Protein AF-A0A4R2EMJ2-F1 (afdb_monomer)

Nearest PDB structures (foldseek):
  3or2-assembly1_B  TM=3.669E-01  e=3.739E+00  Megalodesulfovibrio gigas
  2xsj-assembly1_E  TM=2.897E-01  e=5.455E+00  Desulfomicrobium norvegicum

Solvent-accessible surface area (backbone atoms only — not comparable to full-atom values): 22387 Å² total; per-residue (Å²): 138,66,74,69,59,55,69,44,31,45,71,51,50,50,53,51,50,50,53,53,48,50,25,48,50,32,27,50,48,52,62,49,39,69,74,78,58,86,83,72,74,53,70,65,60,54,50,53,40,42,32,73,66,40,73,66,45,70,46,76,44,84,71,55,93,56,30,29,39,30,17,28,90,84,69,46,76,61,24,36,33,40,50,31,44,72,91,36,51,78,44,43,28,67,31,26,37,70,30,29,40,40,33,26,35,82,80,50,21,29,62,37,62,31,75,46,91,55,63,49,57,64,45,34,52,50,43,41,55,73,71,40,57,56,61,71,48,42,73,33,38,46,71,53,48,42,72,54,81,78,83,56,40,85,56,25,42,50,44,40,44,25,51,50,52,37,54,26,52,46,39,20,64,70,70,66,46,79,72,69,81,77,72,79,54,65,69,58,52,53,50,52,52,53,52,48,51,52,52,52,51,30,48,48,39,70,75,40,49,80,79,40,52,86,51,48,65,58,49,34,51,46,19,32,48,50,33,19,54,72,63,60,62,72,95,48,70,60,45,55,48,22,24,59,77,59,15,69,49,67,88,79,38,44,68,59,52,53,51,47,49,48,32,47,50,44,6,50,77,70,55,42,71,40,35,69,70,49,50,36,27,60,48,28,50,15,48,57,42,26,64,75,39,86,76,61,64,82,69,55,70,69,60,52,52,55,40,46,49,44,8,50,51,47,31,53,49,54,51,45,43,68,67,68,72,56,88,72,72,64,72,70,75,45,53,66,41,51,43,26,58,78,36,37,52,73,67,30,45,54,52,36,50,51,41,39,60,46,1,28,40,33,76,34,42,46,68,61,30,53,33,34,71,55,37,56,40,47,57,41,30,48,46,50,77,79,76,45,64,92,88,62,53,74,65,59,53,51,48,53,51,49,50,51,51,48,51,52,48,50,44,51,49,52,68,72,78,105

InterPro domains:
  IPR007329 FMN-binding [PF04205] (93-170)
  IPR007329 FMN-binding [SM00900] (93-174)
  IPR017896 4Fe-4S ferredoxin-type, iron-sulphur binding domain [PF12801] (256-299)
  IPR017896 4Fe-4S ferredoxin-type, iron-sulphur binding domain [PF12801] (348-391)
  IPR052378 Nitrous-oxide reductase regulator [PTHR30224] (198-379)

Organism: NCBI:txid979970

Structure (mmCIF, N/CA/C/O backbone):
data_AF-A0A4R2EMJ2-F1
#
_entry.id   AF-A0A4R2EMJ2-F1
#
loop_
_atom_site.group_PDB
_atom_site.id
_atom_site.type_symbol
_atom_site.label_atom_id
_atom_site.label_alt_id
_atom_site.label_comp_id
_atom_site.label_asym_id
_atom_site.label_entity_id
_atom_site.label_seq_id
_atom_site.pdbx_PDB_ins_code
_atom_site.Cartn_x
_atom_site.Cartn_y
_atom_site.Cartn_z
_atom_site.occupancy
_atom_site.B_iso_or_equiv
_atom_site.auth_seq_id
_atom_site.auth_comp_id
_atom_site.auth_asym_id
_atom_site.auth_atom_id
_atom_site.pdbx_PDB_model_num
ATOM 1 N N . MET A 1 1 ? 3.040 13.280 32.735 1.00 48.91 1 MET A N 1
ATOM 2 C CA . MET A 1 1 ? 3.665 11.974 32.417 1.00 48.91 1 MET A CA 1
ATOM 3 C C . MET A 1 1 ? 4.033 11.287 33.722 1.00 48.91 1 MET A C 1
ATOM 5 O O . MET A 1 1 ? 4.709 11.914 34.521 1.00 48.91 1 MET A O 1
ATOM 9 N N . ARG A 1 2 ? 3.606 10.045 33.975 1.00 44.34 2 ARG A N 1
ATOM 10 C CA . ARG A 1 2 ? 4.148 9.257 35.096 1.00 44.34 2 ARG A CA 1
ATOM 11 C C . ARG A 1 2 ? 5.200 8.300 34.537 1.00 44.34 2 ARG A C 1
ATOM 13 O O . ARG A 1 2 ? 4.853 7.380 33.801 1.00 44.34 2 ARG A O 1
ATOM 20 N N . PHE A 1 3 ? 6.466 8.503 34.904 1.00 48.12 3 PHE A N 1
ATOM 21 C CA . PHE A 1 3 ? 7.590 7.609 34.577 1.00 48.12 3 PHE A CA 1
ATOM 22 C C . PHE A 1 3 ? 7.330 6.133 34.954 1.00 48.12 3 PHE A C 1
ATOM 24 O O . PHE A 1 3 ? 7.935 5.233 34.376 1.00 48.12 3 PHE A O 1
ATOM 31 N N . SER A 1 4 ? 6.368 5.860 35.847 1.00 52.72 4 SER A N 1
ATOM 32 C CA . SER A 1 4 ? 5.924 4.504 36.196 1.00 52.72 4 SER A CA 1
ATOM 33 C C . SER A 1 4 ? 5.416 3.684 35.003 1.00 52.72 4 SER A C 1
ATOM 35 O O . SER A 1 4 ? 5.580 2.465 35.000 1.00 52.72 4 SER A O 1
ATOM 37 N N . ASN A 1 5 ? 4.836 4.322 33.980 1.00 58.97 5 ASN A N 1
ATOM 38 C CA . ASN A 1 5 ? 4.208 3.608 32.861 1.00 58.97 5 ASN A CA 1
ATOM 39 C C . ASN A 1 5 ? 5.226 3.051 31.856 1.00 58.97 5 ASN A C 1
ATOM 41 O O . ASN A 1 5 ? 4.964 2.028 31.230 1.00 58.97 5 ASN A O 1
ATOM 45 N N . ILE A 1 6 ? 6.404 3.674 31.726 1.00 63.38 6 ILE A N 1
ATOM 46 C CA . ILE A 1 6 ? 7.451 3.195 30.808 1.00 63.38 6 ILE A CA 1
ATOM 47 C C . ILE A 1 6 ? 8.066 1.898 31.345 1.00 63.38 6 ILE A C 1
ATOM 49 O O . ILE A 1 6 ? 8.250 0.945 30.591 1.00 63.38 6 ILE A O 1
ATOM 53 N N . ARG A 1 7 ? 8.293 1.804 32.665 1.00 65.44 7 ARG A N 1
ATOM 54 C CA . ARG A 1 7 ? 8.826 0.587 33.303 1.00 65.44 7 ARG A CA 1
ATOM 55 C C . ARG A 1 7 ? 7.879 -0.611 33.153 1.00 65.44 7 ARG A C 1
ATOM 57 O O . ARG A 1 7 ? 8.340 -1.730 32.961 1.00 65.44 7 ARG A O 1
ATOM 64 N N . ALA A 1 8 ? 6.565 -0.379 33.180 1.00 70.12 8 ALA A N 1
ATOM 65 C CA . ALA A 1 8 ? 5.552 -1.415 32.951 1.00 70.12 8 ALA A CA 1
ATOM 66 C C . ALA A 1 8 ? 5.476 -1.896 31.486 1.00 70.12 8 ALA A C 1
ATOM 68 O O . ALA A 1 8 ? 4.939 -2.975 31.221 1.00 70.12 8 ALA A O 1
ATOM 69 N N . LYS A 1 9 ? 6.027 -1.113 30.547 1.00 74.88 9 LYS A N 1
ATOM 70 C CA . LYS A 1 9 ? 6.090 -1.409 29.109 1.00 74.88 9 LYS A CA 1
ATOM 71 C C . LYS A 1 9 ? 7.504 -1.713 28.600 1.00 74.88 9 LYS A C 1
ATOM 73 O O . LYS A 1 9 ? 7.761 -1.669 27.399 1.00 74.88 9 LYS A O 1
ATOM 78 N N . PHE A 1 10 ? 8.430 -2.011 29.509 1.00 75.56 10 PHE A N 1
ATOM 79 C CA . PHE A 1 10 ? 9.831 -2.265 29.177 1.00 75.56 10 PHE A CA 1
ATOM 80 C C . PHE A 1 10 ? 10.034 -3.423 28.172 1.00 75.56 10 PHE A C 1
ATOM 82 O O . PHE A 1 10 ? 10.773 -3.228 27.207 1.00 75.56 10 PHE A O 1
ATOM 89 N N . PRO A 1 11 ? 9.339 -4.576 28.288 1.00 75.12 11 PRO A N 1
ATOM 90 C CA . PRO A 1 11 ? 9.413 -5.641 27.281 1.00 75.12 11 PRO A CA 1
ATOM 91 C C . PRO A 1 11 ? 8.989 -5.180 25.876 1.00 75.12 11 PRO A C 1
ATOM 93 O O . PRO A 1 11 ? 9.637 -5.498 24.883 1.00 75.12 11 PRO A O 1
ATOM 96 N N . GLN A 1 12 ? 7.920 -4.387 25.787 1.00 79.75 12 GLN A N 1
ATOM 97 C CA . GLN A 1 12 ? 7.399 -3.841 24.535 1.00 79.75 12 GLN A CA 1
ATOM 98 C C . GLN A 1 12 ? 8.360 -2.813 23.936 1.00 79.75 12 GLN A C 1
ATOM 100 O O . GLN A 1 12 ? 8.511 -2.763 22.720 1.00 79.75 12 GLN A O 1
ATOM 105 N N . LEU A 1 13 ? 9.020 -2.012 24.778 1.00 79.06 13 LEU A N 1
ATOM 106 C CA . LEU A 1 13 ? 10.044 -1.069 24.338 1.00 79.06 13 LEU A CA 1
ATOM 107 C C . LEU A 1 13 ? 11.232 -1.802 23.705 1.00 79.06 13 LEU A C 1
ATOM 109 O O . LEU A 1 13 ? 11.692 -1.380 22.651 1.00 79.06 13 LEU A O 1
ATOM 113 N N . ILE A 1 14 ? 11.678 -2.920 24.290 1.00 78.12 14 ILE A N 1
ATOM 114 C CA . ILE A 1 14 ? 12.733 -3.759 23.701 1.00 78.12 14 ILE A CA 1
ATOM 115 C C . ILE A 1 14 ? 12.299 -4.270 22.327 1.00 78.12 14 ILE A C 1
ATOM 117 O O . ILE A 1 14 ? 13.033 -4.091 21.361 1.00 78.12 14 ILE A O 1
ATOM 121 N N . VAL A 1 15 ? 11.096 -4.846 22.212 1.00 79.25 15 VAL A N 1
ATOM 122 C CA . VAL A 1 15 ? 10.577 -5.322 20.916 1.00 79.25 15 VAL A CA 1
ATOM 123 C C . VAL A 1 15 ? 10.527 -4.186 19.897 1.00 79.25 15 VAL A C 1
ATOM 125 O O . VAL A 1 15 ? 10.975 -4.361 18.769 1.00 79.25 15 VAL A O 1
ATOM 128 N N . LEU A 1 16 ? 10.027 -3.010 20.287 1.00 79.12 16 LEU A N 1
ATOM 129 C CA . LEU A 1 16 ? 9.948 -1.850 19.402 1.00 79.12 16 LEU A CA 1
ATOM 130 C C . LEU A 1 16 ? 11.337 -1.405 18.925 1.00 79.12 16 LEU A C 1
ATOM 132 O O . LEU A 1 16 ? 11.517 -1.153 17.738 1.00 79.12 16 LEU A O 1
ATOM 136 N N . LEU A 1 17 ? 12.316 -1.334 19.831 1.00 78.81 17 LEU A N 1
ATOM 137 C CA . LEU A 1 17 ? 13.692 -0.954 19.508 1.00 78.81 17 LEU A CA 1
ATOM 138 C C . LEU A 1 17 ? 14.376 -1.988 18.611 1.00 78.81 17 LEU A C 1
ATOM 140 O O . LEU A 1 17 ? 15.056 -1.596 17.669 1.00 78.81 17 LEU A O 1
ATOM 144 N N . VAL A 1 18 ? 14.156 -3.285 18.846 1.00 79.19 18 VAL A N 1
ATOM 145 C CA . VAL A 1 18 ? 14.655 -4.358 17.972 1.00 79.19 18 VAL A CA 1
ATOM 146 C C . VAL A 1 18 ? 14.058 -4.218 16.575 1.00 79.19 18 VAL A C 1
ATOM 148 O O . VAL A 1 18 ? 14.806 -4.202 15.606 1.00 79.19 18 VAL A O 1
ATOM 151 N N . ILE A 1 19 ? 12.740 -4.031 16.454 1.00 79.00 19 ILE A N 1
ATOM 152 C CA . ILE A 1 19 ? 12.074 -3.829 15.157 1.00 79.00 19 ILE A CA 1
ATOM 153 C C . ILE A 1 19 ? 12.657 -2.614 14.422 1.00 79.00 19 ILE A C 1
ATOM 155 O O . ILE A 1 19 ? 13.040 -2.728 13.259 1.00 79.00 19 ILE A O 1
ATOM 159 N N . ILE A 1 20 ? 12.769 -1.465 15.098 1.00 79.19 20 ILE A N 1
ATOM 160 C CA . ILE A 1 20 ? 13.322 -0.236 14.508 1.00 79.19 20 ILE A CA 1
ATOM 161 C C . ILE A 1 20 ? 14.788 -0.438 14.100 1.00 79.19 20 ILE A C 1
ATOM 163 O O . ILE A 1 20 ? 15.175 -0.020 13.012 1.00 79.19 20 ILE A O 1
ATOM 167 N N . SER A 1 21 ? 15.592 -1.097 14.937 1.00 74.56 21 SER A N 1
ATOM 168 C CA . SER A 1 21 ? 16.997 -1.383 14.649 1.00 74.56 21 SER A CA 1
ATOM 169 C C . SER A 1 21 ? 17.154 -2.327 13.460 1.00 74.56 21 SER A C 1
ATOM 171 O O . SER A 1 21 ? 18.002 -2.077 12.616 1.00 74.56 21 SER A O 1
ATOM 173 N N . LEU A 1 22 ? 16.344 -3.383 13.356 1.00 75.31 22 LEU A N 1
ATOM 174 C CA . LEU A 1 22 ? 16.390 -4.331 12.237 1.00 75.31 22 LEU A CA 1
ATOM 175 C C . LEU A 1 22 ? 16.035 -3.651 10.914 1.00 75.31 22 LEU A C 1
ATOM 177 O O . LEU A 1 22 ? 16.787 -3.754 9.947 1.00 75.31 22 LEU A O 1
ATOM 181 N N . ILE A 1 23 ? 14.935 -2.893 10.893 1.00 77.38 23 ILE A N 1
ATOM 182 C CA . ILE A 1 23 ? 14.520 -2.123 9.715 1.00 77.38 23 ILE A CA 1
ATOM 183 C C . ILE A 1 23 ? 15.583 -1.071 9.362 1.00 77.38 23 ILE A C 1
ATOM 185 O O . ILE A 1 23 ? 15.896 -0.874 8.188 1.00 77.38 23 ILE A O 1
ATOM 189 N N . GLY A 1 24 ? 16.165 -0.411 10.368 1.00 75.19 24 GLY A N 1
ATOM 190 C CA . GLY A 1 24 ? 17.228 0.578 10.197 1.00 75.19 24 GLY A CA 1
ATOM 191 C C . GLY A 1 24 ? 18.505 -0.022 9.611 1.00 75.19 24 GLY A C 1
ATOM 192 O O . GLY A 1 24 ? 19.014 0.492 8.618 1.00 75.19 24 GLY A O 1
ATOM 193 N N . ILE A 1 25 ? 18.985 -1.140 10.167 1.00 75.06 25 ILE A N 1
ATOM 194 C CA . ILE A 1 25 ? 20.145 -1.882 9.655 1.00 75.06 25 ILE A CA 1
ATOM 195 C C . ILE A 1 25 ? 19.881 -2.313 8.217 1.00 75.06 25 ILE A C 1
ATOM 197 O O . ILE A 1 25 ? 20.730 -2.071 7.366 1.00 75.06 25 ILE A O 1
ATOM 201 N N . ARG A 1 26 ? 18.699 -2.862 7.909 1.00 74.44 26 ARG A N 1
ATOM 202 C CA . ARG A 1 26 ? 18.378 -3.298 6.546 1.00 74.44 26 ARG A CA 1
ATOM 203 C C . ARG A 1 26 ? 18.270 -2.137 5.560 1.00 74.44 26 ARG A C 1
ATOM 205 O O . ARG A 1 26 ? 18.739 -2.248 4.433 1.00 74.44 26 ARG A O 1
ATOM 212 N N . SER A 1 27 ? 17.713 -1.004 5.988 1.00 71.69 27 SER A N 1
ATOM 213 C CA . SER A 1 27 ? 17.671 0.233 5.198 1.00 71.69 27 SER A CA 1
ATOM 214 C C . SER A 1 27 ? 19.084 0.758 4.898 1.00 71.69 27 SER A C 1
ATOM 216 O O . SER A 1 27 ? 19.366 1.147 3.764 1.00 71.69 27 SER A O 1
ATOM 218 N N . ILE A 1 28 ? 20.003 0.697 5.870 1.00 71.06 28 ILE A N 1
ATOM 219 C CA . ILE A 1 28 ? 21.417 1.064 5.685 1.00 71.06 28 ILE A CA 1
ATOM 220 C C . ILE A 1 28 ? 22.139 0.049 4.790 1.00 71.06 28 ILE A C 1
ATOM 222 O O . ILE A 1 28 ? 22.849 0.456 3.874 1.00 71.06 28 ILE A O 1
ATOM 226 N N . GLU A 1 29 ? 21.950 -1.251 5.018 1.00 67.69 29 GLU A N 1
ATOM 227 C CA . GLU A 1 29 ? 22.573 -2.332 4.247 1.00 67.69 29 GLU A CA 1
ATOM 228 C C . GLU A 1 29 ? 2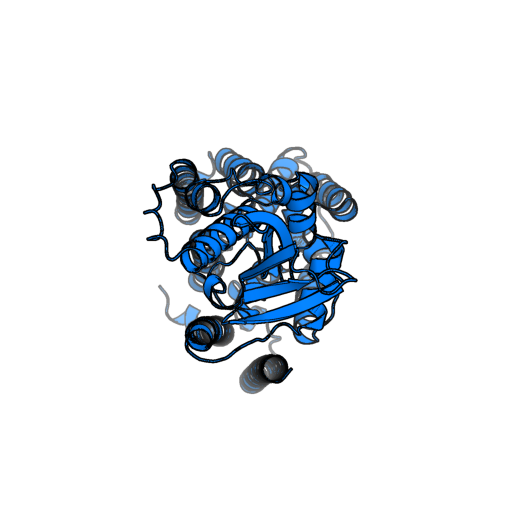2.147 -2.269 2.779 1.00 67.69 29 GLU A C 1
ATOM 230 O O . GLU A 1 29 ? 23.004 -2.298 1.905 1.00 67.69 29 GLU A O 1
ATOM 235 N N . ASN A 1 30 ? 20.858 -2.080 2.490 1.00 63.72 30 ASN A N 1
ATOM 236 C CA . ASN A 1 30 ? 20.383 -1.924 1.117 1.00 63.72 30 ASN A CA 1
ATOM 237 C C . ASN A 1 30 ? 20.845 -0.609 0.488 1.00 63.72 30 ASN A C 1
ATOM 239 O O . ASN A 1 30 ? 21.229 -0.598 -0.677 1.00 63.72 30 ASN A O 1
ATOM 243 N N . SER A 1 31 ? 20.921 0.482 1.258 1.00 56.78 31 SER A N 1
ATOM 244 C CA . SER A 1 31 ? 21.550 1.723 0.789 1.00 56.78 31 SER A CA 1
ATOM 245 C C . SER A 1 31 ? 23.044 1.525 0.464 1.00 56.78 31 SER A C 1
ATOM 247 O O . SER A 1 31 ? 23.542 2.092 -0.513 1.00 56.78 31 SER A O 1
ATOM 249 N N . SER A 1 32 ? 23.742 0.666 1.219 1.00 50.88 32 SER A N 1
ATOM 250 C CA . SER A 1 32 ? 25.167 0.333 1.071 1.00 50.88 32 SER A CA 1
ATOM 251 C C . SER A 1 32 ? 25.461 -0.686 -0.040 1.00 50.88 32 SER A C 1
ATOM 253 O O . SER A 1 32 ? 26.411 -0.489 -0.793 1.00 50.88 32 SER A O 1
ATOM 255 N N . LYS A 1 33 ? 24.631 -1.724 -0.232 1.00 50.00 33 LYS A N 1
ATOM 256 C CA . LYS A 1 33 ? 24.752 -2.695 -1.341 1.00 50.00 33 LYS A CA 1
ATOM 257 C C . LYS A 1 33 ? 24.696 -2.006 -2.706 1.00 50.00 33 LYS A C 1
ATOM 259 O O . LYS A 1 33 ? 25.438 -2.397 -3.603 1.00 50.00 33 LYS A O 1
ATOM 264 N N . THR A 1 34 ? 23.972 -0.885 -2.812 1.00 45.31 34 THR A N 1
ATOM 265 C CA . THR A 1 34 ? 24.009 0.016 -3.981 1.00 45.31 34 THR A CA 1
ATOM 266 C C . THR A 1 34 ? 25.394 0.584 -4.325 1.00 45.31 34 THR A C 1
ATOM 268 O O . THR A 1 34 ? 25.560 1.140 -5.405 1.00 45.31 34 THR A O 1
ATOM 271 N N . LYS A 1 35 ? 26.379 0.519 -3.419 1.00 37.16 35 LYS A N 1
ATOM 272 C CA . LYS A 1 35 ? 27.749 0.996 -3.654 1.00 37.16 35 LYS A CA 1
ATOM 273 C C . LYS A 1 35 ? 28.758 -0.117 -3.952 1.00 37.16 35 LYS A C 1
ATOM 275 O O . LYS A 1 35 ? 29.894 0.231 -4.257 1.00 37.16 35 LYS A O 1
ATOM 280 N N . GLY A 1 36 ? 28.408 -1.409 -3.891 1.00 35.06 36 GLY A N 1
ATOM 281 C CA . GLY A 1 36 ? 29.461 -2.422 -4.037 1.00 35.06 36 GLY A CA 1
ATOM 282 C C . GLY A 1 36 ? 29.126 -3.900 -4.226 1.00 35.06 36 GLY A C 1
ATOM 283 O O . GLY A 1 36 ? 30.086 -4.645 -4.388 1.00 35.06 36 GLY A O 1
ATOM 284 N N . GLN A 1 37 ? 27.872 -4.375 -4.236 1.00 35.38 37 GLN A N 1
ATOM 285 C CA . GLN A 1 37 ? 27.6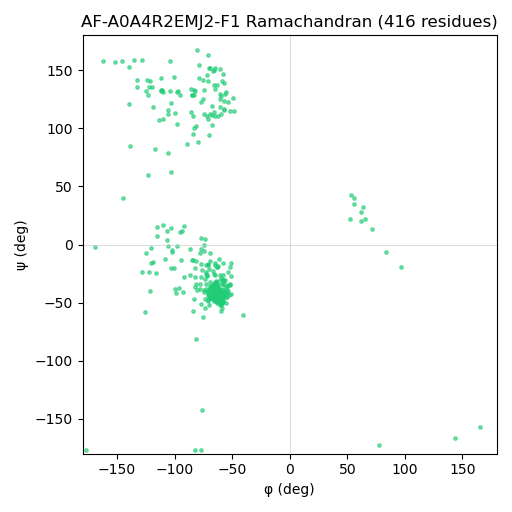30 -5.811 -4.474 1.00 35.38 37 GLN A CA 1
ATOM 286 C C . GLN A 1 37 ? 26.423 -6.115 -5.368 1.00 35.38 37 GLN A C 1
ATOM 288 O O . GLN A 1 37 ? 25.275 -5.783 -5.077 1.00 35.38 37 GLN A O 1
ATOM 293 N N . THR A 1 38 ? 26.759 -6.794 -6.461 1.00 42.25 38 THR A N 1
ATOM 294 C CA . THR A 1 38 ? 25.965 -7.296 -7.576 1.00 42.25 38 THR A CA 1
ATOM 295 C C . THR A 1 38 ? 25.018 -8.408 -7.116 1.00 42.25 38 THR A C 1
ATOM 297 O O . THR A 1 38 ? 25.433 -9.554 -6.964 1.00 42.25 38 THR A O 1
ATOM 300 N N . VAL A 1 39 ? 23.729 -8.115 -6.936 1.00 43.59 39 VAL A N 1
ATOM 301 C CA . VAL A 1 39 ? 22.709 -9.172 -7.044 1.00 43.59 39 VAL A CA 1
ATOM 302 C C . VAL A 1 39 ? 22.484 -9.374 -8.539 1.00 43.59 39 VAL A C 1
ATOM 304 O O . VAL A 1 39 ? 21.686 -8.676 -9.154 1.00 43.59 39 VAL A O 1
ATOM 307 N N . LEU A 1 40 ? 23.279 -10.250 -9.151 1.00 54.41 40 LEU A N 1
ATOM 308 C CA . LEU A 1 40 ? 23.099 -10.645 -10.545 1.00 54.41 40 LEU A CA 1
ATOM 309 C C . LEU A 1 40 ? 21.843 -11.514 -10.619 1.00 54.41 40 LEU A C 1
ATOM 311 O O . LEU A 1 40 ? 21.868 -12.657 -10.168 1.00 54.41 40 LEU A O 1
ATOM 315 N N . VAL A 1 41 ? 20.751 -10.997 -11.187 1.00 60.69 41 VAL A N 1
ATOM 316 C CA . VAL A 1 41 ? 19.707 -11.891 -11.709 1.00 60.69 41 VAL A CA 1
ATOM 317 C C . VAL A 1 41 ? 20.389 -12.827 -12.705 1.00 60.69 41 VAL A C 1
ATOM 319 O O . VAL A 1 41 ? 21.179 -12.378 -13.541 1.00 60.69 41 VAL A O 1
ATOM 322 N N . ALA A 1 42 ? 20.143 -14.131 -12.580 1.00 67.31 42 ALA A N 1
ATOM 323 C CA . ALA A 1 42 ? 20.778 -15.109 -13.445 1.00 67.31 42 ALA A CA 1
ATOM 324 C C . ALA A 1 42 ? 20.452 -14.779 -14.909 1.00 67.31 42 ALA A C 1
ATOM 326 O O . ALA A 1 42 ? 19.309 -14.468 -15.244 1.00 67.31 42 ALA A O 1
ATOM 327 N N . ASN A 1 43 ? 21.435 -14.906 -15.807 1.00 70.69 43 ASN A N 1
ATOM 328 C CA . ASN A 1 43 ? 21.220 -14.710 -17.249 1.00 70.69 43 ASN A CA 1
ATOM 329 C C . ASN A 1 43 ? 20.030 -15.537 -17.780 1.00 70.69 43 ASN A C 1
ATOM 331 O O . ASN A 1 43 ? 19.381 -15.137 -18.743 1.00 70.69 43 ASN A O 1
ATOM 335 N N . ASN A 1 44 ? 19.716 -16.658 -17.123 1.00 76.69 44 ASN A N 1
ATOM 336 C CA . ASN A 1 44 ? 18.565 -17.499 -17.431 1.00 76.69 44 ASN A CA 1
ATOM 337 C C . ASN A 1 44 ? 17.219 -16.802 -17.180 1.00 76.69 44 ASN A C 1
ATOM 339 O O . ASN A 1 44 ? 16.334 -16.923 -18.022 1.00 76.69 44 ASN A O 1
ATOM 343 N N . ASP A 1 45 ? 17.072 -16.056 -16.083 1.00 80.75 45 ASP A N 1
ATOM 344 C CA . ASP A 1 45 ? 15.834 -15.335 -15.746 1.00 80.75 45 ASP A CA 1
ATOM 345 C C . ASP A 1 45 ? 15.635 -14.113 -16.652 1.00 80.75 45 ASP A C 1
ATOM 347 O O . ASP A 1 45 ? 14.522 -13.769 -17.046 1.00 80.75 45 ASP A O 1
ATOM 351 N N . ILE A 1 46 ? 16.740 -13.474 -17.041 1.00 83.31 46 ILE A N 1
ATOM 352 C CA . ILE A 1 46 ? 16.738 -12.372 -18.007 1.00 83.31 46 ILE A CA 1
ATOM 353 C C . ILE A 1 46 ? 16.300 -12.892 -19.377 1.00 83.31 46 ILE A C 1
ATOM 355 O O . ILE A 1 46 ? 15.422 -12.315 -20.015 1.00 83.31 46 ILE A O 1
ATOM 359 N N . LEU A 1 47 ? 16.893 -14.002 -19.825 1.00 84.25 47 LEU A N 1
ATOM 360 C CA . LEU A 1 47 ? 16.579 -14.616 -21.111 1.00 84.25 47 LEU A CA 1
ATOM 361 C C . LEU A 1 47 ? 15.148 -15.169 -21.152 1.00 84.25 47 LEU A C 1
ATOM 363 O O . LEU A 1 47 ? 14.496 -15.058 -22.188 1.00 84.25 47 LEU A O 1
ATOM 367 N N . SER A 1 48 ? 14.656 -15.767 -20.064 1.00 85.88 48 SER A N 1
ATOM 368 C CA . SER A 1 48 ? 13.279 -16.268 -19.991 1.00 85.88 48 SER A CA 1
ATOM 369 C C . SER A 1 48 ? 12.272 -15.122 -20.063 1.00 85.88 48 SER A C 1
ATOM 371 O O . SER A 1 48 ? 11.363 -15.178 -20.891 1.00 85.88 48 SER A O 1
ATOM 373 N N . CYS A 1 49 ? 12.500 -14.045 -19.305 1.00 87.50 49 CYS A N 1
ATOM 374 C CA . CYS A 1 49 ? 11.695 -12.828 -19.370 1.00 87.50 49 CYS A CA 1
ATOM 375 C C . CYS A 1 49 ? 11.709 -12.234 -20.789 1.00 87.50 49 CYS A C 1
ATOM 377 O O . CYS A 1 49 ? 10.656 -11.980 -21.368 1.00 87.50 49 CYS A O 1
ATOM 379 N N . LEU A 1 50 ? 12.890 -12.095 -21.404 1.00 87.75 50 LEU A N 1
ATOM 380 C CA . LEU A 1 50 ? 13.039 -11.566 -22.765 1.00 87.75 50 LEU A CA 1
ATOM 381 C C . LEU A 1 50 ? 12.326 -12.407 -23.826 1.00 87.75 50 LEU A C 1
ATOM 383 O O . LEU A 1 50 ? 11.736 -11.833 -24.735 1.00 87.75 50 LEU A O 1
ATOM 387 N N . LYS A 1 51 ? 12.344 -13.738 -23.713 1.00 88.38 51 LYS A N 1
ATOM 388 C CA . LYS A 1 51 ? 11.614 -14.632 -24.628 1.00 88.38 51 LYS A CA 1
ATOM 389 C C . LYS A 1 51 ? 10.101 -14.452 -24.536 1.00 88.38 51 LYS A C 1
ATOM 391 O O . LYS A 1 51 ? 9.416 -14.601 -25.544 1.00 88.38 51 LYS A O 1
ATOM 396 N N . GLU A 1 52 ? 9.584 -14.132 -23.353 1.00 88.31 52 GLU A N 1
ATOM 397 C CA . GLU A 1 52 ? 8.160 -13.864 -23.151 1.00 88.31 52 GLU A CA 1
ATOM 398 C C . GLU A 1 52 ? 7.741 -12.535 -23.796 1.00 88.31 52 GLU A C 1
ATOM 400 O O . GLU A 1 52 ? 6.723 -12.471 -24.486 1.00 88.31 52 GLU A O 1
ATOM 405 N N . ILE A 1 53 ? 8.545 -11.480 -23.621 1.00 89.31 53 ILE A N 1
ATOM 406 C CA . ILE A 1 53 ? 8.205 -10.137 -24.117 1.00 89.31 53 ILE A CA 1
ATOM 407 C C . ILE A 1 53 ? 8.619 -9.881 -25.573 1.00 89.31 53 ILE A C 1
ATOM 409 O O . ILE A 1 53 ? 8.005 -9.055 -26.250 1.00 89.31 53 ILE A O 1
ATOM 413 N N . VAL A 1 54 ? 9.649 -10.572 -26.068 1.00 88.88 54 VAL A N 1
ATOM 414 C CA . VAL A 1 54 ? 10.193 -10.450 -27.427 1.00 88.88 54 VAL A CA 1
ATOM 415 C C . VAL A 1 54 ? 10.528 -11.858 -27.968 1.00 88.88 54 VAL A C 1
ATOM 417 O O . VAL A 1 54 ? 11.678 -12.295 -27.903 1.00 88.88 54 VAL A O 1
ATOM 420 N N . PRO A 1 55 ? 9.544 -12.581 -28.549 1.00 87.94 55 PRO A N 1
ATOM 421 C CA . PRO A 1 55 ? 9.678 -14.005 -28.908 1.00 87.94 55 PRO A CA 1
ATOM 422 C C . PRO A 1 55 ? 10.759 -14.351 -29.944 1.00 87.94 55 PRO A C 1
ATOM 424 O O . PRO A 1 55 ? 11.158 -15.506 -30.074 1.00 87.94 55 PRO A O 1
ATOM 427 N N . GLU A 1 56 ? 11.222 -13.365 -30.711 1.00 88.25 56 GLU A N 1
ATOM 428 C CA . GLU A 1 56 ? 12.312 -13.506 -31.687 1.00 88.25 56 GLU A CA 1
ATOM 429 C C . GLU A 1 56 ? 13.699 -13.657 -31.034 1.00 88.25 56 GLU A C 1
ATOM 431 O O . GLU A 1 56 ? 14.624 -14.126 -31.694 1.00 88.25 56 GLU A O 1
ATOM 436 N N . VAL A 1 57 ? 13.856 -13.300 -29.751 1.00 88.06 57 VAL A N 1
ATOM 437 C CA . VAL A 1 57 ? 15.134 -13.392 -29.031 1.00 88.06 57 VAL A CA 1
ATOM 438 C C . VAL A 1 57 ? 15.414 -14.836 -28.634 1.00 88.06 57 VAL A C 1
ATOM 440 O O . VAL A 1 57 ? 14.658 -15.457 -27.888 1.00 88.06 57 VAL A O 1
ATOM 443 N N . THR A 1 58 ? 16.555 -15.367 -29.067 1.00 86.06 58 THR A N 1
ATOM 444 C CA . THR A 1 58 ? 17.003 -16.712 -28.675 1.00 86.06 58 THR A CA 1
ATOM 445 C C . THR A 1 58 ? 18.286 -16.725 -27.868 1.00 86.06 58 THR A C 1
ATOM 447 O O . THR A 1 58 ? 18.478 -17.658 -27.087 1.00 86.06 58 THR A O 1
ATOM 450 N N . ALA A 1 59 ? 19.119 -15.693 -28.004 1.00 85.69 59 ALA A N 1
ATOM 451 C CA . ALA A 1 59 ? 20.359 -15.544 -27.256 1.00 85.69 59 ALA A CA 1
ATOM 452 C C . ALA A 1 59 ? 20.571 -14.091 -26.811 1.00 85.69 59 ALA A C 1
ATOM 454 O O . ALA A 1 59 ? 20.094 -13.152 -27.453 1.00 85.69 59 ALA A O 1
ATOM 455 N N . ILE A 1 60 ? 21.308 -13.929 -25.712 1.00 86.25 60 ILE A N 1
ATOM 456 C CA . ILE A 1 60 ? 21.757 -12.638 -25.190 1.00 86.25 60 ILE A CA 1
ATOM 457 C C . ILE A 1 60 ? 23.276 -12.637 -25.060 1.00 86.25 60 ILE A C 1
ATOM 459 O O . ILE A 1 60 ? 23.871 -13.640 -24.667 1.00 86.25 60 ILE A O 1
ATOM 463 N N . GLU A 1 61 ? 23.897 -11.509 -25.374 1.00 85.88 61 GLU A N 1
ATOM 464 C CA . GLU A 1 61 ? 25.331 -11.279 -25.205 1.00 85.88 61 GLU A CA 1
ATOM 465 C C . GLU A 1 61 ? 25.533 -10.063 -24.305 1.00 85.88 61 GLU A C 1
ATOM 467 O O . GLU A 1 61 ? 24.823 -9.075 -24.447 1.00 85.88 61 GLU A O 1
ATOM 472 N N . ASN A 1 62 ? 26.446 -10.141 -23.340 1.00 83.00 62 ASN A N 1
ATOM 473 C CA . ASN A 1 62 ? 26.681 -9.044 -22.404 1.00 83.00 62 ASN A CA 1
ATOM 474 C C . ASN A 1 62 ? 27.461 -7.913 -23.103 1.00 83.00 62 ASN A C 1
ATOM 476 O O . ASN A 1 62 ? 28.530 -8.164 -23.651 1.00 83.00 62 ASN A O 1
ATOM 480 N N . ASP A 1 63 ? 26.919 -6.693 -23.071 1.00 78.19 63 ASP A N 1
ATOM 481 C CA . ASP A 1 63 ? 27.457 -5.485 -23.729 1.00 78.19 63 ASP A CA 1
ATOM 482 C C . ASP A 1 63 ? 27.880 -4.410 -22.705 1.00 78.19 63 ASP A C 1
ATOM 484 O O . ASP A 1 63 ? 28.205 -3.278 -23.055 1.00 78.19 63 ASP A O 1
ATOM 488 N N . GLY A 1 64 ? 27.864 -4.734 -21.405 1.00 72.12 64 GLY A N 1
ATOM 489 C CA . GLY A 1 64 ? 28.294 -3.830 -20.341 1.00 72.12 64 GLY A CA 1
ATOM 490 C C . GLY A 1 64 ? 27.472 -3.928 -19.058 1.00 72.12 64 GLY A C 1
ATOM 491 O O . GLY A 1 64 ? 26.691 -4.853 -18.834 1.00 72.12 64 GLY A O 1
ATOM 492 N N . ALA A 1 65 ? 27.651 -2.938 -18.178 1.00 70.69 65 ALA A N 1
ATOM 493 C CA . ALA A 1 65 ? 26.938 -2.872 -16.906 1.00 70.69 65 ALA A CA 1
ATOM 494 C C . ALA A 1 65 ? 25.424 -2.742 -17.137 1.00 70.69 65 ALA A C 1
ATOM 496 O O . ALA A 1 65 ? 24.936 -1.710 -17.599 1.00 70.69 65 ALA A O 1
ATOM 497 N N . GLU A 1 66 ? 24.695 -3.808 -16.810 1.00 75.62 66 GLU A N 1
ATOM 498 C CA . GLU A 1 66 ? 23.252 -3.923 -17.013 1.00 75.62 66 GLU A CA 1
ATOM 499 C C . GLU A 1 66 ? 22.798 -3.699 -18.472 1.00 75.62 66 GLU A C 1
ATOM 501 O O . GLU A 1 66 ? 21.728 -3.120 -18.702 1.00 75.62 66 GLU A O 1
ATOM 506 N N . GLN A 1 67 ? 23.605 -4.130 -19.452 1.00 86.31 67 GLN A N 1
ATOM 507 C CA . GLN A 1 67 ? 23.294 -4.044 -20.884 1.00 86.31 67 GLN A CA 1
ATOM 508 C C . GLN A 1 67 ? 23.576 -5.366 -21.604 1.00 86.31 67 GLN A C 1
ATOM 510 O O . GLN A 1 67 ? 24.626 -5.980 -21.418 1.00 86.31 67 GLN A O 1
ATOM 515 N N . TRP A 1 68 ? 22.641 -5.784 -22.455 1.00 88.81 68 TRP A N 1
ATOM 516 C CA . TRP A 1 68 ? 22.763 -6.986 -23.275 1.00 88.81 68 TRP A CA 1
ATOM 517 C C . TRP A 1 68 ? 22.373 -6.705 -24.722 1.00 88.81 68 TRP A C 1
ATOM 519 O O . TRP A 1 68 ? 21.398 -6.007 -24.989 1.00 88.81 68 TRP A O 1
ATOM 529 N N . ILE A 1 69 ? 23.092 -7.304 -25.662 1.00 89.19 69 ILE A N 1
ATOM 530 C CA . ILE A 1 69 ? 22.709 -7.384 -27.069 1.00 89.19 69 ILE A CA 1
ATOM 531 C C . ILE A 1 69 ? 21.751 -8.560 -27.245 1.00 89.19 69 ILE A C 1
ATOM 533 O O . ILE A 1 69 ? 22.001 -9.668 -26.766 1.00 89.19 69 ILE A O 1
ATOM 537 N N . LEU A 1 70 ? 20.653 -8.316 -27.955 1.00 90.62 70 LEU A N 1
ATOM 538 C CA . LEU A 1 70 ? 19.633 -9.311 -28.258 1.00 90.62 70 LEU A CA 1
ATOM 539 C C . LEU A 1 70 ? 19.898 -9.921 -29.636 1.00 90.62 70 LEU A C 1
ATOM 541 O O . LEU A 1 70 ? 20.028 -9.181 -30.615 1.00 90.62 70 LEU A O 1
ATOM 545 N N . LYS A 1 71 ? 19.938 -11.256 -29.725 1.00 89.88 71 LYS A N 1
ATOM 546 C CA . LYS A 1 71 ? 20.175 -12.004 -30.970 1.00 89.88 71 LYS A CA 1
ATOM 547 C C . LYS A 1 71 ? 19.027 -12.959 -31.296 1.00 89.88 71 LYS A C 1
ATOM 549 O O . LYS A 1 71 ? 18.484 -13.617 -30.403 1.00 89.88 71 LYS A O 1
ATOM 554 N N . ASP A 1 72 ? 18.695 -13.049 -32.582 1.00 89.19 72 ASP A N 1
ATOM 555 C CA . ASP A 1 72 ? 17.735 -14.021 -33.110 1.00 89.19 72 ASP A CA 1
ATOM 556 C C . ASP A 1 72 ? 18.357 -15.411 -33.349 1.00 89.19 72 ASP A C 1
ATOM 558 O O . ASP A 1 72 ? 19.535 -15.657 -33.064 1.00 89.19 72 ASP A O 1
ATOM 562 N N . LYS A 1 73 ? 17.552 -16.332 -33.899 1.00 87.44 73 LYS A N 1
ATOM 563 C CA . LYS A 1 73 ? 17.961 -17.709 -34.238 1.00 87.44 73 LYS A CA 1
ATOM 564 C C . LYS A 1 73 ? 19.140 -17.772 -35.209 1.00 87.44 73 LYS A C 1
ATOM 566 O O . LYS A 1 73 ? 19.878 -18.752 -35.195 1.00 87.44 73 LYS A O 1
ATOM 571 N N . ASN A 1 74 ? 19.317 -16.740 -36.028 1.00 87.38 74 ASN A N 1
ATOM 572 C CA . ASN A 1 74 ? 20.370 -16.634 -37.030 1.00 87.38 74 ASN A CA 1
ATOM 573 C C . ASN A 1 74 ? 21.584 -15.850 -36.506 1.00 87.38 74 ASN A C 1
ATOM 575 O O . ASN A 1 74 ? 22.476 -15.513 -37.280 1.00 87.38 74 ASN A O 1
ATOM 579 N N . SER A 1 75 ? 21.636 -15.560 -35.199 1.00 84.25 75 SER A N 1
ATOM 580 C CA . SER A 1 75 ? 22.657 -14.717 -34.564 1.00 84.25 75 SER A CA 1
ATOM 581 C C . SER A 1 75 ? 22.686 -13.269 -35.072 1.00 84.25 75 SER A C 1
ATOM 583 O O . SER A 1 75 ? 23.680 -12.568 -34.874 1.00 84.25 75 SER A O 1
ATOM 585 N N . ILE A 1 76 ? 21.600 -12.794 -35.686 1.00 88.62 76 ILE A N 1
ATOM 586 C CA . ILE A 1 76 ? 21.452 -11.408 -36.122 1.00 88.62 76 ILE A CA 1
ATOM 587 C C . ILE A 1 76 ? 21.006 -10.576 -34.922 1.00 88.62 76 ILE A C 1
ATOM 589 O O . ILE A 1 76 ? 20.063 -10.928 -34.210 1.00 88.62 76 ILE A O 1
ATOM 593 N N . THR A 1 77 ? 21.673 -9.443 -34.704 1.00 89.50 77 THR A N 1
ATOM 594 C CA . THR A 1 77 ? 21.267 -8.478 -33.681 1.00 89.50 77 THR A CA 1
ATOM 595 C C . THR A 1 77 ? 19.859 -7.980 -33.983 1.00 89.50 77 THR A C 1
ATOM 597 O O . THR A 1 77 ? 19.619 -7.462 -35.074 1.00 89.50 77 THR A O 1
ATOM 600 N N . VAL A 1 78 ? 18.941 -8.103 -33.026 1.00 89.31 78 VAL A N 1
ATOM 601 C CA . VAL A 1 78 ? 17.562 -7.584 -33.114 1.00 89.31 78 VAL A CA 1
ATOM 602 C C . VAL A 1 78 ? 17.362 -6.303 -32.307 1.00 89.31 78 VAL A C 1
ATOM 604 O O . VAL A 1 78 ? 16.460 -5.525 -32.608 1.00 89.31 78 VAL A O 1
ATOM 607 N N . GLY A 1 79 ? 18.240 -6.041 -31.338 1.00 91.00 79 GLY A N 1
ATOM 608 C CA . GLY A 1 79 ? 18.177 -4.860 -30.488 1.00 91.00 79 GLY A CA 1
ATOM 609 C C . GLY A 1 79 ? 19.068 -4.990 -29.258 1.00 91.00 79 GLY A C 1
ATOM 610 O O . GLY A 1 79 ? 20.017 -5.781 -29.246 1.00 91.00 79 GLY A O 1
ATOM 611 N N . LYS A 1 80 ? 18.739 -4.229 -28.217 1.00 92.62 80 LYS A N 1
ATOM 612 C CA . LYS A 1 80 ? 19.436 -4.239 -26.926 1.00 92.62 80 LYS A CA 1
ATOM 613 C C . LYS A 1 80 ? 18.446 -4.420 -25.784 1.00 92.62 80 LYS A C 1
ATOM 615 O O . LYS A 1 80 ? 17.267 -4.132 -25.926 1.00 92.62 80 LYS A O 1
ATOM 620 N N . ALA A 1 81 ? 18.915 -4.878 -24.639 1.00 91.44 81 ALA A N 1
ATOM 621 C CA . ALA A 1 81 ? 18.160 -4.895 -23.401 1.00 91.44 81 ALA A CA 1
ATOM 622 C C . ALA A 1 81 ? 18.949 -4.174 -22.318 1.00 91.44 81 ALA A C 1
ATOM 624 O O . ALA A 1 81 ? 20.136 -4.438 -22.123 1.00 91.44 81 ALA A O 1
ATOM 625 N N . VAL A 1 82 ? 18.274 -3.283 -21.599 1.00 90.88 82 VAL A N 1
ATOM 626 C CA . VAL A 1 82 ? 18.823 -2.637 -20.410 1.00 90.88 82 VAL A CA 1
ATOM 627 C C . VAL A 1 82 ? 18.075 -3.123 -19.179 1.00 90.88 82 VAL A C 1
ATOM 629 O O . VAL A 1 82 ? 16.844 -3.171 -19.170 1.00 90.88 82 VAL A O 1
ATOM 632 N N . ILE A 1 83 ? 18.814 -3.512 -18.144 1.00 88.62 83 ILE A N 1
ATOM 633 C CA . ILE A 1 83 ? 18.223 -4.000 -16.893 1.00 88.62 83 ILE A CA 1
ATOM 634 C C . ILE A 1 83 ? 18.173 -2.873 -15.885 1.00 88.62 83 ILE A C 1
ATOM 636 O O . ILE A 1 83 ? 19.156 -2.171 -15.688 1.00 88.62 83 ILE A O 1
ATOM 640 N N . ALA A 1 84 ? 17.015 -2.704 -15.259 1.00 82.75 84 ALA A N 1
ATOM 641 C CA . ALA A 1 84 ? 16.786 -1.741 -14.201 1.00 82.75 84 ALA A CA 1
ATOM 642 C C . ALA A 1 84 ? 16.704 -2.485 -12.864 1.00 82.75 84 ALA A C 1
ATOM 644 O O . ALA A 1 84 ? 15.610 -2.762 -12.366 1.00 82.75 84 ALA A O 1
ATOM 645 N N . GLN A 1 85 ? 17.860 -2.861 -12.313 1.00 77.81 85 GLN A N 1
ATOM 646 C CA . GLN A 1 85 ? 17.933 -3.574 -11.040 1.00 77.81 85 GLN A CA 1
ATOM 647 C C . GLN A 1 85 ? 18.852 -2.859 -10.051 1.00 77.81 85 GLN A C 1
ATOM 649 O O . GLN A 1 85 ? 18.409 -2.482 -8.969 1.00 77.81 85 GLN A O 1
ATOM 654 N N . GLN A 1 86 ? 20.118 -2.648 -10.399 1.00 71.69 86 GLN A N 1
ATOM 655 C CA . GLN A 1 86 ? 21.116 -2.089 -9.489 1.00 71.69 86 GLN A CA 1
ATOM 656 C C . GLN A 1 86 ? 20.932 -0.586 -9.338 1.00 71.69 86 GLN A C 1
ATOM 658 O O . GLN A 1 86 ? 20.819 -0.081 -8.215 1.00 71.69 86 GLN A O 1
ATOM 663 N N . THR A 1 87 ? 20.848 0.126 -10.460 1.00 67.44 87 THR A N 1
ATOM 664 C CA . THR A 1 87 ? 20.793 1.591 -10.463 1.00 67.44 87 THR A CA 1
ATOM 665 C C . THR A 1 87 ? 19.460 2.140 -9.955 1.00 67.44 87 THR A C 1
ATOM 667 O O . THR A 1 87 ? 19.403 3.214 -9.348 1.00 67.44 87 THR A O 1
ATOM 670 N N . THR A 1 88 ? 18.392 1.355 -10.100 1.00 73.38 88 THR A N 1
ATOM 671 C CA . THR A 1 88 ? 17.019 1.710 -9.720 1.00 73.38 88 THR A CA 1
ATOM 672 C C . THR A 1 88 ? 16.512 0.989 -8.470 1.00 73.38 88 THR A C 1
ATOM 674 O O . THR A 1 88 ? 15.378 1.220 -8.063 1.00 73.38 88 THR A O 1
ATOM 677 N N . SER A 1 89 ? 17.346 0.193 -7.791 1.00 72.62 89 SER A N 1
ATOM 678 C CA . SER A 1 89 ? 16.999 -0.536 -6.551 1.00 72.62 89 SER A CA 1
ATOM 679 C C . SER A 1 89 ? 16.418 0.340 -5.428 1.00 72.62 89 SER A C 1
ATOM 681 O O . SER A 1 89 ? 15.695 -0.146 -4.561 1.00 72.62 89 SER A O 1
ATOM 683 N N . LYS A 1 90 ? 16.706 1.648 -5.436 1.00 73.88 90 LYS A N 1
ATOM 684 C CA . LYS A 1 90 ? 16.182 2.631 -4.467 1.00 73.88 90 LYS A CA 1
ATOM 685 C C . LYS A 1 90 ? 14.730 3.040 -4.726 1.00 73.88 90 LYS A C 1
ATOM 687 O O . LYS A 1 90 ? 14.096 3.641 -3.850 1.00 73.88 90 LYS A O 1
ATOM 692 N N . ILE A 1 91 ? 14.222 2.765 -5.922 1.00 78.75 91 ILE A N 1
ATOM 693 C CA . ILE A 1 91 ? 12.841 3.032 -6.303 1.00 78.75 91 ILE A CA 1
ATOM 694 C C . ILE A 1 91 ? 12.001 1.863 -5.795 1.00 78.75 91 ILE A C 1
ATOM 696 O O . ILE A 1 91 ? 11.965 0.783 -6.378 1.00 78.75 91 ILE A O 1
ATOM 700 N N . ILE A 1 92 ? 11.337 2.098 -4.667 1.00 78.62 92 ILE A N 1
ATOM 701 C CA . ILE A 1 92 ? 10.472 1.115 -4.016 1.00 78.62 92 ILE A CA 1
ATOM 702 C C . ILE A 1 92 ? 9.018 1.390 -4.411 1.00 78.62 92 ILE A C 1
ATOM 704 O O . ILE A 1 92 ? 8.565 2.540 -4.337 1.00 78.62 92 ILE A O 1
ATOM 708 N N . GLY A 1 93 ? 8.315 0.330 -4.821 1.00 82.19 93 GLY A N 1
ATOM 709 C CA . GLY A 1 93 ? 6.869 0.279 -5.028 1.00 82.19 93 GLY A CA 1
ATOM 710 C C . GLY A 1 93 ? 6.091 0.183 -3.714 1.00 82.19 93 GLY A C 1
ATOM 711 O O . GLY A 1 93 ? 6.442 0.811 -2.712 1.00 82.19 93 GLY A O 1
ATOM 712 N N . TYR A 1 94 ? 5.003 -0.589 -3.704 1.00 81.06 94 TYR A N 1
ATOM 713 C CA . TYR A 1 94 ? 4.187 -0.759 -2.502 1.00 81.06 94 TYR A CA 1
ATOM 714 C C . TYR A 1 94 ? 4.890 -1.646 -1.468 1.00 81.06 94 TYR A C 1
ATOM 716 O O . TYR A 1 94 ? 5.079 -1.205 -0.334 1.00 81.06 94 TYR A O 1
ATOM 724 N N . SER A 1 95 ? 5.309 -2.859 -1.847 1.00 73.25 95 SER A N 1
ATOM 725 C CA . SER A 1 95 ? 6.050 -3.766 -0.952 1.00 73.25 95 SER A CA 1
ATOM 726 C C . SER A 1 95 ? 7.525 -3.944 -1.292 1.00 73.25 95 SER A C 1
ATOM 728 O O . SER A 1 95 ? 8.246 -4.450 -0.435 1.00 73.25 95 SER A O 1
ATOM 730 N N . GLY A 1 96 ? 7.987 -3.510 -2.474 1.00 75.56 96 GLY A N 1
ATOM 731 C CA . GLY A 1 96 ? 9.408 -3.587 -2.795 1.00 75.56 96 GLY A CA 1
ATOM 732 C C . GLY A 1 96 ? 9.901 -3.012 -4.118 1.00 75.56 96 GLY A C 1
ATOM 733 O O . GLY A 1 96 ? 9.111 -2.390 -4.831 1.00 75.56 96 GLY A O 1
ATOM 734 N N . PRO A 1 97 ? 11.208 -3.148 -4.436 1.00 80.75 97 PRO A N 1
ATOM 735 C CA . PRO A 1 97 ? 11.741 -2.780 -5.736 1.00 80.75 97 PRO A CA 1
ATOM 736 C C . PRO A 1 97 ? 11.175 -3.713 -6.804 1.00 80.75 97 PRO A C 1
ATOM 738 O O . PRO A 1 97 ? 10.886 -4.884 -6.556 1.00 80.75 97 PRO A O 1
ATOM 741 N N . ILE A 1 98 ? 11.031 -3.173 -8.008 1.00 86.44 98 ILE A N 1
ATOM 742 C CA . ILE A 1 98 ? 10.454 -3.881 -9.149 1.00 86.44 98 ILE A CA 1
ATOM 743 C C . ILE A 1 98 ? 11.551 -3.983 -10.214 1.00 86.44 98 ILE A C 1
ATOM 745 O O . ILE A 1 98 ? 11.622 -3.112 -11.085 1.00 86.44 98 ILE A O 1
ATOM 749 N N . PRO A 1 99 ? 12.461 -4.972 -10.118 1.00 87.19 99 PRO A N 1
ATOM 750 C CA . PRO A 1 99 ? 13.452 -5.206 -11.156 1.00 87.19 99 PRO A CA 1
ATOM 751 C C . PRO A 1 99 ? 12.760 -5.499 -12.488 1.00 87.19 99 PRO A C 1
ATOM 753 O O . PRO A 1 99 ? 11.735 -6.181 -12.547 1.00 87.19 99 PRO A O 1
ATOM 756 N N . MET A 1 100 ? 13.312 -4.965 -13.572 1.00 90.62 100 MET A N 1
ATOM 757 C CA . MET A 1 100 ? 12.733 -5.131 -14.903 1.00 90.62 100 MET A CA 1
ATOM 758 C C . MET A 1 100 ? 13.780 -5.066 -16.006 1.00 90.62 100 MET A C 1
ATOM 760 O O . MET A 1 100 ? 14.844 -4.468 -15.847 1.00 90.62 100 MET A O 1
ATOM 764 N N . VAL A 1 101 ? 13.433 -5.659 -17.141 1.00 92.25 101 VAL A N 1
ATOM 765 C CA . VAL A 1 101 ? 14.162 -5.578 -18.401 1.00 92.25 101 VAL A CA 1
ATOM 766 C C . VAL A 1 101 ? 13.417 -4.638 -19.339 1.00 92.25 101 VAL A C 1
ATOM 768 O O . VAL A 1 101 ? 12.206 -4.754 -19.532 1.00 92.25 101 VAL A O 1
ATOM 771 N N . ILE A 1 102 ? 14.151 -3.715 -19.948 1.00 94.31 102 ILE A N 1
ATOM 772 C CA . ILE A 1 102 ? 13.649 -2.803 -20.972 1.00 94.31 102 ILE A CA 1
ATOM 773 C C . ILE A 1 102 ? 14.288 -3.232 -22.290 1.00 94.31 102 ILE A C 1
ATOM 775 O O . ILE A 1 102 ? 15.492 -3.059 -22.484 1.00 94.31 102 ILE A O 1
ATOM 779 N N . ALA A 1 103 ? 13.495 -3.824 -23.180 1.00 94.69 103 ALA A N 1
ATOM 780 C CA . ALA A 1 103 ? 13.944 -4.204 -24.511 1.00 94.69 103 ALA A CA 1
ATOM 781 C C . ALA A 1 103 ? 13.852 -2.995 -25.448 1.00 94.69 103 ALA A C 1
ATOM 783 O O . ALA A 1 103 ? 12.801 -2.361 -25.551 1.00 94.69 103 ALA A O 1
ATOM 784 N N . LEU A 1 104 ? 14.944 -2.704 -26.141 1.00 94.62 104 LEU A N 1
ATOM 785 C CA . LEU A 1 104 ? 15.095 -1.648 -27.131 1.00 94.62 104 LEU A CA 1
ATOM 786 C C . LEU A 1 104 ? 15.278 -2.266 -28.520 1.00 94.62 104 LEU A C 1
ATOM 788 O O . LEU A 1 104 ? 15.931 -3.302 -28.668 1.00 94.62 104 LEU A O 1
ATOM 792 N N . ASP A 1 105 ? 14.709 -1.632 -29.540 1.00 92.81 105 ASP A N 1
ATOM 793 C CA . ASP A 1 105 ? 14.978 -1.971 -30.936 1.00 92.81 105 ASP A CA 1
ATOM 794 C C . ASP A 1 105 ? 16.344 -1.419 -31.403 1.00 92.81 105 ASP A C 1
ATOM 796 O O . ASP A 1 105 ? 17.111 -0.835 -30.636 1.00 92.81 105 ASP A O 1
ATOM 800 N N . LYS A 1 106 ? 16.672 -1.615 -32.685 1.00 90.19 106 LYS A N 1
ATOM 801 C CA . LYS A 1 106 ? 17.925 -1.122 -33.293 1.00 90.19 106 LYS A CA 1
ATOM 802 C C . LYS A 1 106 ? 18.040 0.404 -33.348 1.00 90.19 106 LYS A C 1
ATOM 804 O O . LYS A 1 106 ? 19.136 0.907 -33.561 1.00 90.19 106 LYS A O 1
ATOM 809 N N . ASN A 1 107 ? 16.923 1.109 -33.208 1.00 90.81 107 ASN A N 1
ATOM 810 C CA . ASN A 1 107 ? 16.821 2.559 -33.306 1.00 90.81 107 ASN A CA 1
ATOM 811 C C . ASN A 1 107 ? 16.699 3.214 -31.920 1.00 90.81 107 ASN A C 1
ATOM 813 O O . ASN A 1 107 ? 16.312 4.377 -31.837 1.00 90.81 107 ASN A O 1
ATOM 817 N N . ASP A 1 108 ? 16.987 2.476 -30.840 1.00 90.62 108 ASP A N 1
ATOM 818 C CA . ASP A 1 108 ? 16.794 2.920 -29.458 1.00 90.62 108 ASP A CA 1
ATOM 819 C C . ASP A 1 108 ? 15.343 3.362 -29.159 1.00 90.62 108 ASP A C 1
ATOM 821 O O . ASP A 1 108 ? 15.094 4.326 -28.428 1.00 90.62 108 ASP A O 1
ATOM 825 N N . ASN A 1 109 ? 14.355 2.641 -29.697 1.00 94.25 109 ASN A N 1
ATOM 826 C CA . ASN A 1 109 ? 12.968 2.737 -29.245 1.00 94.25 109 ASN A CA 1
ATOM 827 C C . ASN A 1 109 ? 12.624 1.578 -28.318 1.00 94.25 109 ASN A C 1
ATOM 829 O O . ASN A 1 109 ? 13.041 0.440 -28.530 1.00 94.25 109 ASN A O 1
ATOM 833 N N . VAL A 1 110 ? 11.803 1.849 -27.309 1.00 95.12 110 VAL A N 1
ATOM 834 C CA . VAL A 1 110 ? 11.314 0.835 -26.378 1.00 95.12 110 VAL A CA 1
ATOM 835 C C . VAL A 1 110 ? 10.423 -0.149 -27.131 1.00 95.12 110 VAL A C 1
ATOM 837 O O . VAL A 1 110 ? 9.344 0.200 -27.596 1.00 95.12 110 VAL A O 1
ATOM 840 N N . LYS A 1 111 ? 10.858 -1.401 -27.248 1.00 94.31 111 LYS A N 1
ATOM 841 C CA . LYS A 1 111 ? 10.090 -2.483 -27.871 1.00 94.31 111 LYS A CA 1
ATOM 842 C C . LYS A 1 111 ? 9.102 -3.097 -26.884 1.00 94.31 111 LYS A C 1
ATOM 844 O O . LYS A 1 111 ? 7.938 -3.298 -27.229 1.00 94.31 111 LYS A O 1
ATOM 849 N N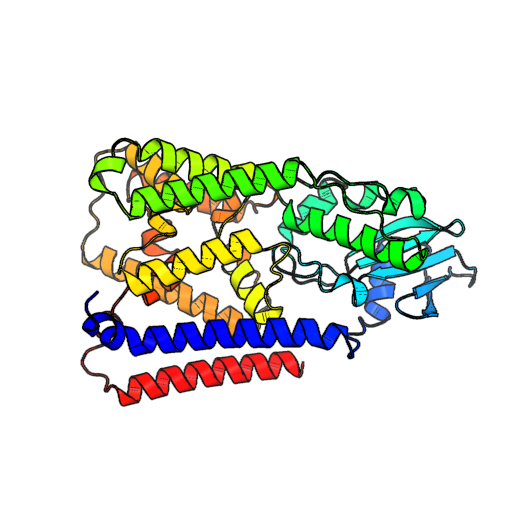 . ALA A 1 112 ? 9.568 -3.389 -25.670 1.00 94.44 112 ALA A N 1
ATOM 850 C CA . ALA A 1 112 ? 8.758 -3.966 -24.605 1.00 94.44 112 ALA A CA 1
ATOM 851 C C . ALA A 1 112 ? 9.411 -3.795 -23.227 1.00 94.44 112 ALA A C 1
ATOM 853 O O . ALA A 1 112 ? 10.629 -3.658 -23.108 1.00 94.44 112 ALA A O 1
ATOM 854 N N . LEU A 1 113 ? 8.584 -3.864 -22.185 1.00 94.38 113 LEU A N 1
ATOM 855 C CA . LEU A 1 113 ? 9.009 -3.945 -20.790 1.00 94.38 113 LEU A CA 1
ATOM 856 C C . LEU A 1 113 ? 8.662 -5.324 -20.228 1.00 94.38 113 LEU A C 1
ATOM 858 O O . LEU A 1 113 ? 7.529 -5.779 -20.390 1.00 94.38 113 LEU A O 1
ATOM 862 N N . GLY A 1 114 ? 9.611 -5.952 -19.542 1.00 91.75 114 GLY A N 1
ATOM 863 C CA . GLY A 1 114 ? 9.437 -7.234 -18.862 1.00 91.75 114 GLY A CA 1
ATOM 864 C C . GLY A 1 114 ? 9.769 -7.099 -17.386 1.00 91.75 114 GLY A C 1
ATOM 865 O O . GLY A 1 114 ? 10.815 -6.562 -17.036 1.00 91.75 114 GLY A O 1
ATOM 866 N N . LEU A 1 115 ? 8.878 -7.550 -16.507 1.00 90.75 115 LEU A N 1
ATOM 867 C CA . LEU A 1 115 ? 9.128 -7.533 -15.068 1.00 90.75 115 LEU A CA 1
ATOM 868 C C . LEU A 1 115 ? 9.919 -8.787 -14.686 1.00 90.75 115 LEU A C 1
ATOM 870 O O . LEU A 1 115 ? 9.526 -9.896 -15.037 1.00 90.75 115 LEU A O 1
ATOM 874 N N . LEU A 1 116 ? 11.026 -8.605 -13.972 1.00 88.00 116 LEU A N 1
ATOM 875 C CA . LEU A 1 116 ? 11.800 -9.705 -13.396 1.00 88.00 116 LEU A CA 1
ATOM 876 C C . LEU A 1 116 ? 11.140 -10.177 -12.089 1.00 88.00 116 LEU A C 1
ATOM 878 O O . LEU A 1 116 ? 10.265 -9.472 -11.566 1.00 88.00 116 LEU A O 1
ATOM 882 N N . PRO A 1 117 ? 11.539 -11.340 -11.536 1.00 81.25 117 PRO A N 1
ATOM 883 C CA . PRO A 1 117 ? 11.070 -11.784 -10.226 1.00 81.25 117 PRO A CA 1
ATOM 884 C C . PRO A 1 117 ? 11.205 -10.667 -9.186 1.00 81.25 117 PRO A C 1
ATOM 886 O O . PRO A 1 117 ? 12.267 -10.061 -9.042 1.00 81.25 117 PRO A O 1
ATOM 889 N N . ASN A 1 118 ? 10.103 -10.348 -8.510 1.00 80.56 118 ASN A N 1
ATOM 890 C CA . ASN A 1 118 ? 10.009 -9.194 -7.627 1.00 80.56 118 ASN A CA 1
ATOM 891 C C . ASN A 1 118 ? 9.100 -9.478 -6.429 1.00 80.56 118 ASN A C 1
ATOM 893 O O . ASN A 1 118 ? 8.226 -10.340 -6.484 1.00 80.56 118 ASN A O 1
ATOM 897 N N . ASP A 1 119 ? 9.298 -8.701 -5.368 1.00 71.94 119 ASP A N 1
ATOM 898 C CA . ASP A 1 119 ? 8.559 -8.812 -4.107 1.00 71.94 119 ASP A CA 1
ATOM 899 C C . ASP A 1 119 ? 7.316 -7.900 -4.063 1.00 71.94 119 ASP A C 1
ATOM 901 O O . ASP A 1 119 ? 6.786 -7.595 -2.985 1.00 71.94 119 ASP A O 1
ATOM 905 N N . GLU A 1 120 ? 6.856 -7.392 -5.212 1.00 81.12 120 GLU A N 1
ATOM 906 C CA . GLU A 1 120 ? 5.616 -6.622 -5.277 1.00 81.12 120 GLU A CA 1
ATOM 907 C C . GLU A 1 120 ? 4.401 -7.535 -5.058 1.00 81.12 120 GLU A C 1
ATOM 909 O O . GLU A 1 120 ? 4.447 -8.763 -5.124 1.00 81.12 120 GLU A O 1
ATOM 914 N N . THR A 1 121 ? 3.264 -6.930 -4.752 1.00 81.25 121 THR A N 1
ATOM 915 C CA . THR A 1 121 ? 1.994 -7.635 -4.674 1.00 81.25 121 THR A CA 1
ATOM 916 C C . THR A 1 121 ? 1.554 -8.131 -6.047 1.00 81.25 121 THR A C 1
ATOM 918 O O . THR A 1 121 ? 1.281 -7.286 -6.903 1.00 81.25 121 THR A O 1
ATOM 921 N N . PRO A 1 122 ? 1.385 -9.458 -6.249 1.00 83.50 122 PRO A N 1
ATOM 922 C CA . PRO A 1 122 ? 0.998 -10.006 -7.549 1.00 83.50 122 PRO A CA 1
ATOM 923 C C . PRO A 1 122 ? -0.260 -9.343 -8.109 1.00 83.50 122 PRO A C 1
ATOM 925 O O . PRO A 1 122 ? -0.265 -8.891 -9.246 1.00 83.50 122 PRO A O 1
ATOM 928 N N . SER A 1 123 ? -1.276 -9.125 -7.268 1.00 83.50 123 SER A N 1
ATOM 929 C CA . SER A 1 123 ? -2.515 -8.485 -7.712 1.00 83.50 123 SER A CA 1
ATOM 930 C C . SER A 1 123 ? -2.357 -7.019 -8.136 1.00 83.50 123 SER A C 1
ATOM 932 O O . SER A 1 123 ? -3.142 -6.537 -8.949 1.00 83.50 123 SER A O 1
ATOM 934 N N . PHE A 1 124 ? -1.350 -6.292 -7.636 1.00 86.75 124 PHE A N 1
ATOM 935 C CA . PHE A 1 124 ? -1.036 -4.951 -8.140 1.00 86.75 124 PHE A CA 1
ATOM 936 C C . PHE A 1 124 ? -0.359 -5.022 -9.505 1.00 86.75 124 PHE A C 1
ATOM 938 O O . PHE A 1 124 ? -0.717 -4.243 -10.389 1.00 86.75 124 PHE A O 1
ATOM 945 N N . ILE A 1 125 ? 0.557 -5.973 -9.705 1.00 89.94 125 ILE A N 1
ATOM 946 C CA . ILE A 1 125 ? 1.189 -6.212 -11.007 1.00 89.94 125 ILE A CA 1
ATOM 947 C C . ILE A 1 125 ? 0.148 -6.631 -12.048 1.00 89.94 125 ILE A C 1
ATOM 949 O O . ILE A 1 125 ? 0.108 -6.038 -13.126 1.00 89.94 125 ILE A O 1
ATOM 953 N N . ASP A 1 126 ? -0.756 -7.548 -11.706 1.00 89.56 126 ASP A N 1
ATOM 954 C CA . ASP A 1 126 ? -1.834 -7.998 -12.591 1.00 89.56 126 ASP A CA 1
ATOM 955 C C . ASP A 1 126 ? -2.687 -6.824 -13.078 1.00 89.56 126 ASP A C 1
ATOM 957 O O . ASP A 1 126 ? -2.996 -6.722 -14.262 1.00 89.56 126 ASP A O 1
ATOM 961 N N . VAL A 1 127 ? -3.020 -5.880 -12.191 1.00 89.00 127 VAL A N 1
ATOM 962 C CA . VAL A 1 127 ? -3.779 -4.674 -12.554 1.00 89.00 127 VAL A CA 1
ATOM 963 C C . VAL A 1 127 ? -2.980 -3.754 -13.474 1.00 89.00 127 VAL A C 1
ATOM 965 O O . VAL A 1 127 ? -3.536 -3.207 -14.431 1.00 89.00 127 VAL A O 1
ATOM 968 N N . VAL A 1 128 ? -1.684 -3.574 -13.215 1.00 92.56 128 VAL A N 1
ATOM 969 C CA . VAL A 1 128 ? -0.792 -2.775 -14.070 1.00 92.56 128 VAL A CA 1
ATOM 970 C C . VAL A 1 128 ? -0.705 -3.381 -15.475 1.00 92.56 128 VAL A C 1
ATOM 972 O O . VAL A 1 128 ? -0.855 -2.660 -16.468 1.00 92.56 128 VAL A O 1
ATOM 975 N N . VAL A 1 129 ? -0.528 -4.700 -15.568 1.00 92.06 129 VAL A N 1
ATOM 976 C CA . VAL A 1 129 ? -0.459 -5.444 -16.833 1.00 92.06 129 VAL A CA 1
ATOM 977 C C . VAL A 1 129 ? -1.809 -5.421 -17.557 1.00 92.06 129 VAL A C 1
ATOM 979 O O . VAL A 1 129 ? -1.859 -5.081 -18.740 1.00 92.06 129 VAL A O 1
ATOM 982 N N . ALA A 1 130 ? -2.912 -5.691 -16.854 1.00 91.81 130 ALA A N 1
ATOM 983 C CA . ALA A 1 130 ? -4.262 -5.731 -17.418 1.00 91.81 130 ALA A CA 1
ATOM 984 C C . ALA A 1 130 ? -4.713 -4.375 -17.978 1.00 91.81 130 ALA A C 1
ATOM 986 O O . ALA A 1 130 ? -5.360 -4.324 -19.022 1.00 91.81 130 ALA A O 1
ATOM 987 N N . LYS A 1 131 ? -4.327 -3.258 -17.342 1.00 92.69 131 LYS A N 1
ATOM 988 C CA . LYS A 1 131 ? -4.579 -1.908 -17.885 1.00 92.69 131 LYS A CA 1
ATOM 989 C C . LYS A 1 131 ? -3.624 -1.509 -19.015 1.00 92.69 131 LYS A C 1
ATOM 991 O O . LYS A 1 131 ? -3.652 -0.362 -19.462 1.00 92.69 131 LYS A O 1
ATOM 996 N N . GLY A 1 132 ? -2.761 -2.422 -19.460 1.00 92.19 132 GLY A N 1
ATOM 997 C CA . GLY A 1 132 ? -1.813 -2.194 -20.545 1.00 92.19 132 GLY A CA 1
ATOM 998 C C . GLY A 1 132 ? -0.753 -1.147 -20.216 1.00 92.19 132 GLY A C 1
ATOM 999 O O . GLY A 1 132 ? -0.186 -0.567 -21.136 1.00 92.19 132 GLY A O 1
ATOM 1000 N N . PHE A 1 133 ? -0.480 -0.880 -18.934 1.00 94.25 133 PHE A N 1
ATOM 1001 C CA . PHE A 1 133 ? 0.438 0.185 -18.526 1.00 94.25 133 PHE A CA 1
ATOM 1002 C C . PHE A 1 133 ? 1.848 -0.020 -19.087 1.00 94.25 133 PHE A C 1
ATOM 1004 O O . PHE A 1 133 ? 2.433 0.920 -19.610 1.00 94.25 133 PHE A O 1
ATOM 1011 N N . LEU A 1 134 ? 2.356 -1.258 -19.067 1.00 93.88 134 LEU A N 1
ATOM 1012 C CA . LEU A 1 134 ? 3.664 -1.593 -19.643 1.00 93.88 134 LEU A CA 1
ATOM 1013 C C . LEU A 1 134 ? 3.709 -1.346 -21.158 1.00 93.88 134 LEU A C 1
ATOM 1015 O O . LEU A 1 134 ? 4.697 -0.836 -21.672 1.00 93.88 134 LEU A O 1
ATOM 1019 N N . LYS A 1 135 ? 2.608 -1.629 -21.866 1.00 93.56 135 LYS A N 1
ATOM 1020 C CA . LYS A 1 135 ? 2.510 -1.467 -23.325 1.00 93.56 135 LYS A CA 1
ATOM 1021 C C . LYS A 1 135 ? 2.490 -0.005 -23.767 1.00 93.56 135 LYS A C 1
ATOM 1023 O O . LYS A 1 135 ? 2.823 0.269 -24.912 1.00 93.56 135 LYS A O 1
ATOM 1028 N N . LYS A 1 136 ? 2.127 0.934 -22.883 1.00 94.25 136 LYS A N 1
ATOM 1029 C CA . LYS A 1 136 ? 2.145 2.376 -23.188 1.00 94.25 136 LYS A CA 1
ATOM 1030 C C . LYS A 1 136 ? 3.550 2.900 -23.493 1.00 94.25 136 LYS A C 1
ATOM 1032 O O . LYS A 1 136 ? 3.671 3.968 -24.080 1.00 94.25 136 LYS A O 1
ATOM 1037 N N . TRP A 1 137 ? 4.587 2.176 -23.074 1.00 94.31 137 TRP A N 1
ATOM 1038 C CA . TRP A 1 137 ? 5.978 2.533 -23.336 1.00 94.31 137 TRP A CA 1
ATOM 1039 C C . TRP A 1 137 ? 6.447 2.103 -24.724 1.00 94.31 137 TRP A C 1
ATOM 1041 O O . TRP A 1 137 ? 7.421 2.654 -25.228 1.00 94.31 137 TRP A O 1
ATOM 1051 N N . ASN A 1 138 ? 5.762 1.143 -25.346 1.00 94.56 138 ASN A N 1
ATOM 1052 C CA . ASN A 1 138 ? 6.184 0.564 -26.612 1.00 94.56 138 ASN A CA 1
ATOM 1053 C C . ASN A 1 138 ? 6.154 1.615 -27.733 1.00 94.56 138 ASN A C 1
ATOM 1055 O O . ASN A 1 138 ? 5.179 2.348 -27.891 1.00 94.56 138 ASN A O 1
ATOM 1059 N N . GLY A 1 139 ? 7.216 1.657 -28.532 1.00 93.12 139 GLY A N 1
ATOM 1060 C CA . GLY A 1 139 ? 7.405 2.585 -29.644 1.00 93.12 139 GLY A CA 1
ATOM 1061 C C . GLY A 1 139 ? 7.955 3.958 -29.253 1.00 93.12 139 GLY A C 1
ATOM 1062 O O . GLY A 1 139 ? 8.265 4.742 -30.145 1.00 93.12 139 GLY A O 1
ATOM 1063 N N . LEU A 1 140 ? 8.106 4.270 -27.960 1.00 93.75 140 LEU A N 1
ATOM 1064 C CA . LEU A 1 140 ? 8.725 5.526 -27.534 1.00 93.75 140 LEU A CA 1
ATOM 1065 C C . LEU A 1 140 ? 10.239 5.466 -27.739 1.00 93.75 140 LEU A C 1
ATOM 1067 O O . LEU A 1 140 ? 10.888 4.517 -27.296 1.00 93.75 140 LEU A O 1
ATOM 1071 N N . SER A 1 141 ? 10.816 6.509 -28.332 1.00 93.06 141 SER A N 1
ATOM 1072 C CA . SER A 1 141 ? 12.275 6.680 -28.316 1.00 93.06 141 SER A CA 1
ATOM 1073 C C . SER A 1 141 ? 12.769 6.899 -26.885 1.00 93.06 141 SER A C 1
ATOM 1075 O O . SER A 1 141 ? 12.045 7.460 -26.055 1.00 93.06 141 SER A O 1
ATOM 1077 N N . VAL A 1 142 ? 14.015 6.520 -26.585 1.00 90.88 142 VAL A N 1
ATOM 1078 C CA . VAL A 1 142 ? 14.593 6.695 -25.238 1.00 90.88 142 VAL A CA 1
ATOM 1079 C C . VAL A 1 142 ? 14.433 8.131 -24.715 1.00 90.88 142 VAL A C 1
ATOM 1081 O O . VAL A 1 142 ? 14.024 8.333 -23.573 1.00 90.88 142 VAL A O 1
ATOM 1084 N N . ASN A 1 143 ? 14.668 9.143 -25.554 1.00 87.62 143 ASN A N 1
ATOM 1085 C CA . ASN A 1 143 ? 14.540 10.548 -25.151 1.00 87.62 143 ASN A CA 1
ATOM 1086 C C . ASN A 1 143 ? 13.091 10.943 -24.824 1.00 87.62 143 ASN A C 1
ATOM 1088 O O . ASN A 1 143 ? 12.848 11.663 -23.854 1.00 87.62 143 ASN A O 1
ATOM 1092 N N . GLN A 1 144 ? 12.119 10.450 -25.598 1.00 89.00 144 GLN A N 1
ATOM 1093 C CA . GLN A 1 144 ? 10.698 10.664 -25.310 1.00 89.00 144 GLN A CA 1
ATOM 1094 C C . GLN A 1 144 ? 10.285 9.956 -24.019 1.00 89.00 144 GLN A C 1
ATOM 1096 O O . GLN A 1 144 ? 9.608 10.557 -23.188 1.00 89.00 144 GLN A O 1
ATOM 1101 N N . ALA A 1 145 ? 10.730 8.714 -23.822 1.00 89.44 145 ALA A N 1
ATOM 1102 C CA . ALA A 1 145 ? 10.428 7.929 -22.632 1.00 89.44 145 ALA A CA 1
ATOM 1103 C C . ALA A 1 145 ? 10.968 8.590 -21.350 1.00 89.44 145 ALA A C 1
ATOM 1105 O O . ALA A 1 145 ? 10.270 8.632 -20.342 1.00 89.44 145 ALA A O 1
ATOM 1106 N N . VAL A 1 146 ? 12.170 9.176 -21.390 1.00 88.44 146 VAL A N 1
ATOM 1107 C CA . VAL A 1 146 ? 12.752 9.908 -20.248 1.00 88.44 146 VAL A CA 1
ATOM 1108 C C . VAL A 1 146 ? 11.960 11.181 -19.914 1.00 88.44 146 VAL A C 1
ATOM 1110 O O . VAL A 1 146 ? 11.802 11.520 -18.738 1.00 88.44 146 VAL A O 1
ATOM 1113 N N . ALA A 1 147 ? 11.453 11.889 -20.927 1.00 85.12 147 ALA A N 1
ATOM 1114 C CA . ALA A 1 147 ? 10.724 13.146 -20.750 1.00 85.12 147 ALA A CA 1
ATOM 1115 C C . ALA A 1 147 ? 9.239 12.956 -20.389 1.00 85.12 147 ALA A C 1
ATOM 1117 O O . ALA A 1 147 ? 8.647 13.821 -19.739 1.00 85.12 147 ALA A O 1
ATOM 1118 N N . MET A 1 148 ? 8.630 11.845 -20.804 1.00 82.75 148 MET A N 1
ATOM 1119 C CA . MET A 1 148 ? 7.218 11.558 -20.571 1.00 82.75 148 MET A CA 1
ATOM 1120 C C . MET A 1 148 ? 6.956 11.220 -19.100 1.00 82.75 148 MET A C 1
ATOM 1122 O O . MET A 1 148 ? 7.787 10.618 -18.422 1.00 82.75 148 MET A O 1
ATOM 1126 N N . ASP A 1 149 ? 5.792 11.607 -18.581 1.00 79.25 149 ASP A N 1
ATOM 1127 C CA . ASP A 1 149 ? 5.311 11.128 -17.287 1.00 79.25 149 ASP A CA 1
ATOM 1128 C C . ASP A 1 149 ? 3.999 10.381 -17.485 1.00 79.25 149 ASP A C 1
ATOM 1130 O O . ASP A 1 149 ? 3.029 10.936 -18.002 1.00 79.25 149 ASP A O 1
ATOM 1134 N N . MET A 1 150 ? 3.992 9.095 -17.139 1.00 84.75 150 MET A N 1
ATOM 1135 C CA . MET A 1 150 ? 2.806 8.268 -17.303 1.00 84.75 150 MET A CA 1
ATOM 1136 C C . MET A 1 150 ? 1.880 8.394 -16.102 1.00 84.75 150 MET A C 1
ATOM 1138 O O . MET A 1 150 ? 2.307 8.263 -14.954 1.00 84.75 150 MET A O 1
ATOM 1142 N N . ASP A 1 151 ? 0.588 8.573 -16.381 1.00 85.00 151 ASP A N 1
ATOM 1143 C CA . ASP A 1 151 ? -0.441 8.558 -15.347 1.00 85.00 151 ASP A CA 1
ATOM 1144 C C . ASP A 1 151 ? -0.448 7.215 -14.608 1.00 85.00 151 ASP A C 1
ATOM 1146 O O . ASP A 1 151 ? -0.556 6.143 -15.216 1.00 85.00 151 ASP A O 1
ATOM 1150 N N . ALA A 1 152 ? -0.378 7.294 -13.281 1.00 86.38 152 ALA A N 1
ATOM 1151 C CA . ALA A 1 152 ? -0.407 6.132 -12.410 1.00 86.38 152 ALA A CA 1
ATOM 1152 C C . ALA A 1 152 ? -1.713 5.332 -12.553 1.00 86.38 152 ALA A C 1
ATOM 1154 O O . ALA A 1 152 ? -2.793 5.855 -12.843 1.00 86.38 152 ALA A O 1
ATOM 1155 N N . VAL A 1 153 ? -1.621 4.031 -12.300 1.00 87.00 153 VAL A N 1
ATOM 1156 C CA . VAL A 1 153 ? -2.742 3.101 -12.408 1.00 87.00 153 VAL A CA 1
ATOM 1157 C C . VAL A 1 153 ? -3.545 3.092 -11.110 1.00 87.00 153 VAL A C 1
ATOM 1159 O O . VAL A 1 153 ? -3.076 2.597 -10.088 1.00 87.00 153 VAL A O 1
ATOM 1162 N N . SER A 1 154 ? -4.799 3.557 -11.147 1.00 84.12 154 SER A N 1
ATOM 1163 C CA . SER A 1 154 ? -5.705 3.455 -9.990 1.00 84.12 154 SER A CA 1
ATOM 1164 C C . SER A 1 154 ? -5.859 1.999 -9.537 1.00 84.12 154 SER A C 1
ATOM 1166 O O . SER A 1 154 ? -6.166 1.135 -10.365 1.00 84.12 154 SER A O 1
ATOM 1168 N N . GLY A 1 155 ? -5.674 1.745 -8.240 1.00 81.75 155 GLY A N 1
ATOM 1169 C CA . GLY A 1 155 ? -5.630 0.396 -7.656 1.00 81.75 155 GLY A CA 1
ATOM 1170 C C . GLY A 1 155 ? -4.211 -0.157 -7.462 1.00 81.75 155 GLY A C 1
ATOM 1171 O O . GLY A 1 155 ? -4.018 -1.051 -6.644 1.00 81.75 155 GLY A O 1
ATOM 1172 N N . ALA A 1 156 ? -3.224 0.404 -8.165 1.00 87.81 156 ALA A N 1
ATOM 1173 C CA . ALA A 1 156 ? -1.814 0.017 -8.122 1.00 87.81 156 ALA A CA 1
ATOM 1174 C C . ALA A 1 156 ? -0.903 1.255 -8.279 1.00 87.81 156 ALA A C 1
ATOM 1176 O O . ALA A 1 156 ? 0.100 1.233 -8.997 1.00 87.81 156 ALA A O 1
ATOM 1177 N N . THR A 1 157 ? -1.281 2.372 -7.645 1.00 85.94 157 THR A N 1
ATOM 1178 C CA . THR A 1 157 ? -0.642 3.684 -7.836 1.00 85.94 157 THR A CA 1
ATOM 1179 C C . THR A 1 157 ? 0.842 3.638 -7.475 1.00 85.94 157 THR A C 1
ATOM 1181 O O . THR A 1 157 ? 1.673 3.973 -8.305 1.00 85.94 157 THR A O 1
ATOM 1184 N N . TYR A 1 158 ? 1.193 3.145 -6.282 1.00 84.94 158 TYR A N 1
ATOM 1185 C CA . TYR A 1 158 ? 2.589 3.077 -5.832 1.00 84.94 158 TYR A CA 1
ATOM 1186 C C . TYR A 1 158 ? 3.457 2.187 -6.733 1.00 84.94 158 TYR A C 1
ATOM 1188 O O . TYR A 1 158 ? 4.548 2.595 -7.122 1.00 84.94 158 TYR A O 1
ATOM 1196 N N . SER A 1 159 ? 2.954 1.013 -7.125 1.00 89.19 159 SER A N 1
ATOM 1197 C CA . SER A 1 159 ? 3.669 0.081 -8.006 1.00 89.19 159 SER A CA 1
ATOM 1198 C C . SER A 1 159 ? 3.853 0.655 -9.415 1.00 89.19 159 SER A C 1
ATOM 1200 O O . SER A 1 159 ? 4.953 0.624 -9.956 1.00 89.19 159 SER A O 1
ATOM 1202 N N . SER A 1 160 ? 2.812 1.252 -10.005 1.00 91.06 160 SER A N 1
ATOM 1203 C CA . SER A 1 160 ? 2.905 1.874 -11.339 1.00 91.06 160 SER A CA 1
ATOM 1204 C C . SER A 1 160 ? 3.767 3.139 -11.359 1.00 91.06 160 SER A C 1
ATOM 1206 O O . SER A 1 160 ? 4.521 3.338 -12.310 1.00 91.06 160 SER A O 1
ATOM 1208 N N . THR A 1 161 ? 3.721 3.967 -10.310 1.00 88.06 161 THR A N 1
ATOM 1209 C CA . THR A 1 161 ? 4.632 5.111 -10.157 1.00 88.06 161 THR A CA 1
ATOM 1210 C C . THR A 1 161 ? 6.077 4.644 -10.019 1.00 88.06 161 THR A C 1
ATOM 1212 O O . THR A 1 161 ? 6.946 5.218 -10.667 1.00 88.06 161 THR A O 1
ATOM 1215 N N . ALA A 1 162 ? 6.342 3.584 -9.248 1.00 87.94 162 ALA A N 1
ATOM 1216 C CA . ALA A 1 162 ? 7.678 3.004 -9.155 1.00 87.94 162 ALA A CA 1
ATOM 1217 C C . ALA A 1 162 ? 8.161 2.466 -10.509 1.00 87.94 162 ALA A C 1
ATOM 1219 O O . ALA A 1 162 ? 9.283 2.757 -10.901 1.00 87.94 162 ALA A O 1
ATOM 1220 N N . ILE A 1 163 ? 7.308 1.776 -11.275 1.00 91.50 163 ILE A N 1
ATOM 1221 C CA . ILE A 1 163 ? 7.652 1.327 -12.635 1.00 91.50 163 ILE A CA 1
ATOM 1222 C C . ILE A 1 163 ? 7.996 2.521 -13.537 1.00 91.50 163 ILE A C 1
ATOM 1224 O O . ILE A 1 163 ? 9.018 2.494 -14.215 1.00 91.50 163 ILE A O 1
ATOM 1228 N N . ASN A 1 164 ? 7.184 3.582 -13.517 1.00 91.00 164 ASN A N 1
ATOM 1229 C CA . ASN A 1 164 ? 7.436 4.802 -14.290 1.00 91.00 164 ASN A CA 1
ATOM 1230 C C . ASN A 1 164 ? 8.785 5.447 -13.916 1.00 91.00 164 ASN A C 1
ATOM 1232 O O . ASN A 1 164 ? 9.601 5.741 -14.788 1.00 91.00 164 ASN A O 1
ATOM 1236 N N . GLU A 1 165 ? 9.057 5.612 -12.619 1.00 87.81 165 GLU A N 1
ATOM 1237 C CA . GLU A 1 165 ? 10.334 6.148 -12.137 1.00 87.81 165 GLU A CA 1
ATOM 1238 C C . GLU A 1 165 ? 11.521 5.262 -12.544 1.00 87.81 165 GLU A C 1
ATOM 1240 O O . GLU A 1 165 ? 12.544 5.786 -12.986 1.00 87.81 165 GLU A O 1
ATOM 1245 N N . THR A 1 166 ? 11.375 3.938 -12.448 1.00 89.56 166 THR A N 1
ATOM 1246 C CA . THR A 1 166 ? 12.414 2.961 -12.798 1.00 89.56 166 THR A CA 1
ATOM 1247 C C . THR A 1 166 ? 12.757 3.018 -14.280 1.00 89.56 166 THR A C 1
ATOM 1249 O O . THR A 1 166 ? 13.933 3.128 -14.628 1.00 89.56 166 THR A O 1
ATOM 1252 N N . VAL A 1 167 ? 11.749 3.011 -15.159 1.00 91.94 167 VAL A N 1
ATOM 1253 C CA . VAL A 1 167 ? 11.961 3.108 -16.610 1.00 91.94 167 VAL A CA 1
ATOM 1254 C C . VAL A 1 167 ? 12.670 4.415 -16.955 1.00 91.94 167 VAL A C 1
ATOM 1256 O O . VAL A 1 167 ? 13.693 4.398 -17.635 1.00 91.94 167 VAL A O 1
ATOM 1259 N N . LYS A 1 168 ? 12.189 5.546 -16.428 1.00 90.38 168 LYS A N 1
ATOM 1260 C CA . LYS A 1 168 ? 12.773 6.867 -16.701 1.00 90.38 168 LYS A CA 1
ATOM 1261 C C . LYS A 1 168 ? 14.210 6.977 -16.225 1.00 90.38 168 LYS A C 1
ATOM 1263 O O . LYS A 1 168 ? 15.059 7.448 -16.977 1.00 90.38 168 LYS A O 1
ATOM 1268 N N . GLN A 1 169 ? 14.489 6.550 -14.994 1.00 88.25 169 GLN A N 1
ATOM 1269 C CA . GLN A 1 169 ? 15.838 6.626 -14.448 1.00 88.25 169 GLN A CA 1
ATOM 1270 C C . GLN A 1 169 ? 16.791 5.725 -15.241 1.00 88.25 169 GLN A C 1
ATOM 1272 O O . GLN A 1 169 ? 17.849 6.192 -15.663 1.00 88.25 169 GLN A O 1
ATOM 1277 N N . ARG A 1 170 ? 16.403 4.474 -15.522 1.00 90.00 170 ARG A N 1
ATOM 1278 C CA . ARG A 1 170 ? 17.280 3.545 -16.241 1.00 90.00 170 ARG A CA 1
ATOM 1279 C C . ARG A 1 170 ? 17.552 3.989 -17.675 1.00 90.00 170 ARG A C 1
ATOM 1281 O O . ARG A 1 170 ? 18.682 3.858 -18.148 1.00 90.00 170 ARG A O 1
ATOM 1288 N N . LEU A 1 171 ? 16.538 4.515 -18.359 1.00 90.69 171 LEU A N 1
ATOM 1289 C CA . LEU A 1 171 ? 16.674 5.037 -19.716 1.00 90.69 171 LEU A CA 1
ATOM 1290 C C . LEU A 1 171 ? 17.499 6.328 -19.768 1.00 90.69 171 LEU A C 1
ATOM 1292 O O . LEU A 1 171 ? 18.284 6.489 -20.698 1.00 90.69 171 LEU A O 1
ATOM 1296 N N . ALA A 1 172 ? 17.391 7.203 -18.764 1.00 88.69 172 ALA A N 1
ATOM 1297 C CA . ALA A 1 172 ? 18.230 8.399 -18.663 1.00 88.69 172 ALA A CA 1
ATOM 1298 C C . ALA A 1 172 ? 19.710 8.038 -18.473 1.00 88.69 172 ALA A C 1
ATOM 1300 O O . ALA A 1 172 ? 20.586 8.626 -19.104 1.00 88.69 172 ALA A O 1
ATOM 1301 N N . GLU A 1 173 ? 19.990 7.027 -17.647 1.00 86.62 173 GLU A N 1
ATOM 1302 C CA . GLU A 1 173 ? 21.341 6.487 -17.473 1.00 86.62 173 GLU A CA 1
ATOM 1303 C C . GLU A 1 173 ? 21.865 5.834 -18.761 1.00 86.62 173 GLU A C 1
ATOM 1305 O O . GLU A 1 173 ? 23.035 6.007 -19.099 1.00 86.62 173 GLU A O 1
ATOM 1310 N N . TYR A 1 174 ? 21.007 5.124 -19.508 1.00 87.19 174 TYR A N 1
ATOM 1311 C CA . TYR A 1 174 ? 21.365 4.520 -20.797 1.00 87.19 174 TYR A CA 1
ATOM 1312 C C . TYR A 1 174 ? 21.744 5.570 -21.849 1.00 87.19 174 TYR A C 1
ATOM 1314 O O . TYR A 1 174 ? 22.817 5.474 -22.443 1.00 87.19 174 TYR A O 1
ATOM 1322 N N . SER A 1 175 ? 20.914 6.598 -22.053 1.00 86.44 175 SER A N 1
ATOM 1323 C CA . SER A 1 175 ? 21.191 7.650 -23.042 1.00 86.44 175 SER A CA 1
ATOM 1324 C C . SER A 1 175 ? 22.232 8.671 -22.588 1.00 86.44 175 SER A C 1
ATOM 1326 O O . SER A 1 175 ? 22.565 9.576 -23.355 1.00 86.44 175 SER A O 1
ATOM 1328 N N . LYS A 1 176 ? 22.732 8.567 -21.346 1.00 82.31 176 LYS A N 1
ATOM 1329 C CA . LYS A 1 176 ? 23.536 9.607 -20.679 1.00 82.31 176 LYS A CA 1
ATOM 1330 C C . LYS A 1 176 ? 22.849 10.980 -20.702 1.00 82.31 176 LYS A C 1
ATOM 1332 O O . LYS A 1 176 ? 23.516 12.009 -20.582 1.00 82.31 176 LYS A O 1
ATOM 1337 N N . ALA A 1 177 ? 21.528 11.011 -20.872 1.00 66.75 177 ALA A N 1
ATOM 1338 C CA . ALA A 1 177 ? 20.767 12.241 -20.817 1.00 66.75 177 ALA A CA 1
ATOM 1339 C C . ALA A 1 177 ? 20.836 12.789 -19.389 1.00 66.75 177 ALA A C 1
ATOM 1341 O O . ALA A 1 177 ? 20.702 12.047 -18.412 1.00 66.75 177 ALA A O 1
ATOM 1342 N N . THR A 1 178 ? 21.025 14.102 -19.249 1.00 55.66 178 THR A N 1
ATOM 1343 C CA . THR A 1 178 ? 20.827 14.763 -17.961 1.00 55.66 178 THR A CA 1
ATOM 1344 C C . THR A 1 178 ? 19.400 14.475 -17.514 1.00 55.66 178 THR A C 1
ATOM 1346 O O . THR A 1 178 ? 18.446 14.849 -18.196 1.00 55.66 178 THR A O 1
ATOM 1349 N N . ALA A 1 179 ? 19.260 13.753 -16.397 1.00 53.72 179 ALA A N 1
ATOM 1350 C CA . ALA A 1 179 ? 17.965 13.404 -15.833 1.00 53.72 179 ALA A CA 1
ATOM 1351 C C . ALA A 1 179 ? 17.100 14.669 -15.771 1.00 53.72 179 ALA A C 1
ATOM 1353 O O . ALA A 1 179 ? 17.450 15.637 -15.090 1.00 53.72 179 ALA A O 1
ATOM 1354 N N . VAL A 1 180 ? 16.010 14.684 -16.542 1.00 51.97 180 VAL A N 1
ATOM 1355 C CA . VAL A 1 180 ? 15.134 15.851 -16.653 1.00 51.97 180 VAL A CA 1
ATOM 1356 C C . VAL A 1 180 ? 14.646 16.193 -15.250 1.00 51.97 180 VAL A C 1
ATOM 1358 O O . VAL A 1 180 ? 14.078 15.344 -14.559 1.00 51.97 180 VAL A O 1
ATOM 1361 N N . ALA A 1 181 ? 14.901 17.431 -14.816 1.00 45.53 181 ALA A N 1
ATOM 1362 C CA . ALA A 1 181 ? 14.454 17.925 -13.524 1.00 45.53 181 ALA A CA 1
ATOM 1363 C C . ALA A 1 181 ? 12.947 17.668 -13.386 1.00 45.53 181 ALA A C 1
ATOM 1365 O O . ALA A 1 181 ? 12.132 18.191 -14.149 1.00 45.53 181 ALA A O 1
ATOM 1366 N N . ARG A 1 182 ? 12.586 16.813 -12.424 1.00 54.34 182 ARG A N 1
ATOM 1367 C CA . ARG A 1 182 ? 11.201 16.433 -12.151 1.00 54.34 182 ARG A CA 1
ATOM 1368 C C . ARG A 1 182 ? 10.416 17.696 -11.806 1.00 54.34 182 ARG A C 1
ATOM 1370 O O . ARG A 1 182 ? 10.637 18.282 -10.747 1.00 54.34 182 ARG A O 1
ATOM 1377 N N . LYS A 1 183 ? 9.473 18.105 -12.659 1.00 55.38 183 LYS A N 1
ATOM 1378 C CA . LYS A 1 183 ? 8.429 19.039 -12.223 1.00 55.38 183 LYS A CA 1
ATOM 1379 C C . LYS A 1 183 ? 7.661 18.356 -11.099 1.00 55.38 183 LYS A C 1
ATOM 1381 O O . LYS A 1 183 ? 7.279 17.196 -11.236 1.00 55.38 183 LYS A O 1
ATOM 1386 N N . ALA A 1 184 ? 7.497 19.050 -9.976 1.00 57.81 184 ALA A N 1
ATOM 1387 C CA . ALA A 1 184 ? 6.715 18.526 -8.872 1.00 57.81 184 ALA A CA 1
ATOM 1388 C C . ALA A 1 184 ? 5.305 18.216 -9.387 1.00 57.81 184 ALA A C 1
ATOM 1390 O O . ALA A 1 184 ? 4.605 19.110 -9.864 1.00 57.81 184 ALA A O 1
ATOM 1391 N N . ASP A 1 185 ? 4.930 16.939 -9.352 1.00 69.12 185 ASP A N 1
ATOM 1392 C CA . ASP A 1 185 ? 3.611 16.514 -9.790 1.00 6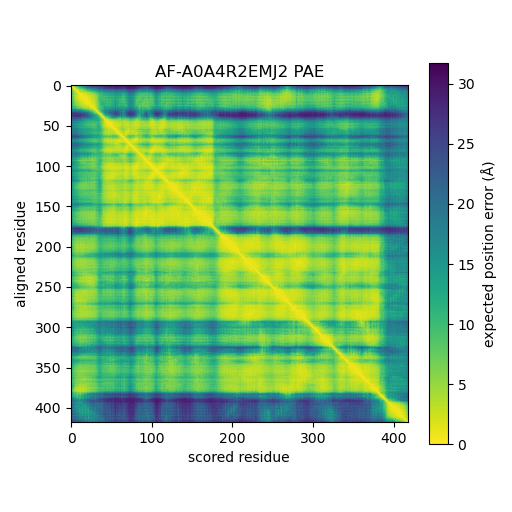9.12 185 ASP A CA 1
ATOM 1393 C C . ASP A 1 185 ? 2.582 17.078 -8.804 1.00 69.12 185 ASP A C 1
ATOM 1395 O O . ASP A 1 185 ? 2.530 16.692 -7.631 1.00 69.12 185 ASP A O 1
ATOM 1399 N N . ILE A 1 186 ? 1.777 18.029 -9.279 1.00 77.75 186 ILE A N 1
ATOM 1400 C CA . ILE A 1 186 ? 0.721 18.678 -8.498 1.00 77.75 186 ILE A CA 1
ATOM 1401 C C . ILE A 1 186 ? -0.215 17.614 -7.906 1.00 77.75 186 ILE A C 1
ATOM 1403 O O . ILE A 1 186 ? -0.641 17.753 -6.759 1.00 77.75 186 ILE A O 1
ATOM 1407 N N . LYS A 1 187 ? -0.476 16.511 -8.627 1.00 77.62 187 LYS A N 1
ATOM 1408 C CA . LYS A 1 187 ? -1.318 15.411 -8.132 1.00 77.62 187 LYS A CA 1
ATOM 1409 C C . LYS A 1 187 ? -0.697 14.735 -6.906 1.00 77.62 187 LYS A C 1
ATOM 1411 O O . LYS A 1 187 ? -1.409 14.439 -5.944 1.00 77.62 187 LYS A O 1
ATOM 1416 N N . MET A 1 188 ? 0.621 14.531 -6.899 1.00 75.56 188 MET A N 1
ATOM 1417 C CA . MET A 1 188 ? 1.338 13.944 -5.762 1.00 75.56 188 MET A CA 1
ATOM 1418 C C . MET A 1 188 ? 1.292 14.858 -4.533 1.00 75.56 188 MET A C 1
ATOM 1420 O O . MET A 1 188 ? 1.003 14.390 -3.432 1.00 75.56 188 MET A O 1
ATOM 1424 N N . ILE A 1 189 ? 1.500 16.166 -4.718 1.00 82.12 189 ILE A N 1
ATOM 1425 C CA . ILE A 1 189 ? 1.406 17.147 -3.625 1.00 82.12 189 ILE A CA 1
ATOM 1426 C C . ILE A 1 189 ? -0.004 17.144 -3.029 1.00 82.12 189 ILE A C 1
ATOM 1428 O O . ILE A 1 189 ? -0.160 17.014 -1.815 1.00 82.12 189 ILE A O 1
ATOM 1432 N N . VAL A 1 190 ? -1.036 17.225 -3.875 1.00 86.94 190 VAL A N 1
ATOM 1433 C CA . VAL A 1 190 ? -2.440 17.198 -3.437 1.00 86.94 190 VAL A CA 1
ATOM 1434 C C . VAL A 1 190 ? -2.750 15.913 -2.671 1.00 86.94 190 VAL A C 1
ATOM 1436 O O . VAL A 1 190 ? -3.395 15.965 -1.621 1.00 86.94 190 VAL A O 1
ATOM 1439 N N . THR A 1 191 ? -2.244 14.772 -3.143 1.00 83.31 191 THR A N 1
ATOM 1440 C CA . THR A 1 191 ? -2.392 13.477 -2.468 1.00 83.31 191 THR A CA 1
ATOM 1441 C C . THR A 1 191 ? -1.791 13.514 -1.063 1.00 83.31 191 THR A C 1
ATOM 1443 O O . THR A 1 191 ? -2.467 13.188 -0.083 1.00 83.31 191 THR A O 1
ATOM 1446 N N . TYR A 1 192 ? -0.546 13.978 -0.935 1.00 84.94 192 TYR A N 1
ATOM 1447 C CA . TYR A 1 192 ? 0.160 14.032 0.345 1.00 84.94 192 TYR A CA 1
ATOM 1448 C C . TYR A 1 192 ? -0.489 15.009 1.326 1.00 84.94 192 TYR A C 1
ATOM 1450 O O . TYR A 1 192 ? -0.703 14.657 2.488 1.00 84.94 192 TYR A O 1
ATOM 1458 N N . CYS A 1 193 ? -0.880 16.195 0.859 1.00 88.25 193 CYS A N 1
ATOM 1459 C CA . CYS A 1 193 ? -1.602 17.173 1.668 1.00 88.25 193 CYS A CA 1
ATOM 1460 C C . CYS A 1 193 ? -2.960 16.636 2.140 1.00 88.25 193 CYS A C 1
ATOM 1462 O O . CYS A 1 193 ? -3.310 16.808 3.307 1.00 88.25 193 CYS A O 1
ATOM 1464 N N . SER A 1 194 ? -3.700 15.938 1.272 1.00 90.75 194 SER A N 1
ATOM 1465 C CA . SER A 1 194 ? -4.999 15.343 1.615 1.00 90.75 194 SER A CA 1
ATOM 1466 C C . SER A 1 194 ? -4.866 14.290 2.716 1.00 90.75 194 SER A C 1
ATOM 1468 O O . SER A 1 194 ? -5.610 14.311 3.695 1.00 90.75 194 SER A O 1
ATOM 1470 N N . ILE A 1 195 ? -3.891 13.385 2.589 1.00 90.12 195 ILE A N 1
ATOM 1471 C CA . ILE A 1 195 ? -3.644 12.336 3.585 1.00 90.12 195 ILE A CA 1
ATOM 1472 C C . ILE A 1 195 ? -3.180 12.946 4.910 1.00 90.12 195 ILE A C 1
ATOM 1474 O O . ILE A 1 195 ? -3.693 12.579 5.969 1.00 90.12 195 ILE A O 1
ATOM 1478 N N . LEU A 1 196 ? -2.256 13.911 4.862 1.00 89.62 196 LEU A N 1
ATOM 1479 C CA . LEU A 1 196 ? -1.776 14.612 6.049 1.00 89.62 196 LEU A CA 1
ATOM 1480 C C . LEU A 1 196 ? -2.921 15.319 6.785 1.00 89.62 196 LEU A C 1
ATOM 1482 O O . LEU A 1 196 ? -3.012 15.210 8.005 1.00 89.62 196 LEU A O 1
ATOM 1486 N N . LEU A 1 197 ? -3.826 15.983 6.062 1.00 92.62 197 LEU A N 1
ATOM 1487 C CA . LEU A 1 197 ? -4.989 16.647 6.649 1.00 92.62 197 LEU A CA 1
ATOM 1488 C C . LEU A 1 197 ? -5.887 15.649 7.391 1.00 92.62 197 LEU A C 1
ATOM 1490 O O . LEU A 1 197 ? -6.283 15.912 8.527 1.00 92.62 197 LEU A O 1
ATOM 1494 N N . VAL A 1 198 ? -6.155 14.477 6.805 1.00 94.69 198 VAL A N 1
ATOM 1495 C CA . VAL A 1 198 ? -6.933 13.419 7.473 1.00 94.69 198 VAL A CA 1
ATOM 1496 C C . VAL A 1 198 ? -6.206 12.882 8.710 1.00 94.69 198 VAL A C 1
ATOM 1498 O O . VAL A 1 198 ? -6.845 12.662 9.739 1.00 94.69 198 VAL A O 1
ATOM 1501 N N . LEU A 1 199 ? -4.879 12.715 8.663 1.00 92.19 199 LEU A N 1
ATOM 1502 C CA . LEU A 1 199 ? -4.085 12.281 9.820 1.00 92.19 199 LEU A CA 1
ATOM 1503 C C . LEU A 1 199 ? -4.075 13.319 10.950 1.00 92.19 199 LEU A C 1
ATOM 1505 O O . LEU A 1 199 ? -4.227 12.950 12.115 1.00 92.19 199 LEU A O 1
ATOM 1509 N N . LEU A 1 200 ? -3.944 14.607 10.628 1.00 90.44 200 LEU A N 1
ATOM 1510 C CA . LEU A 1 200 ? -4.037 15.695 11.605 1.00 90.44 200 LEU A CA 1
ATOM 1511 C C . LEU A 1 200 ? -5.440 15.773 12.209 1.00 90.44 200 LEU A C 1
ATOM 1513 O O . LEU A 1 200 ? -5.584 15.937 13.421 1.00 90.44 200 LEU A O 1
ATOM 1517 N N . TYR A 1 201 ? -6.476 15.572 11.394 1.00 93.50 201 TYR A N 1
ATOM 1518 C CA . TYR A 1 201 ? -7.850 15.506 11.874 1.00 93.50 201 TYR A CA 1
ATOM 1519 C C . TYR A 1 201 ? -8.056 14.320 12.826 1.00 93.50 201 TYR A C 1
ATOM 1521 O O . TYR A 1 201 ? -8.582 14.488 13.927 1.00 93.50 201 TYR A O 1
ATOM 1529 N N . ALA A 1 202 ? -7.548 13.137 12.471 1.00 92.88 202 ALA A N 1
ATOM 1530 C CA . ALA A 1 202 ? -7.532 11.967 13.345 1.00 92.88 202 ALA A CA 1
ATOM 1531 C C . ALA A 1 202 ? -6.778 12.233 14.663 1.00 92.88 202 ALA A C 1
ATOM 1533 O O . ALA A 1 202 ? -7.218 11.794 15.730 1.00 92.88 202 ALA A O 1
ATOM 1534 N N . LEU A 1 203 ? -5.667 12.974 14.617 1.00 89.81 203 LEU A N 1
ATOM 1535 C CA . LEU A 1 203 ? -4.894 13.355 15.801 1.00 89.81 203 LEU A CA 1
ATOM 1536 C C . LEU A 1 203 ? -5.654 14.349 16.692 1.00 89.81 203 LEU A C 1
ATOM 1538 O O . LEU A 1 203 ? -5.650 14.202 17.913 1.00 89.81 203 LEU A O 1
ATOM 1542 N N . ALA A 1 204 ? -6.387 15.299 16.109 1.00 89.75 204 ALA A N 1
ATOM 1543 C CA . ALA A 1 204 ? -7.262 16.194 16.863 1.00 89.75 204 ALA A CA 1
ATOM 1544 C C . ALA A 1 204 ? -8.357 15.413 17.613 1.00 89.75 204 ALA A C 1
ATOM 1546 O O . ALA A 1 204 ? -8.597 15.665 18.794 1.00 89.75 204 ALA A O 1
ATOM 1547 N N . PHE A 1 205 ? -8.960 14.402 16.976 1.00 90.81 205 PHE A N 1
ATOM 1548 C CA . PHE A 1 205 ? -9.892 13.477 17.637 1.00 90.81 205 PHE A CA 1
ATOM 1549 C C . PHE A 1 205 ? -9.254 12.702 18.788 1.00 90.81 205 PHE A C 1
ATOM 1551 O O . PHE A 1 205 ? -9.893 12.465 19.814 1.00 90.81 205 PHE A O 1
ATOM 1558 N N . TYR A 1 206 ? -8.002 12.293 18.609 1.00 88.00 206 TYR A N 1
ATOM 1559 C CA . TYR A 1 206 ? -7.251 11.571 19.621 1.00 88.00 206 TYR A CA 1
ATOM 1560 C C . TYR A 1 206 ? -6.997 12.429 20.873 1.00 88.00 206 TYR A C 1
ATOM 1562 O O . TYR A 1 206 ? -7.158 11.940 21.996 1.00 88.00 206 TYR A O 1
ATOM 1570 N N . CYS A 1 207 ? -6.645 13.704 20.683 1.00 85.88 207 CYS A N 1
ATOM 1571 C CA . CYS A 1 207 ? -6.365 14.652 21.763 1.00 85.88 207 CYS A CA 1
ATOM 1572 C C . CYS A 1 207 ? -7.637 15.196 22.435 1.00 85.88 207 CYS A C 1
ATOM 1574 O O . CYS A 1 207 ? -7.671 15.323 23.660 1.00 85.88 207 CYS A O 1
ATOM 1576 N N . PHE A 1 208 ? -8.695 15.467 21.664 1.00 88.62 208 PHE A N 1
ATOM 1577 C CA . PHE A 1 208 ? -9.922 16.129 22.131 1.00 88.62 208 PHE A CA 1
ATOM 1578 C C . PHE A 1 208 ? -11.186 15.283 21.880 1.00 88.62 208 PHE A C 1
ATOM 1580 O O . PHE A 1 208 ? -12.111 15.714 21.185 1.00 88.62 208 PHE A O 1
ATOM 1587 N N . PRO A 1 209 ? -11.281 14.062 22.443 1.00 85.31 209 PRO A N 1
ATOM 1588 C CA . PRO A 1 209 ? -12.338 13.120 22.080 1.00 85.31 209 PRO A CA 1
ATOM 1589 C C . PRO A 1 209 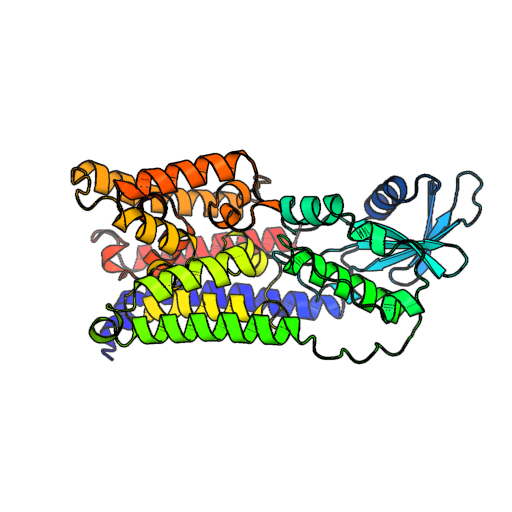? -13.745 13.607 22.446 1.00 85.31 209 PRO A C 1
ATOM 1591 O O . PRO A 1 209 ? -14.688 13.320 21.715 1.00 85.31 209 PRO A O 1
ATOM 1594 N N . LYS A 1 210 ? -13.914 14.350 23.551 1.00 87.12 210 LYS A N 1
ATOM 1595 C CA . LYS A 1 210 ? -15.236 14.826 23.997 1.00 87.12 210 LYS A CA 1
ATOM 1596 C C . LYS A 1 210 ? -15.803 15.889 23.055 1.00 87.12 210 LYS A C 1
ATOM 1598 O O . LYS A 1 210 ? -16.964 15.804 22.675 1.00 87.12 210 LYS A O 1
ATOM 1603 N N . GLN A 1 211 ? -14.974 16.855 22.663 1.00 89.50 211 GLN A N 1
ATOM 1604 C CA . GLN A 1 211 ? -15.361 17.957 21.783 1.00 89.50 211 GLN A CA 1
ATOM 1605 C C . GLN A 1 211 ? -15.596 17.468 20.350 1.00 89.50 211 GLN A C 1
ATOM 1607 O O . GLN A 1 211 ? -16.564 17.858 19.701 1.00 89.50 211 GLN A O 1
ATOM 1612 N N . MET A 1 212 ? -14.734 16.570 19.867 1.00 89.25 212 MET A N 1
ATOM 1613 C CA . MET A 1 212 ? -14.747 16.137 18.470 1.00 89.25 212 MET A CA 1
ATOM 1614 C C . MET A 1 212 ? -15.791 15.056 18.169 1.00 89.25 212 MET A C 1
ATOM 1616 O O . MET A 1 212 ? -16.110 14.837 17.003 1.00 89.25 212 MET A O 1
ATOM 1620 N N . ASN A 1 213 ? -16.380 14.402 19.181 1.00 87.88 213 ASN A N 1
ATOM 1621 C CA . ASN A 1 213 ? -17.298 13.272 18.979 1.00 87.88 213 ASN A CA 1
ATOM 1622 C C . ASN A 1 213 ? -18.500 13.599 18.067 1.00 87.88 213 ASN A C 1
ATOM 1624 O O . ASN A 1 213 ? -18.958 12.732 17.324 1.00 87.88 213 ASN A O 1
ATOM 1628 N N . LYS A 1 214 ? -18.970 14.857 18.055 1.00 90.19 214 LYS A N 1
ATOM 1629 C CA . LYS A 1 214 ? -20.036 15.325 17.145 1.00 90.19 214 LYS A CA 1
ATOM 1630 C C . LYS A 1 214 ? -19.673 15.130 15.668 1.00 90.19 214 LYS A C 1
ATOM 1632 O O . LYS A 1 214 ? -20.533 14.808 14.857 1.00 90.19 214 LYS A O 1
ATOM 1637 N N . TYR A 1 215 ? -18.397 15.272 15.328 1.00 93.56 215 TYR A N 1
ATOM 1638 C CA . TYR A 1 215 ? -17.895 15.150 13.963 1.00 93.56 215 TYR A CA 1
ATOM 1639 C C . TYR A 1 215 ? -17.407 13.733 13.641 1.00 93.56 215 TYR A C 1
ATOM 1641 O O . TYR A 1 215 ? -16.746 13.508 12.636 1.00 93.56 215 TYR A O 1
ATOM 1649 N N . ARG A 1 216 ? -17.686 12.733 14.487 1.00 94.31 216 ARG A N 1
ATOM 1650 C CA . ARG A 1 216 ? -17.138 11.381 14.304 1.00 94.31 216 ARG A CA 1
ATOM 1651 C C . ARG A 1 216 ? -17.440 10.803 12.919 1.00 94.31 216 ARG A C 1
ATOM 1653 O O . ARG A 1 216 ? -16.579 10.154 12.339 1.00 94.31 216 ARG A O 1
ATOM 1660 N N . ILE A 1 217 ? -18.634 11.059 12.385 1.00 94.94 217 ILE A N 1
ATOM 1661 C CA . ILE A 1 217 ? -19.048 10.562 11.066 1.00 94.94 217 ILE A CA 1
ATOM 1662 C C . ILE A 1 217 ? -18.183 11.152 9.944 1.00 94.94 217 ILE A C 1
ATOM 1664 O O . ILE A 1 217 ? -17.807 10.412 9.039 1.00 94.94 217 ILE A O 1
ATOM 1668 N N . THR A 1 218 ? -17.805 12.433 10.015 1.00 96.31 218 THR A N 1
ATOM 1669 C CA . THR A 1 218 ? -16.972 13.054 8.972 1.00 96.31 218 THR A CA 1
ATOM 1670 C C . THR A 1 218 ? -15.586 12.421 8.936 1.00 96.31 218 THR A C 1
ATOM 1672 O O . THR A 1 218 ? -15.097 12.105 7.857 1.00 96.31 218 THR A O 1
ATOM 1675 N N . LEU A 1 219 ? -14.989 12.131 10.100 1.00 95.69 219 LEU A N 1
ATOM 1676 C CA . LEU A 1 219 ? -13.721 11.403 10.165 1.00 95.69 219 LEU A CA 1
ATOM 1677 C C . LEU A 1 219 ? -13.843 10.009 9.536 1.00 95.69 219 LEU A C 1
ATOM 1679 O O . LEU A 1 219 ? -12.981 9.634 8.752 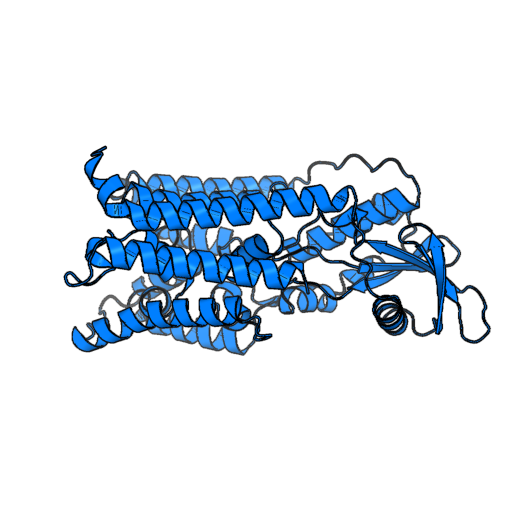1.00 95.69 219 LEU A O 1
ATOM 1683 N N . LEU A 1 220 ? -14.913 9.260 9.837 1.00 95.88 220 LEU A N 1
ATOM 1684 C CA . LEU A 1 220 ? -15.125 7.926 9.260 1.00 95.88 220 LEU A CA 1
ATOM 1685 C C . LEU A 1 220 ? -15.218 7.986 7.730 1.00 95.88 220 LEU A C 1
ATOM 1687 O O . LEU A 1 220 ? -14.558 7.203 7.051 1.00 95.88 220 LEU A O 1
ATOM 1691 N N . ILE A 1 221 ? -15.994 8.931 7.194 1.00 96.38 221 ILE A N 1
ATOM 1692 C CA . ILE A 1 221 ? -16.147 9.123 5.746 1.00 96.38 221 ILE A CA 1
ATOM 1693 C C . ILE A 1 221 ? -14.809 9.510 5.109 1.00 96.38 221 ILE A C 1
ATOM 1695 O O . ILE A 1 221 ? -14.445 8.940 4.086 1.00 96.38 221 ILE A O 1
ATOM 1699 N N . LEU A 1 222 ? -14.044 10.416 5.726 1.00 95.75 222 LEU A N 1
ATOM 1700 C CA . LEU A 1 222 ? -12.727 10.818 5.226 1.00 95.75 222 LEU A CA 1
ATOM 1701 C C . LEU A 1 222 ? -11.717 9.667 5.261 1.00 95.75 222 LEU A C 1
ATOM 1703 O O . LEU A 1 222 ? -10.989 9.474 4.291 1.00 95.75 222 LEU A O 1
ATOM 1707 N N . SER A 1 223 ? -11.692 8.859 6.325 1.00 95.00 223 SER A N 1
ATOM 1708 C CA . SER A 1 223 ? -10.840 7.667 6.379 1.00 95.00 223 SER A CA 1
ATOM 1709 C C . SER A 1 223 ? -11.180 6.690 5.252 1.00 95.00 223 SER A C 1
ATOM 1711 O O . SER A 1 223 ? -10.277 6.174 4.605 1.00 95.00 223 SER A O 1
ATOM 1713 N N . ILE A 1 224 ? -12.466 6.458 4.975 1.00 94.88 224 ILE A N 1
ATOM 1714 C CA . ILE A 1 224 ? -12.904 5.547 3.908 1.00 94.88 224 ILE A CA 1
ATOM 1715 C C . ILE A 1 224 ? -12.595 6.125 2.523 1.00 94.88 224 ILE A C 1
ATOM 1717 O O . ILE A 1 224 ? -11.982 5.452 1.700 1.00 94.88 224 ILE A O 1
ATOM 1721 N N . GLY A 1 225 ? -13.012 7.364 2.267 1.00 93.69 225 GLY A N 1
ATOM 1722 C CA . GLY A 1 225 ? -12.919 7.995 0.955 1.00 93.69 225 GLY A CA 1
ATOM 1723 C C . GLY A 1 225 ? -11.487 8.347 0.567 1.00 93.69 225 GLY A C 1
ATOM 1724 O O . GLY A 1 225 ? -11.059 8.009 -0.529 1.00 93.69 225 GLY A O 1
ATOM 1725 N N . VAL A 1 226 ? -10.733 8.981 1.469 1.00 92.81 226 VAL A N 1
ATOM 1726 C CA . VAL A 1 226 ? -9.378 9.475 1.184 1.00 92.81 226 VAL A CA 1
ATOM 1727 C C . VAL A 1 226 ? -8.344 8.363 1.358 1.00 92.81 226 VAL A C 1
ATOM 1729 O O . VAL A 1 226 ? -7.619 8.041 0.421 1.00 92.81 226 VAL A O 1
ATOM 1732 N N . LEU A 1 227 ? -8.274 7.748 2.544 1.00 91.88 227 LEU A N 1
ATOM 1733 C CA . LEU A 1 227 ? -7.233 6.751 2.834 1.00 91.88 227 LEU A CA 1
ATOM 1734 C C . LEU A 1 227 ? -7.539 5.390 2.200 1.00 91.88 227 LEU A C 1
ATOM 1736 O O . LEU A 1 227 ? -6.618 4.686 1.802 1.00 91.88 227 LEU A O 1
ATOM 1740 N N . GLY A 1 228 ? -8.815 5.013 2.108 1.00 91.31 228 GLY A N 1
ATOM 1741 C CA . GLY A 1 228 ? -9.247 3.780 1.452 1.00 91.31 228 GLY A CA 1
ATOM 1742 C C . GLY A 1 228 ? -9.333 3.931 -0.065 1.00 91.31 228 GLY A C 1
ATOM 1743 O O . GLY A 1 228 ? -8.430 3.512 -0.781 1.00 91.31 228 GLY A O 1
ATOM 1744 N N . ILE A 1 229 ? -10.441 4.498 -0.543 1.00 89.56 229 ILE A N 1
ATOM 1745 C CA . ILE A 1 229 ? -10.860 4.446 -1.953 1.00 89.56 229 ILE A CA 1
ATOM 1746 C C . ILE A 1 229 ? -9.949 5.274 -2.869 1.00 89.56 229 ILE A C 1
ATOM 1748 O O . ILE A 1 229 ? -9.574 4.801 -3.938 1.00 89.56 229 ILE A O 1
ATOM 1752 N N . ALA A 1 230 ? -9.598 6.503 -2.480 1.00 87.19 230 ALA A N 1
ATOM 1753 C CA . ALA A 1 230 ? -8.841 7.403 -3.350 1.00 87.19 230 ALA A CA 1
ATOM 1754 C C . ALA A 1 230 ? -7.367 6.995 -3.481 1.00 87.19 230 ALA A C 1
ATOM 1756 O O . ALA A 1 230 ? -6.838 6.965 -4.592 1.00 87.19 230 ALA A O 1
ATOM 1757 N N . TYR A 1 231 ? -6.706 6.689 -2.358 1.00 85.69 231 TYR A N 1
ATOM 1758 C CA . TYR A 1 231 ? -5.247 6.524 -2.337 1.00 85.69 231 TYR A CA 1
ATOM 1759 C C . TYR A 1 231 ? -4.748 5.147 -1.886 1.00 85.69 231 TYR A C 1
ATOM 1761 O O . TYR A 1 231 ? -3.585 4.830 -2.127 1.00 85.69 231 TYR A O 1
ATOM 1769 N N . GLY A 1 232 ? -5.576 4.311 -1.248 1.00 86.19 232 GLY A N 1
ATOM 1770 C CA . GLY A 1 232 ? -5.140 2.993 -0.766 1.00 86.19 232 GLY A CA 1
ATOM 1771 C C . GLY A 1 232 ? -4.030 3.044 0.291 1.00 86.19 232 GLY A C 1
ATOM 1772 O O . GLY A 1 232 ? -3.208 2.134 0.384 1.00 86.19 232 GLY A O 1
ATOM 1773 N N . SER A 1 233 ? -3.964 4.121 1.070 1.00 85.75 233 SER A N 1
ATOM 1774 C CA . SER A 1 233 ? -2.914 4.364 2.057 1.00 85.75 233 SER A CA 1
ATOM 1775 C C . SER A 1 233 ? -3.295 3.764 3.415 1.00 85.75 233 SER A C 1
ATOM 1777 O O . SER A 1 233 ? -3.851 4.434 4.287 1.00 85.75 233 SER A O 1
ATOM 1779 N N . PHE A 1 234 ? -2.980 2.486 3.624 1.00 87.88 234 PHE A N 1
ATOM 1780 C CA . PHE A 1 234 ? -3.199 1.770 4.887 1.00 87.88 234 PHE A CA 1
ATOM 1781 C C . PHE A 1 234 ? -1.985 0.919 5.295 1.00 87.88 234 PHE A C 1
ATOM 1783 O O . PHE A 1 234 ? -1.141 0.589 4.468 1.00 87.88 234 PHE A O 1
ATOM 1790 N N . LEU A 1 235 ? -1.884 0.585 6.588 1.00 86.81 235 LEU A N 1
ATOM 1791 C CA . LEU A 1 235 ? -0.835 -0.283 7.124 1.00 86.81 235 LEU A CA 1
ATOM 1792 C C . LEU A 1 235 ? -1.243 -1.748 6.941 1.00 86.81 235 LEU A C 1
ATOM 1794 O O . LEU A 1 235 ? -2.161 -2.221 7.617 1.00 86.81 235 LEU A O 1
ATOM 1798 N N . SER A 1 236 ? -0.545 -2.446 6.049 1.00 84.31 236 SER A N 1
ATOM 1799 C CA . SER A 1 236 ? -0.664 -3.888 5.813 1.00 84.31 236 SER A CA 1
ATOM 1800 C C . SER A 1 236 ? 0.514 -4.649 6.422 1.00 84.31 236 SER A C 1
ATOM 1802 O O . SER A 1 236 ? 1.595 -4.091 6.637 1.00 84.31 236 SER A O 1
ATOM 1804 N N . ILE A 1 237 ? 0.328 -5.943 6.680 1.00 78.62 237 ILE A N 1
ATOM 1805 C CA . ILE A 1 237 ? 1.420 -6.843 7.069 1.00 78.62 237 ILE A CA 1
ATOM 1806 C C . ILE A 1 237 ? 2.452 -6.931 5.950 1.00 78.62 237 ILE A C 1
ATOM 1808 O O . ILE A 1 237 ? 3.641 -6.965 6.242 1.00 78.62 237 ILE A O 1
ATOM 1812 N N . LYS A 1 238 ? 2.020 -6.921 4.682 1.00 78.19 238 LYS A N 1
ATOM 1813 C CA . LYS A 1 238 ? 2.930 -6.994 3.534 1.00 78.19 238 LYS A CA 1
ATOM 1814 C C . LYS A 1 238 ? 3.875 -5.796 3.473 1.00 78.19 238 LYS A C 1
ATOM 1816 O O . LYS A 1 238 ? 5.068 -5.976 3.270 1.00 78.19 238 LYS A O 1
ATOM 1821 N N . LEU A 1 239 ? 3.359 -4.591 3.712 1.00 82.19 239 LEU A N 1
ATOM 1822 C CA . LEU A 1 239 ? 4.169 -3.376 3.781 1.00 82.19 239 LEU A CA 1
ATOM 1823 C C . LEU A 1 239 ? 5.205 -3.452 4.911 1.00 82.19 239 LEU A C 1
ATOM 1825 O O . LEU A 1 239 ? 6.378 -3.162 4.701 1.00 82.19 239 LEU A O 1
ATOM 1829 N N . ILE A 1 240 ? 4.778 -3.885 6.102 1.00 80.62 240 ILE A N 1
ATOM 1830 C CA . ILE A 1 240 ? 5.679 -4.068 7.247 1.00 80.62 240 ILE A CA 1
ATOM 1831 C C . ILE A 1 240 ? 6.721 -5.156 6.941 1.00 80.62 240 ILE A C 1
ATOM 1833 O O . ILE A 1 240 ? 7.897 -4.961 7.225 1.00 80.62 240 ILE A O 1
ATOM 1837 N N . GLY A 1 241 ? 6.314 -6.274 6.338 1.00 76.88 241 GLY A N 1
ATOM 1838 C CA . GLY A 1 241 ? 7.199 -7.362 5.915 1.00 76.88 241 GLY A CA 1
ATOM 1839 C C . GLY A 1 241 ? 8.235 -6.906 4.888 1.00 76.88 241 GLY A C 1
ATOM 1840 O O . GLY A 1 241 ? 9.419 -7.181 5.062 1.00 76.88 241 GLY A O 1
ATOM 1841 N N . GLY A 1 242 ? 7.819 -6.117 3.892 1.00 74.75 242 GLY A N 1
ATOM 1842 C CA . GLY A 1 242 ? 8.718 -5.475 2.932 1.00 74.75 242 GLY A CA 1
ATOM 1843 C C . GLY A 1 242 ? 9.773 -4.612 3.625 1.00 74.75 242 GLY A C 1
ATOM 1844 O O . GLY A 1 242 ? 10.953 -4.711 3.306 1.00 74.75 242 GLY A O 1
ATOM 1845 N N . TRP A 1 243 ? 9.401 -3.857 4.666 1.00 81.25 243 TRP A N 1
ATOM 1846 C CA . TRP A 1 243 ? 10.372 -3.083 5.452 1.00 81.25 243 TRP A CA 1
ATOM 1847 C C . TRP A 1 243 ? 11.391 -3.939 6.207 1.00 81.25 243 TRP A C 1
ATOM 1849 O O . TRP A 1 243 ? 12.530 -3.504 6.369 1.00 81.25 243 TRP A O 1
ATOM 1859 N N . PHE A 1 244 ? 11.025 -5.142 6.655 1.00 75.44 244 PHE A N 1
ATOM 1860 C CA . PHE A 1 244 ? 11.979 -6.068 7.276 1.00 75.44 244 PHE A CA 1
ATOM 1861 C C . PHE A 1 244 ? 12.941 -6.684 6.260 1.00 75.44 244 PHE A C 1
ATOM 1863 O O . PHE A 1 244 ? 14.118 -6.848 6.569 1.00 75.44 244 PHE A O 1
ATOM 1870 N N . ILE A 1 245 ? 12.456 -7.012 5.060 1.00 72.44 245 ILE A N 1
ATOM 1871 C CA . ILE A 1 245 ? 13.255 -7.693 4.030 1.00 72.44 245 ILE A CA 1
ATOM 1872 C C . ILE A 1 245 ? 14.120 -6.701 3.252 1.00 72.44 245 ILE A C 1
ATOM 1874 O O . ILE A 1 245 ? 15.251 -7.018 2.890 1.00 72.44 245 ILE A O 1
ATOM 1878 N N . GLN A 1 246 ? 13.619 -5.494 2.998 1.00 68.88 246 GLN A N 1
ATOM 1879 C CA . GLN A 1 246 ? 14.218 -4.552 2.051 1.00 68.88 246 GLN A CA 1
ATOM 1880 C C . GLN A 1 246 ? 14.533 -3.177 2.652 1.00 68.88 246 GLN A C 1
ATOM 1882 O O . GLN A 1 246 ? 15.170 -2.342 2.006 1.00 68.88 246 GLN A O 1
ATOM 1887 N N . GLY A 1 247 ? 14.115 -2.919 3.890 1.00 73.75 247 GLY A N 1
ATOM 1888 C CA . GLY A 1 247 ? 14.238 -1.604 4.503 1.00 73.75 247 GLY A CA 1
ATOM 1889 C C . GLY A 1 247 ? 13.186 -0.610 4.003 1.00 73.75 247 GLY A C 1
ATOM 1890 O O . GLY A 1 247 ? 12.231 -0.944 3.305 1.00 73.75 247 GLY A O 1
ATOM 1891 N N . VAL A 1 248 ? 13.346 0.645 4.414 1.00 77.50 248 VAL A N 1
ATOM 1892 C CA . VAL A 1 248 ? 12.381 1.723 4.164 1.00 77.50 248 VAL A CA 1
ATOM 1893 C C . VAL A 1 248 ? 12.961 2.726 3.172 1.00 77.50 248 VAL A C 1
ATOM 1895 O O . VAL A 1 248 ? 14.067 3.227 3.382 1.00 77.50 248 VAL A O 1
ATOM 1898 N N . SER A 1 249 ? 12.187 3.090 2.143 1.00 72.69 249 SER A N 1
ATOM 1899 C CA . SER A 1 249 ? 12.491 4.238 1.276 1.00 72.69 249 SER A CA 1
ATOM 1900 C C . SER A 1 249 ? 11.691 5.460 1.716 1.00 72.69 249 SER A C 1
ATOM 1902 O O . SER A 1 249 ? 10.496 5.587 1.437 1.00 72.69 249 SER A O 1
ATOM 1904 N N . LEU A 1 250 ? 12.361 6.396 2.397 1.00 71.56 250 LEU A N 1
ATOM 1905 C CA . LEU A 1 250 ? 11.723 7.610 2.918 1.00 71.56 250 LEU A CA 1
ATOM 1906 C C . LEU A 1 250 ? 11.113 8.488 1.819 1.00 71.56 250 LEU A C 1
ATOM 1908 O O . LEU A 1 250 ? 10.162 9.205 2.092 1.00 71.56 250 LEU A O 1
ATOM 1912 N N . LYS A 1 251 ? 11.615 8.431 0.581 1.00 71.25 251 LYS A N 1
ATOM 1913 C CA . LYS A 1 251 ? 11.112 9.269 -0.517 1.00 71.25 251 LYS A CA 1
ATOM 1914 C C . LYS A 1 251 ? 9.695 8.872 -0.947 1.00 71.25 251 LYS A C 1
ATOM 1916 O O . LYS A 1 251 ? 8.840 9.740 -1.100 1.00 71.25 251 LYS A O 1
ATOM 1921 N N . ASN A 1 252 ? 9.446 7.570 -1.098 1.00 68.62 252 ASN A N 1
ATOM 1922 C CA . ASN A 1 252 ? 8.194 7.053 -1.663 1.00 68.62 252 ASN A CA 1
ATOM 1923 C C . ASN A 1 252 ? 7.216 6.562 -0.583 1.00 68.62 252 ASN A C 1
ATOM 1925 O O . ASN A 1 252 ? 6.014 6.484 -0.824 1.00 68.62 252 ASN A O 1
ATOM 1929 N N . GLN A 1 253 ? 7.708 6.266 0.626 1.00 78.75 253 GLN A N 1
ATOM 1930 C CA . GLN A 1 253 ? 6.909 5.661 1.694 1.00 78.75 253 GLN A CA 1
ATOM 1931 C C . GLN A 1 253 ? 6.732 6.563 2.924 1.00 78.75 253 GLN A C 1
ATOM 1933 O O . GLN A 1 253 ? 6.293 6.083 3.969 1.00 78.75 253 GLN A O 1
ATOM 1938 N N . ILE A 1 254 ? 7.015 7.871 2.827 1.00 82.88 254 ILE A N 1
ATOM 1939 C CA . ILE A 1 254 ? 6.961 8.781 3.986 1.00 82.88 254 ILE A CA 1
ATOM 1940 C C . ILE A 1 254 ? 5.617 8.745 4.717 1.00 82.88 254 ILE A C 1
ATOM 1942 O O . ILE A 1 254 ? 5.589 8.663 5.939 1.00 82.88 254 ILE A O 1
ATOM 1946 N N . ILE A 1 255 ? 4.502 8.705 3.982 1.00 85.25 255 ILE A N 1
ATOM 1947 C CA . ILE A 1 255 ? 3.153 8.626 4.559 1.00 85.25 255 ILE A CA 1
ATOM 1948 C C . ILE A 1 255 ? 2.977 7.360 5.386 1.00 85.25 255 ILE A C 1
ATOM 1950 O O . ILE A 1 255 ? 2.453 7.409 6.499 1.00 85.25 255 ILE A O 1
ATOM 1954 N N . PHE A 1 256 ? 3.408 6.223 4.847 1.00 87.69 256 PHE A N 1
ATOM 1955 C CA . PHE A 1 256 ? 3.300 4.945 5.528 1.00 87.69 256 PHE A CA 1
ATOM 1956 C C . PHE A 1 256 ? 4.156 4.918 6.787 1.00 87.69 256 PHE A C 1
ATOM 1958 O O . PHE A 1 256 ? 3.683 4.476 7.832 1.00 87.69 256 PHE A O 1
ATOM 1965 N N . VAL A 1 257 ? 5.376 5.453 6.713 1.00 86.31 257 VAL A N 1
ATOM 1966 C CA . VAL A 1 257 ? 6.285 5.580 7.857 1.00 86.31 257 VAL A CA 1
ATOM 1967 C C . VAL A 1 257 ? 5.675 6.481 8.928 1.00 86.31 257 VAL A C 1
ATOM 1969 O O . VAL A 1 257 ? 5.590 6.079 10.086 1.00 86.31 257 VAL A O 1
ATOM 1972 N N . THR A 1 258 ? 5.170 7.661 8.559 1.00 86.12 258 THR A N 1
ATOM 1973 C CA . THR A 1 258 ? 4.482 8.568 9.489 1.00 86.12 258 THR A CA 1
ATOM 1974 C C . THR A 1 258 ? 3.283 7.879 10.138 1.00 86.12 258 THR A C 1
ATOM 1976 O O . THR A 1 258 ? 3.125 7.917 11.359 1.00 86.12 258 THR A O 1
ATOM 1979 N N . MET A 1 259 ? 2.456 7.196 9.348 1.00 89.00 259 MET A N 1
ATOM 1980 C CA . MET A 1 259 ? 1.292 6.468 9.840 1.00 89.00 259 MET A CA 1
ATOM 1981 C C . MET A 1 259 ? 1.686 5.320 10.779 1.00 89.00 259 MET A C 1
ATOM 1983 O O . MET A 1 259 ? 1.040 5.150 11.811 1.00 89.00 259 MET A O 1
ATOM 1987 N N . ALA A 1 260 ? 2.752 4.574 10.475 1.00 88.94 260 ALA A N 1
ATOM 1988 C CA . ALA A 1 260 ? 3.284 3.510 11.323 1.00 88.94 260 ALA A CA 1
ATOM 1989 C C . ALA A 1 260 ? 3.822 4.059 12.650 1.00 88.94 260 ALA A C 1
ATOM 1991 O O . ALA A 1 260 ? 3.455 3.556 13.712 1.00 88.94 260 ALA A O 1
ATOM 1992 N N . ILE A 1 261 ? 4.606 5.142 12.615 1.00 87.56 261 ILE A N 1
ATOM 1993 C CA . ILE A 1 261 ? 5.100 5.817 13.822 1.00 87.56 261 ILE A CA 1
ATOM 1994 C C . ILE A 1 261 ? 3.922 6.205 14.717 1.00 87.56 261 ILE A C 1
ATOM 1996 O O . ILE A 1 261 ? 3.901 5.841 15.891 1.00 87.56 261 ILE A O 1
ATOM 2000 N N . LEU A 1 262 ? 2.900 6.872 14.173 1.00 87.69 262 LEU A N 1
ATOM 2001 C CA . LEU A 1 262 ? 1.712 7.247 14.944 1.00 87.69 262 LEU A CA 1
ATOM 2002 C C . LEU A 1 262 ? 0.931 6.019 15.447 1.00 87.69 262 LEU A C 1
ATOM 2004 O O . LEU A 1 262 ? 0.421 6.027 16.569 1.00 87.69 262 LEU A O 1
ATOM 2008 N N . ALA A 1 263 ? 0.846 4.956 14.643 1.00 88.44 263 ALA A N 1
ATOM 2009 C CA . ALA A 1 263 ? 0.140 3.725 14.981 1.00 88.44 263 ALA A CA 1
ATOM 2010 C C . ALA A 1 263 ? 0.775 2.958 16.146 1.00 88.44 263 ALA A C 1
ATOM 2012 O O . ALA A 1 263 ? 0.030 2.360 16.919 1.00 88.44 263 ALA A O 1
ATOM 2013 N N . PHE A 1 264 ? 2.103 2.986 16.293 1.00 87.12 264 PHE A N 1
ATOM 2014 C CA . PHE A 1 264 ? 2.819 2.264 17.351 1.00 87.12 264 PHE A CA 1
ATOM 2015 C C . PHE A 1 264 ? 3.192 3.155 18.542 1.00 87.12 264 PHE A C 1
ATOM 2017 O O . PHE A 1 264 ? 2.993 2.752 19.690 1.00 87.12 264 PHE A O 1
ATOM 2024 N N . MET A 1 265 ? 3.650 4.389 18.304 1.00 83.69 265 MET A N 1
ATOM 2025 C CA . MET A 1 265 ? 4.102 5.288 19.374 1.00 83.69 265 MET A CA 1
ATOM 2026 C C . MET A 1 265 ? 2.949 5.799 20.237 1.00 83.69 265 MET A C 1
ATOM 2028 O O . MET A 1 265 ? 3.067 5.822 21.461 1.00 83.69 265 MET A O 1
ATOM 2032 N N . LEU A 1 266 ? 1.808 6.181 19.650 1.00 85.12 266 LEU A N 1
A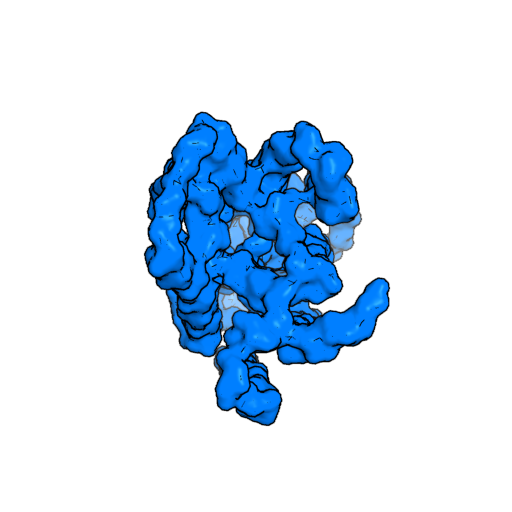TOM 2033 C CA . LEU A 1 266 ? 0.698 6.726 20.443 1.00 85.12 266 LEU A CA 1
ATOM 2034 C C . LEU A 1 266 ? 0.094 5.687 21.407 1.00 85.12 266 LEU A C 1
ATOM 2036 O O . LEU A 1 266 ? -0.052 6.007 22.592 1.00 85.12 266 LEU A O 1
ATOM 2040 N N . PRO A 1 267 ? -0.201 4.438 20.992 1.00 85.00 267 PRO A N 1
ATOM 2041 C CA . PRO A 1 267 ? -0.665 3.412 21.928 1.00 85.00 267 PRO A CA 1
ATOM 2042 C C . PRO A 1 267 ? 0.397 3.027 22.957 1.00 85.00 267 PRO A C 1
ATOM 2044 O O . PRO A 1 267 ? 0.051 2.765 24.113 1.00 85.00 267 PRO A O 1
ATOM 2047 N N . PHE A 1 268 ? 1.677 3.037 22.573 1.00 82.12 268 PHE A N 1
ATOM 2048 C CA . PHE A 1 268 ? 2.781 2.811 23.499 1.00 82.12 268 PHE A CA 1
ATOM 2049 C C . PHE A 1 268 ? 2.803 3.874 24.610 1.00 82.12 268 PHE A C 1
ATOM 2051 O O . PHE A 1 268 ? 2.732 3.517 25.787 1.00 82.12 268 PHE A O 1
ATOM 2058 N N . LEU A 1 269 ? 2.778 5.162 24.257 1.00 79.00 269 LEU A N 1
ATOM 2059 C CA . LEU A 1 269 ? 2.897 6.279 25.203 1.00 79.00 269 LEU A CA 1
ATOM 2060 C C . LEU A 1 269 ? 1.635 6.525 26.043 1.00 79.00 269 LEU A C 1
ATOM 2062 O O . LEU A 1 269 ? 1.725 6.844 27.228 1.00 79.00 269 LEU A O 1
ATOM 2066 N N . PHE A 1 270 ? 0.454 6.389 25.442 1.00 80.44 270 PHE A N 1
ATOM 2067 C CA . PHE A 1 270 ? -0.806 6.861 26.031 1.00 80.44 270 PHE A CA 1
ATOM 2068 C C . PHE A 1 270 ? -1.851 5.753 26.239 1.00 80.44 270 PHE A C 1
ATOM 2070 O O . PHE A 1 270 ? -2.937 6.026 26.751 1.00 80.44 270 PHE A O 1
ATOM 2077 N N . GLY A 1 271 ? -1.570 4.512 25.824 1.00 78.94 271 GLY A N 1
ATOM 2078 C CA . GLY A 1 271 ? -2.445 3.359 26.069 1.00 78.94 271 GLY A CA 1
ATOM 2079 C C . GLY A 1 271 ? -3.746 3.338 25.255 1.00 78.94 271 GLY A C 1
ATOM 2080 O O . GLY A 1 271 ? -4.640 2.546 25.552 1.00 78.94 271 GLY A O 1
ATOM 2081 N N . LYS A 1 272 ? -3.882 4.179 24.221 1.00 82.38 272 LYS A N 1
ATOM 2082 C CA . LYS A 1 272 ? -5.073 4.243 23.357 1.00 82.38 272 LYS A CA 1
ATOM 2083 C C . LYS A 1 272 ? -4.715 3.945 21.905 1.00 82.38 272 LYS A C 1
ATOM 2085 O O . LYS A 1 272 ? -3.762 4.500 21.372 1.00 82.38 272 LYS A O 1
ATOM 2090 N N . ASN A 1 273 ? -5.520 3.114 21.244 1.00 87.75 273 ASN A N 1
ATOM 2091 C CA . ASN A 1 273 ? -5.301 2.751 19.843 1.00 87.75 273 ASN A CA 1
ATOM 2092 C C . ASN A 1 273 ? -5.630 3.919 18.913 1.00 87.75 273 ASN A C 1
ATOM 2094 O O . ASN A 1 273 ? -6.807 4.242 18.734 1.00 87.75 273 ASN A O 1
ATOM 2098 N N . PHE A 1 274 ? -4.604 4.500 18.291 1.00 90.06 274 PHE A N 1
ATOM 2099 C CA . PHE A 1 274 ? -4.760 5.566 17.306 1.00 90.06 274 PHE A CA 1
ATOM 2100 C C . PHE A 1 274 ? -5.251 5.020 15.957 1.00 90.06 274 PHE A C 1
ATOM 2102 O O . PHE A 1 274 ? -6.376 5.295 15.540 1.00 90.06 274 PHE A O 1
ATOM 2109 N N . TYR A 1 275 ? -4.452 4.162 15.318 1.00 91.81 275 TYR A N 1
ATOM 2110 C CA . TYR A 1 275 ? -4.683 3.722 13.940 1.00 91.81 275 TYR A CA 1
ATOM 2111 C C . TYR A 1 275 ? -6.034 3.021 13.735 1.00 91.81 275 TYR A C 1
ATOM 2113 O O . TYR A 1 275 ? -6.870 3.484 12.961 1.00 91.81 275 TYR A O 1
ATOM 2121 N N . CYS A 1 276 ? -6.295 1.948 14.489 1.00 88.62 276 CYS A N 1
ATOM 2122 C CA . CYS A 1 276 ? -7.523 1.152 14.357 1.00 88.62 276 CYS A CA 1
ATOM 2123 C C . CYS A 1 276 ? -8.807 1.932 14.694 1.00 88.62 276 CYS A C 1
ATOM 2125 O O . CYS A 1 276 ? -9.897 1.492 14.337 1.00 88.62 276 CYS A O 1
ATOM 2127 N N . THR A 1 277 ? -8.700 3.045 15.426 1.00 89.94 277 THR A N 1
ATOM 2128 C CA . THR A 1 277 ? -9.859 3.832 15.870 1.00 89.94 277 THR A CA 1
ATOM 2129 C C . THR A 1 277 ? -10.100 5.047 14.985 1.00 89.94 277 THR A C 1
ATOM 2131 O O . THR A 1 277 ? -11.257 5.373 14.752 1.00 89.94 277 THR A O 1
ATOM 2134 N N . TYR A 1 278 ? -9.061 5.735 14.515 1.00 92.25 278 TYR A N 1
ATOM 2135 C CA . TYR A 1 278 ? -9.210 7.046 13.868 1.00 92.25 278 TYR A CA 1
ATOM 2136 C C . TYR A 1 278 ? -8.730 7.096 12.416 1.00 92.25 278 TYR A C 1
ATOM 2138 O O . TYR A 1 278 ? -9.066 8.048 11.727 1.00 92.25 278 TYR A O 1
ATOM 2146 N N . VAL A 1 279 ? -7.957 6.108 11.954 1.00 93.81 279 VAL A N 1
ATOM 2147 C CA . VAL A 1 279 ? -7.280 6.169 10.644 1.00 93.81 279 VAL A CA 1
ATOM 2148 C C . VAL A 1 279 ? -7.687 5.014 9.729 1.00 93.81 279 VAL A C 1
ATOM 2150 O O . VAL A 1 279 ? -7.889 5.202 8.538 1.00 93.81 279 VAL A O 1
ATOM 2153 N N . CYS A 1 280 ? -7.822 3.807 10.275 1.00 93.62 280 CYS A N 1
ATOM 2154 C CA . CYS A 1 280 ? -8.064 2.588 9.511 1.00 93.62 280 CYS A CA 1
ATOM 2155 C C . CYS A 1 280 ? -9.382 2.648 8.693 1.00 93.62 280 CYS A C 1
ATOM 2157 O O . CYS A 1 280 ? -10.455 2.689 9.306 1.00 93.62 280 CYS A O 1
ATOM 2159 N N . PRO A 1 281 ? -9.344 2.562 7.344 1.00 94.69 281 PRO A N 1
ATOM 2160 C CA . PRO A 1 281 ? -10.544 2.658 6.498 1.00 94.69 281 PRO A CA 1
ATOM 2161 C C . PRO A 1 281 ? -11.509 1.481 6.701 1.00 94.69 281 PRO A C 1
ATOM 2163 O O . PRO A 1 281 ? -12.730 1.657 6.716 1.00 94.69 281 PRO A O 1
ATOM 2166 N N . PHE A 1 282 ? -10.978 0.276 6.937 1.00 93.06 282 PHE A N 1
ATOM 2167 C CA . PHE A 1 282 ? -11.806 -0.903 7.193 1.00 93.06 282 PHE A CA 1
ATOM 2168 C C . PHE A 1 282 ? -12.509 -0.815 8.550 1.00 93.06 282 PHE A C 1
ATOM 2170 O O . PHE A 1 282 ? -13.717 -1.019 8.644 1.00 93.06 282 PHE A O 1
ATOM 2177 N N . GLY A 1 283 ? -11.779 -0.417 9.599 1.00 93.25 283 GLY A N 1
ATOM 2178 C CA . GLY A 1 283 ? -12.362 -0.165 10.917 1.00 93.25 283 GLY A CA 1
ATOM 2179 C C . GLY A 1 283 ? -13.426 0.934 10.878 1.00 93.25 283 GLY A C 1
ATOM 2180 O O . GLY A 1 283 ? -14.472 0.793 11.517 1.00 93.25 283 GLY A O 1
ATOM 2181 N N . ALA A 1 284 ? -13.195 1.983 10.082 1.00 95.12 284 ALA A N 1
ATOM 2182 C CA . ALA A 1 284 ? -14.163 3.050 9.867 1.00 95.12 284 ALA A CA 1
ATOM 2183 C C . ALA A 1 284 ? -15.439 2.549 9.170 1.00 95.12 284 ALA A C 1
ATOM 2185 O O . ALA A 1 284 ? -16.542 2.862 9.616 1.00 95.12 284 ALA A O 1
ATOM 2186 N N . SER A 1 285 ? -15.297 1.703 8.146 1.00 95.44 285 SER A N 1
ATOM 2187 C CA . SER A 1 285 ? -16.429 1.088 7.435 1.00 95.44 285 SER A CA 1
ATOM 2188 C C . SER A 1 285 ? -17.258 0.187 8.348 1.00 95.44 285 SER A C 1
ATOM 2190 O O . SER A 1 285 ? -18.483 0.294 8.386 1.00 95.44 285 SER A O 1
ATOM 2192 N N . GLN A 1 286 ? -16.598 -0.651 9.154 1.00 94.81 286 GLN A N 1
ATOM 2193 C CA . GLN A 1 286 ? -17.273 -1.505 10.132 1.00 94.81 286 GLN A CA 1
ATOM 2194 C C . GLN A 1 286 ? -18.025 -0.691 11.196 1.00 94.81 286 GLN A C 1
ATOM 2196 O O . GLN A 1 286 ? -19.101 -1.092 11.634 1.00 94.81 286 GLN A O 1
ATOM 2201 N N . GLU A 1 287 ? -17.473 0.444 11.635 1.00 94.38 287 GLU A N 1
ATOM 2202 C CA . GLU A 1 287 ? -18.151 1.334 12.582 1.00 94.38 287 GLU A CA 1
ATOM 2203 C C . GLU A 1 287 ? -19.346 2.051 11.953 1.00 94.38 287 GLU A C 1
ATOM 2205 O O . GLU A 1 287 ? -20.388 2.153 12.600 1.00 94.38 287 GLU A O 1
ATOM 2210 N N . LEU A 1 288 ? -19.215 2.521 10.711 1.00 94.75 288 LEU A N 1
ATOM 2211 C CA . LEU A 1 288 ? -20.291 3.202 10.000 1.00 94.75 288 LEU A CA 1
ATOM 2212 C C . LEU A 1 288 ? -21.476 2.257 9.756 1.00 94.75 288 LEU A C 1
ATOM 2214 O O . LEU A 1 288 ? -22.603 2.598 10.105 1.00 94.75 288 LEU A O 1
ATOM 2218 N N . LEU A 1 289 ? -21.221 1.032 9.281 1.00 94.00 289 LEU A N 1
ATOM 2219 C CA . LEU A 1 289 ? -22.250 -0.012 9.153 1.00 94.00 289 LEU A CA 1
ATOM 2220 C C . LEU A 1 289 ? -22.833 -0.413 10.510 1.00 94.00 289 LEU A C 1
ATOM 2222 O O . LEU A 1 289 ? -24.035 -0.630 10.655 1.00 94.00 289 LEU A O 1
ATOM 2226 N N . GLY A 1 290 ? -21.994 -0.430 11.543 1.00 91.81 290 GLY A N 1
ATOM 2227 C CA . GLY A 1 290 ? -22.424 -0.616 12.918 1.00 91.81 290 GLY A CA 1
ATOM 2228 C C . GLY A 1 290 ? -23.365 0.482 13.431 1.00 91.81 290 GLY A C 1
ATOM 2229 O O . GLY A 1 290 ? -23.984 0.280 14.468 1.00 91.81 290 GLY A O 1
ATOM 2230 N N . LYS A 1 291 ? -23.542 1.621 12.760 1.00 90.38 291 LYS A N 1
ATOM 2231 C CA . LYS A 1 291 ? -24.551 2.616 13.165 1.00 90.38 291 LYS A CA 1
ATOM 2232 C C . LYS A 1 291 ? -25.951 2.316 12.617 1.00 90.38 291 LYS A C 1
ATOM 2234 O O . LYS A 1 291 ? -26.903 2.894 13.125 1.00 90.38 291 LYS A O 1
ATOM 2239 N N . ILE A 1 292 ? -26.083 1.399 11.652 1.00 91.75 292 ILE A N 1
ATOM 2240 C CA . ILE A 1 292 ? -27.365 1.058 11.007 1.00 91.75 292 ILE A CA 1
ATOM 2241 C C . ILE A 1 292 ? -28.305 0.339 11.980 1.00 91.75 292 ILE A C 1
ATOM 2243 O O . ILE A 1 292 ? -29.477 0.682 12.077 1.00 91.75 292 ILE A O 1
ATOM 2247 N N . ASN A 1 293 ? -27.795 -0.647 12.722 1.00 89.19 293 ASN A N 1
ATOM 2248 C CA . ASN A 1 293 ? -28.595 -1.384 13.695 1.00 89.19 293 ASN A CA 1
ATOM 2249 C C . ASN A 1 293 ? -28.235 -0.964 15.134 1.00 89.19 293 ASN A C 1
ATOM 2251 O O . ASN A 1 293 ? -27.130 -1.283 15.586 1.00 89.19 293 ASN A O 1
ATOM 2255 N N . PRO A 1 294 ? -29.137 -0.300 15.880 1.00 79.62 294 PRO A N 1
ATOM 2256 C CA . PRO A 1 294 ? -28.887 0.078 17.269 1.00 79.62 294 PRO A CA 1
ATOM 2257 C C . PRO A 1 294 ? -28.922 -1.121 18.231 1.00 79.62 294 PRO A C 1
ATOM 2259 O O . PRO A 1 294 ? -28.263 -1.084 19.268 1.00 79.62 294 PRO A O 1
ATOM 2262 N N . LYS A 1 295 ? -29.638 -2.205 17.891 1.00 83.62 295 LYS A N 1
ATOM 2263 C CA . LYS A 1 295 ? -29.733 -3.416 18.720 1.00 83.62 295 LYS A CA 1
ATOM 2264 C C . LYS A 1 295 ? -28.545 -4.333 18.446 1.00 83.62 295 LYS A C 1
ATOM 2266 O O . LYS A 1 295 ? -28.544 -5.110 17.491 1.00 83.62 295 LYS A O 1
ATOM 2271 N N . LYS A 1 296 ? -27.506 -4.215 19.271 1.00 83.50 296 LYS A N 1
ATOM 2272 C CA . LYS A 1 296 ? -26.290 -5.026 19.147 1.00 83.50 296 LYS A CA 1
ATOM 2273 C C . LYS A 1 296 ? -26.479 -6.419 19.722 1.00 83.50 296 LYS A C 1
ATOM 2275 O O . LYS A 1 296 ? -27.134 -6.588 20.743 1.00 83.50 296 LYS A O 1
ATOM 2280 N N . LEU A 1 297 ? -25.866 -7.404 19.065 1.00 82.44 297 LEU A N 1
ATOM 2281 C CA . LEU A 1 297 ? -25.800 -8.758 19.593 1.00 82.44 297 LEU A CA 1
ATOM 2282 C C . LEU A 1 297 ? -24.779 -8.790 20.734 1.00 82.44 297 LEU A C 1
ATOM 2284 O O . LEU A 1 297 ? -23.574 -8.623 20.514 1.00 82.44 297 LEU A O 1
ATOM 2288 N N . GLU A 1 298 ? -25.2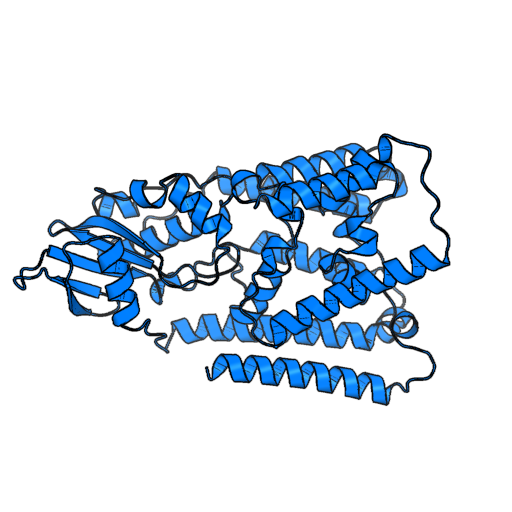58 -9.005 21.953 1.00 78.06 298 GLU A N 1
ATOM 2289 C CA . GLU A 1 298 ? -24.399 -9.227 23.109 1.00 78.06 298 GLU A CA 1
ATOM 2290 C C . GLU A 1 298 ? -23.939 -10.685 23.123 1.00 78.06 298 GLU A C 1
ATOM 2292 O O . GLU A 1 298 ? -24.681 -11.602 23.466 1.00 78.06 298 GLU A O 1
ATOM 2297 N N . LEU A 1 299 ? -22.698 -10.917 22.700 1.00 79.62 299 LEU A N 1
ATOM 2298 C CA . LEU A 1 299 ? -22.105 -12.249 22.749 1.00 79.62 299 LEU A CA 1
ATOM 2299 C C . LEU A 1 299 ? -21.800 -12.650 24.203 1.00 79.62 299 LEU A C 1
ATOM 2301 O O . LEU A 1 299 ? -21.265 -11.829 24.958 1.00 79.62 299 LEU A O 1
ATOM 2305 N N . PRO A 1 300 ? -22.017 -13.922 24.588 1.00 83.38 300 PRO A N 1
ATOM 2306 C CA . PRO A 1 300 ? -21.652 -14.401 25.914 1.00 83.38 300 PRO A CA 1
ATOM 2307 C C . PRO A 1 300 ? -20.150 -14.212 26.179 1.00 83.38 300 PRO A C 1
ATOM 2309 O O . PRO A 1 300 ? -19.307 -14.302 25.274 1.00 83.38 300 PRO A O 1
ATOM 2312 N N . LYS A 1 301 ? -19.801 -13.947 27.446 1.00 79.62 301 LYS A N 1
ATOM 2313 C CA . LYS A 1 301 ? -18.425 -13.619 27.869 1.00 79.62 301 LYS A CA 1
ATOM 2314 C C . LYS A 1 301 ? -17.415 -14.700 27.461 1.00 79.62 301 LYS A C 1
ATOM 2316 O O . LYS A 1 301 ? -16.312 -14.361 27.031 1.00 79.62 301 LYS A O 1
ATOM 2321 N N . SER A 1 302 ? -17.802 -15.976 27.511 1.00 78.44 302 SER A N 1
ATOM 2322 C CA . SER A 1 302 ? -16.956 -17.113 27.120 1.00 78.44 302 SER A CA 1
ATOM 2323 C C . SER A 1 302 ? -16.587 -17.080 25.634 1.00 78.44 302 SER A C 1
ATOM 2325 O O . SER A 1 302 ? -15.407 -17.131 25.292 1.00 78.44 302 SER A O 1
ATOM 2327 N N . VAL A 1 303 ? -17.573 -16.892 24.748 1.00 80.31 303 VAL A N 1
ATOM 2328 C CA . VAL A 1 303 ? -17.353 -16.810 23.291 1.00 80.31 303 VAL A CA 1
ATOM 2329 C C . VAL A 1 303 ? -16.492 -15.601 22.951 1.00 80.31 303 VAL A C 1
ATOM 2331 O O . VAL A 1 303 ? -15.505 -15.726 22.231 1.00 80.31 303 VAL A O 1
ATOM 2334 N N . THR A 1 304 ? -16.803 -14.444 23.537 1.00 78.00 304 THR A N 1
ATOM 2335 C CA . THR A 1 304 ? -16.010 -13.220 23.357 1.00 78.00 304 THR A CA 1
ATOM 2336 C C . THR A 1 304 ? -14.550 -13.421 23.771 1.00 78.00 304 THR A C 1
ATOM 2338 O O . THR A 1 304 ? -13.644 -12.942 23.088 1.00 78.00 304 THR A O 1
ATOM 2341 N N . THR A 1 305 ? -14.310 -14.146 24.864 1.00 75.81 305 THR A N 1
ATOM 2342 C CA . THR A 1 305 ? -12.960 -14.422 25.364 1.00 75.81 305 THR A CA 1
ATOM 2343 C C . THR A 1 305 ? -12.197 -15.339 24.408 1.00 75.81 305 THR A C 1
ATOM 2345 O O . THR A 1 305 ? -11.071 -15.012 24.033 1.00 75.81 305 THR A O 1
ATOM 2348 N N . ILE A 1 306 ? -12.811 -16.424 23.930 1.00 79.94 306 ILE A N 1
ATOM 2349 C CA . ILE A 1 306 ? -12.200 -17.353 22.961 1.00 79.94 306 ILE A CA 1
ATOM 2350 C C . ILE A 1 306 ? -11.872 -16.636 21.642 1.00 79.94 306 ILE A C 1
ATOM 2352 O O . ILE A 1 306 ? -10.738 -16.689 21.154 1.00 79.94 306 ILE A O 1
ATOM 2356 N N . LEU A 1 307 ? -12.831 -15.892 21.091 1.00 79.31 307 LEU A N 1
ATOM 2357 C CA . LEU A 1 307 ? -12.644 -15.145 19.847 1.00 79.31 307 LEU A CA 1
ATOM 2358 C C . LEU A 1 307 ? -11.588 -14.038 19.991 1.00 79.31 307 LEU A C 1
ATOM 2360 O O . LEU A 1 307 ? -10.817 -13.796 19.067 1.00 79.31 307 LEU A O 1
ATOM 2364 N N . SER A 1 308 ? -11.486 -13.398 21.159 1.00 74.25 308 SER A N 1
ATOM 2365 C CA . SER A 1 308 ? -10.435 -12.400 21.393 1.00 74.25 308 SER A CA 1
ATOM 2366 C C . SER A 1 308 ? -9.023 -13.001 21.386 1.00 74.25 308 SER A C 1
ATOM 2368 O O . SER A 1 308 ? -8.095 -12.357 20.900 1.00 74.25 308 SER A O 1
ATOM 2370 N N . HIS A 1 309 ? -8.858 -14.248 21.844 1.00 80.75 309 HIS A N 1
ATOM 2371 C CA . HIS A 1 309 ? -7.583 -14.967 21.752 1.00 80.75 309 HIS A CA 1
ATOM 2372 C C . HIS A 1 309 ? -7.279 -15.433 20.328 1.00 80.75 309 HIS A C 1
ATOM 2374 O O . HIS A 1 309 ? -6.110 -15.518 19.952 1.00 80.75 309 HIS A O 1
ATOM 2380 N N . THR A 1 310 ? -8.315 -15.706 19.528 1.00 83.12 310 THR A N 1
ATOM 2381 C CA . THR A 1 310 ? -8.166 -16.110 18.119 1.00 83.12 310 THR A CA 1
ATOM 2382 C C . THR A 1 310 ? -7.372 -15.067 17.342 1.00 83.12 310 THR A C 1
ATOM 2384 O O . THR A 1 310 ? -6.436 -15.416 16.634 1.00 83.12 310 THR A O 1
ATOM 2387 N N . ARG A 1 311 ? -7.637 -13.782 17.583 1.00 85.88 311 ARG A N 1
ATOM 2388 C CA . ARG A 1 311 ? -6.895 -12.674 16.975 1.00 85.88 311 ARG A CA 1
ATOM 2389 C C . ARG A 1 311 ? -5.382 -12.745 17.214 1.00 85.88 311 ARG A C 1
ATOM 2391 O O . ARG A 1 311 ? -4.601 -12.557 16.287 1.00 85.88 311 ARG A O 1
ATOM 2398 N N . THR A 1 312 ? -4.963 -13.027 18.449 1.00 81.25 312 THR A N 1
ATOM 2399 C CA . THR A 1 312 ? -3.540 -13.167 18.800 1.00 81.25 312 THR A CA 1
ATOM 2400 C C . THR A 1 312 ? -2.938 -14.423 18.176 1.00 81.25 312 THR A C 1
ATOM 2402 O O . THR A 1 312 ? -1.808 -14.383 17.701 1.00 81.25 312 THR A O 1
ATOM 2405 N N . LYS A 1 313 ? -3.695 -15.528 18.122 1.00 84.44 313 LYS A N 1
ATOM 2406 C CA . LYS A 1 313 ? -3.258 -16.759 17.447 1.00 84.44 313 LYS A CA 1
ATOM 2407 C C . LYS A 1 313 ? -3.054 -16.545 15.947 1.00 84.44 313 LYS A C 1
ATOM 2409 O O . LYS A 1 313 ? -2.033 -16.969 15.429 1.00 84.44 313 LYS A O 1
ATOM 2414 N N . VAL A 1 314 ? -3.970 -15.842 15.274 1.00 84.31 314 VAL A N 1
ATOM 2415 C CA . VAL A 1 314 ? -3.838 -15.476 13.852 1.00 84.31 314 VAL A CA 1
ATOM 2416 C C . VAL A 1 314 ? -2.592 -14.620 13.634 1.00 84.31 314 VAL A C 1
ATOM 2418 O O . VAL A 1 314 ? -1.824 -14.890 12.720 1.00 84.31 314 VAL A O 1
ATOM 2421 N N . MET A 1 315 ? -2.339 -13.634 14.501 1.00 83.38 315 MET A N 1
ATOM 2422 C CA . MET A 1 315 ? -1.116 -12.828 14.430 1.00 83.38 315 MET A CA 1
ATOM 2423 C C . MET A 1 315 ? 0.153 -13.683 14.578 1.00 83.38 315 MET A C 1
ATOM 2425 O O . MET A 1 315 ? 1.075 -13.526 13.786 1.00 83.38 315 MET A O 1
ATOM 2429 N N . LEU A 1 316 ? 0.201 -14.596 15.556 1.00 80.94 316 LEU A N 1
ATOM 2430 C CA . LEU A 1 316 ? 1.341 -15.504 15.746 1.00 80.94 316 LEU A CA 1
ATOM 2431 C C . LEU A 1 316 ? 1.514 -16.471 14.572 1.00 80.94 316 LEU A C 1
ATOM 2433 O O . LEU A 1 316 ? 2.640 -16.762 14.191 1.00 80.94 316 LEU A O 1
ATOM 2437 N N . PHE A 1 317 ? 0.414 -16.940 13.985 1.00 82.50 317 PHE A N 1
ATOM 2438 C CA . PHE A 1 317 ? 0.434 -17.807 12.812 1.00 82.50 317 PHE A CA 1
ATOM 2439 C C . PHE A 1 317 ? 0.994 -17.085 11.584 1.00 82.50 317 PHE A C 1
ATOM 2441 O O . PHE A 1 317 ? 1.906 -17.596 10.943 1.00 82.50 317 PHE A O 1
ATOM 2448 N N . VAL A 1 318 ? 0.517 -15.868 11.302 1.00 77.31 318 VAL A N 1
ATOM 2449 C CA . VAL A 1 318 ? 1.035 -15.036 10.205 1.00 77.31 318 VAL A CA 1
ATOM 2450 C C . VAL A 1 318 ? 2.509 -14.694 10.420 1.00 77.31 318 VAL A C 1
ATOM 2452 O O . VAL A 1 318 ? 3.298 -14.782 9.484 1.00 77.31 318 VAL A O 1
ATOM 2455 N N . LEU A 1 319 ? 2.896 -14.352 11.653 1.00 74.12 319 LEU A N 1
ATOM 2456 C CA . LEU A 1 319 ? 4.298 -14.123 11.998 1.00 74.12 319 LEU A CA 1
ATOM 2457 C C . LEU A 1 319 ? 5.136 -15.395 11.805 1.00 74.12 319 LEU A C 1
ATOM 2459 O O . LEU A 1 319 ? 6.235 -15.313 11.277 1.00 74.12 319 LEU A O 1
ATOM 2463 N N . GLY A 1 320 ? 4.612 -16.565 12.178 1.00 72.69 320 GLY A N 1
ATOM 2464 C CA . GLY A 1 320 ? 5.257 -17.854 11.939 1.00 72.69 320 GLY A CA 1
ATOM 2465 C C . GLY A 1 320 ? 5.487 -18.114 10.451 1.00 72.69 320 GLY A C 1
ATOM 2466 O O . GLY A 1 320 ? 6.614 -18.373 10.057 1.00 72.69 320 GLY A O 1
ATOM 2467 N N . ILE A 1 321 ? 4.461 -17.964 9.608 1.00 71.50 321 ILE A N 1
ATOM 2468 C CA . ILE A 1 321 ? 4.590 -18.100 8.144 1.00 71.50 321 ILE A CA 1
ATOM 2469 C C . ILE A 1 321 ? 5.683 -17.172 7.602 1.00 71.50 321 ILE A C 1
ATOM 2471 O O . ILE A 1 321 ? 6.529 -17.616 6.827 1.00 71.50 321 ILE A O 1
ATOM 2475 N N . ALA A 1 322 ? 5.694 -15.912 8.050 1.00 66.12 322 ALA A N 1
ATOM 2476 C CA . ALA A 1 322 ? 6.696 -14.934 7.641 1.00 66.12 322 ALA A CA 1
ATOM 2477 C C . ALA A 1 322 ? 8.122 -15.316 8.085 1.00 66.12 322 ALA A C 1
ATOM 2479 O O . ALA A 1 322 ? 9.062 -15.086 7.336 1.00 66.12 322 ALA A O 1
ATOM 2480 N N . LEU A 1 323 ? 8.282 -15.917 9.272 1.00 64.69 323 LEU A N 1
ATOM 2481 C CA . LEU A 1 323 ? 9.572 -16.350 9.832 1.00 64.69 323 LEU A CA 1
ATOM 2482 C C . LEU A 1 323 ? 10.040 -17.734 9.366 1.00 64.69 323 LEU A C 1
ATOM 2484 O O . LEU A 1 323 ? 11.180 -18.095 9.619 1.00 64.69 323 LEU A O 1
ATOM 2488 N N . PHE A 1 324 ? 9.184 -18.540 8.743 1.00 65.88 324 PHE A N 1
ATOM 2489 C CA . PHE A 1 324 ? 9.563 -19.853 8.204 1.00 65.88 324 PHE A CA 1
ATOM 2490 C C . PHE A 1 324 ? 9.660 -19.847 6.672 1.00 65.88 324 PHE A C 1
ATOM 2492 O O . PHE A 1 324 ? 9.774 -20.906 6.062 1.00 65.88 324 PHE A O 1
ATOM 2499 N N . GLY A 1 325 ? 9.637 -18.661 6.048 1.00 56.41 325 GLY A N 1
ATOM 2500 C CA . GLY A 1 325 ? 9.912 -18.491 4.618 1.00 56.41 325 GLY A CA 1
ATOM 2501 C C . GLY A 1 325 ? 8.910 -19.194 3.701 1.00 56.41 325 GLY A C 1
ATOM 2502 O O . GLY A 1 325 ? 9.281 -19.689 2.641 1.00 56.41 325 GLY A O 1
ATOM 2503 N N . SER A 1 326 ? 7.643 -19.291 4.108 1.00 56.66 326 SER A N 1
ATOM 2504 C CA . SER A 1 326 ? 6.629 -19.948 3.282 1.00 56.66 326 SER A CA 1
ATOM 2505 C C . SER A 1 326 ? 6.197 -19.054 2.113 1.00 56.66 326 SER A C 1
ATOM 2507 O O . SER A 1 326 ? 6.000 -17.853 2.280 1.00 56.66 326 SER A O 1
ATOM 2509 N N . THR A 1 327 ? 5.969 -19.653 0.942 1.00 52.94 327 THR A N 1
ATOM 2510 C CA . THR A 1 327 ? 5.479 -18.994 -0.287 1.00 52.94 327 THR A CA 1
ATOM 2511 C C . THR A 1 327 ? 3.994 -18.612 -0.242 1.00 52.94 327 THR A C 1
ATOM 2513 O O . THR A 1 327 ? 3.430 -18.171 -1.244 1.00 52.94 327 THR A O 1
ATOM 2516 N N . ILE A 1 328 ? 3.323 -18.803 0.897 1.00 56.75 328 ILE A N 1
ATOM 2517 C CA . ILE A 1 328 ? 1.901 -18.490 1.042 1.00 56.75 328 ILE A CA 1
ATOM 2518 C C . ILE A 1 328 ? 1.721 -16.972 0.995 1.00 56.75 328 ILE A C 1
ATOM 2520 O O . ILE A 1 328 ? 2.102 -16.256 1.922 1.00 56.75 328 ILE A O 1
ATOM 2524 N N . ASP A 1 329 ? 1.083 -16.485 -0.068 1.00 60.47 329 ASP A N 1
ATOM 2525 C CA . ASP A 1 329 ? 0.753 -15.071 -0.209 1.00 60.47 329 ASP A CA 1
ATOM 2526 C C . ASP A 1 329 ? -0.353 -14.664 0.783 1.00 60.47 329 ASP A C 1
ATOM 2528 O O . ASP A 1 329 ? -1.556 -14.791 0.532 1.00 60.47 329 ASP A O 1
ATOM 2532 N N . VAL A 1 330 ? 0.070 -14.150 1.939 1.00 62.56 330 VAL A N 1
ATOM 2533 C CA . VAL A 1 330 ? -0.812 -13.676 3.018 1.00 62.56 330 VAL A CA 1
ATOM 2534 C C . VAL A 1 330 ? -1.562 -12.389 2.627 1.00 62.56 330 VAL A C 1
ATOM 2536 O O . VAL A 1 330 ? -2.482 -11.975 3.331 1.00 62.56 330 VAL A O 1
ATOM 2539 N N . THR A 1 331 ? -1.252 -11.769 1.480 1.00 59.31 331 THR A N 1
ATOM 2540 C CA . THR A 1 331 ? -1.956 -10.564 0.999 1.00 59.31 331 THR A CA 1
ATOM 2541 C C . THR A 1 331 ? -3.456 -10.826 0.807 1.00 59.31 331 THR A C 1
ATOM 2543 O O . THR A 1 331 ? -4.291 -9.972 1.106 1.00 59.31 331 THR A O 1
ATOM 2546 N N . ASN A 1 332 ? -3.827 -12.045 0.402 1.00 65.12 332 ASN A N 1
ATOM 2547 C CA . ASN A 1 332 ? -5.224 -12.452 0.224 1.00 65.12 332 ASN A CA 1
ATOM 2548 C C . ASN A 1 332 ? -5.980 -12.704 1.544 1.00 65.12 332 ASN A C 1
ATOM 2550 O O . ASN A 1 332 ? -7.164 -13.034 1.521 1.00 65.12 332 ASN A O 1
ATOM 2554 N N . ALA A 1 333 ? -5.332 -12.550 2.700 1.00 69.12 333 ALA A N 1
ATOM 2555 C CA . ALA A 1 333 ? -5.977 -12.660 4.006 1.00 69.12 333 ALA A CA 1
ATOM 2556 C C . ALA A 1 333 ? -6.353 -11.291 4.608 1.00 69.12 333 ALA A C 1
ATOM 2558 O O . ALA A 1 333 ? -6.930 -11.231 5.697 1.00 69.12 333 ALA A O 1
ATOM 2559 N N . GLU A 1 334 ? -6.053 -10.181 3.922 1.00 78.25 334 GLU A N 1
ATOM 2560 C CA . GLU A 1 334 ? -6.283 -8.829 4.429 1.00 78.25 334 GLU A CA 1
ATOM 2561 C C . GLU A 1 334 ? -7.483 -8.133 3.759 1.00 78.25 334 GLU A C 1
ATOM 2563 O O . GLU A 1 334 ? -7.426 -7.783 2.577 1.00 78.25 334 GLU A O 1
ATOM 2568 N N . PRO A 1 335 ? -8.558 -7.814 4.506 1.00 79.06 335 PRO A N 1
ATOM 2569 C CA . PRO A 1 335 ? -9.762 -7.214 3.935 1.00 79.06 335 PRO A CA 1
ATOM 2570 C C . PRO A 1 335 ? -9.600 -5.735 3.562 1.00 79.06 335 PRO A C 1
ATOM 2572 O O . PRO A 1 335 ? -10.499 -5.134 2.979 1.00 79.06 335 PRO A O 1
ATOM 2575 N N . PHE A 1 336 ? -8.455 -5.120 3.879 1.00 77.50 336 PHE A N 1
ATOM 2576 C CA . PHE A 1 336 ? -8.141 -3.750 3.465 1.00 77.50 336 PHE A CA 1
ATOM 2577 C C . PHE A 1 336 ? -8.015 -3.628 1.941 1.00 77.50 336 PHE A C 1
ATOM 2579 O O . PHE A 1 336 ? -8.304 -2.568 1.389 1.00 77.50 336 PHE A O 1
ATOM 2586 N N . THR A 1 337 ? -7.662 -4.717 1.249 1.00 78.62 337 THR A N 1
ATOM 2587 C CA . THR A 1 337 ? -7.585 -4.735 -0.219 1.00 78.62 337 THR A CA 1
ATOM 2588 C C . THR A 1 337 ? -8.948 -4.527 -0.883 1.00 78.62 337 THR A C 1
ATOM 2590 O O . THR A 1 337 ? -8.979 -4.107 -2.032 1.00 78.62 337 THR A O 1
ATOM 2593 N N . LEU A 1 338 ? -10.070 -4.678 -0.159 1.00 86.50 338 LEU A N 1
ATOM 2594 C CA . LEU A 1 338 ? -11.411 -4.348 -0.662 1.00 86.50 338 LEU A CA 1
ATOM 2595 C C . LEU A 1 338 ? -11.507 -2.907 -1.197 1.00 86.50 338 LEU A C 1
ATOM 2597 O O . LEU A 1 338 ? -12.216 -2.666 -2.171 1.00 86.50 338 LEU A O 1
ATOM 2601 N N . PHE A 1 339 ? -10.800 -1.949 -0.585 1.00 84.81 339 PHE A N 1
ATOM 2602 C CA . PHE A 1 339 ? -10.805 -0.554 -1.049 1.00 84.81 339 PHE A CA 1
ATOM 2603 C C . PHE A 1 339 ? -10.048 -0.361 -2.369 1.00 84.81 339 PHE A C 1
ATOM 2605 O O . PHE A 1 339 ? -10.253 0.634 -3.056 1.00 84.81 339 PHE A O 1
ATOM 2612 N N . LEU A 1 340 ? -9.221 -1.336 -2.748 1.00 82.56 340 LEU A N 1
ATOM 2613 C CA . LEU A 1 340 ? -8.545 -1.433 -4.034 1.00 82.56 340 LEU A CA 1
ATOM 2614 C C . LEU A 1 340 ? -9.265 -2.481 -4.886 1.00 82.56 340 LEU A C 1
ATOM 2616 O O . LEU A 1 340 ? -8.683 -3.496 -5.247 1.00 82.56 340 LEU A O 1
ATOM 2620 N N . PHE A 1 341 ? -10.543 -2.238 -5.199 1.00 81.31 341 PHE A N 1
ATOM 2621 C CA . PHE A 1 341 ? -11.418 -3.215 -5.865 1.00 81.31 341 PHE A CA 1
ATOM 2622 C C . PHE A 1 341 ? -10.815 -3.812 -7.147 1.00 81.31 341 PHE A C 1
ATOM 2624 O O . PHE A 1 341 ? -10.994 -4.995 -7.410 1.00 81.31 341 PHE A O 1
ATOM 2631 N N . ALA A 1 342 ? -10.055 -3.019 -7.912 1.00 77.56 342 ALA A N 1
ATOM 2632 C CA . ALA A 1 342 ? -9.361 -3.492 -9.112 1.00 77.56 342 ALA A CA 1
ATOM 2633 C C . ALA A 1 342 ? -8.322 -4.592 -8.821 1.00 77.56 342 ALA A C 1
ATOM 2635 O O . ALA A 1 342 ? -8.116 -5.463 -9.656 1.00 77.56 342 ALA A O 1
ATOM 2636 N N . SER A 1 343 ? -7.699 -4.552 -7.643 1.00 78.38 343 SER A N 1
ATOM 2637 C CA . SER A 1 343 ? -6.605 -5.430 -7.211 1.00 78.38 343 SER A CA 1
ATOM 2638 C C . SER A 1 343 ? -7.058 -6.482 -6.190 1.00 78.38 343 SER A C 1
ATOM 2640 O O . SER A 1 343 ? -6.248 -7.270 -5.701 1.00 78.38 343 SER A O 1
ATOM 2642 N N . ALA A 1 344 ? -8.336 -6.469 -5.803 1.00 81.94 344 ALA A N 1
ATOM 2643 C CA . ALA A 1 344 ? -8.887 -7.363 -4.797 1.00 81.94 344 ALA A CA 1
ATOM 2644 C C . ALA A 1 344 ? -9.289 -8.700 -5.429 1.00 81.94 344 ALA A C 1
ATOM 2646 O O . ALA A 1 344 ? -10.054 -8.746 -6.394 1.00 81.94 344 ALA A O 1
ATOM 2647 N N . SER A 1 345 ? -8.825 -9.812 -4.855 1.00 83.62 345 SER A N 1
ATOM 2648 C CA . SER A 1 345 ? -9.263 -11.136 -5.297 1.00 83.62 345 SER A CA 1
ATOM 2649 C C . SER A 1 345 ? -10.729 -11.386 -4.922 1.00 83.62 345 SER A C 1
ATOM 2651 O O . SER A 1 345 ? -11.241 -10.872 -3.922 1.00 83.62 345 SER A O 1
ATOM 2653 N N . LYS A 1 346 ? -11.421 -12.230 -5.703 1.00 85.38 346 LYS A N 1
ATOM 2654 C CA . LYS A 1 346 ? -12.834 -12.583 -5.456 1.00 85.38 346 LYS A CA 1
ATOM 2655 C C . LYS A 1 346 ? -13.058 -13.100 -4.029 1.00 85.38 346 LYS A C 1
ATOM 2657 O O . LYS A 1 346 ? -14.038 -12.726 -3.390 1.00 85.38 346 LYS A O 1
ATOM 2662 N N . GLY A 1 347 ? -12.127 -13.911 -3.519 1.00 85.56 347 GLY A N 1
ATOM 2663 C CA . GLY A 1 347 ? -12.173 -14.435 -2.152 1.00 85.56 347 GLY A CA 1
ATOM 2664 C C . GLY A 1 347 ? -12.137 -13.328 -1.096 1.00 85.56 347 GLY A C 1
ATOM 2665 O O . GLY A 1 347 ? -12.962 -13.328 -0.182 1.00 85.56 347 GLY A O 1
ATOM 2666 N N . VAL A 1 348 ? -11.252 -12.337 -1.256 1.00 86.12 348 VAL A N 1
ATOM 2667 C CA . VAL A 1 348 ? -11.177 -11.206 -0.322 1.00 86.12 348 VAL A CA 1
ATOM 2668 C C . VAL A 1 348 ? -12.429 -10.346 -0.382 1.00 86.12 348 VAL A C 1
ATOM 2670 O O . VAL A 1 348 ? -12.906 -9.918 0.667 1.00 86.12 348 VAL A O 1
ATOM 2673 N N . ILE A 1 349 ? -12.996 -10.111 -1.567 1.00 88.69 349 ILE A N 1
ATOM 2674 C CA . ILE A 1 349 ? -14.229 -9.325 -1.704 1.00 88.69 349 ILE A CA 1
ATOM 2675 C C . ILE A 1 349 ? -15.368 -9.987 -0.921 1.00 88.69 349 ILE A C 1
ATOM 2677 O O . ILE A 1 349 ? -15.998 -9.329 -0.092 1.00 88.69 349 ILE A O 1
ATOM 2681 N N . VAL A 1 350 ? -15.585 -11.293 -1.118 1.00 90.62 350 VAL A N 1
ATOM 2682 C CA . VAL A 1 350 ? -16.635 -12.053 -0.418 1.00 90.62 350 VAL A CA 1
ATOM 2683 C C . VAL A 1 350 ? -16.400 -12.055 1.092 1.00 90.62 350 VAL A C 1
ATOM 2685 O O . VAL A 1 350 ? -17.309 -11.736 1.858 1.00 90.62 350 VAL A O 1
ATOM 2688 N N . MET A 1 351 ? -15.173 -12.346 1.534 1.00 90.88 351 MET A N 1
ATOM 2689 C CA . MET A 1 351 ? -14.816 -12.344 2.954 1.00 90.88 351 MET A CA 1
ATOM 2690 C C . MET A 1 351 ? -15.024 -10.961 3.589 1.00 90.88 351 MET A C 1
ATOM 2692 O O . MET A 1 351 ? -15.638 -10.839 4.649 1.00 90.88 351 MET A O 1
ATOM 2696 N N . SER A 1 352 ? -14.537 -9.904 2.939 1.00 91.88 352 SER A N 1
ATOM 2697 C CA . SER A 1 352 ? -14.633 -8.531 3.439 1.00 91.88 352 SER A CA 1
ATOM 2698 C C . SER A 1 352 ? -16.085 -8.075 3.516 1.00 91.88 352 SER A C 1
ATOM 2700 O O . SER A 1 352 ? -16.491 -7.520 4.536 1.00 91.88 352 SER A O 1
ATOM 2702 N N . ALA A 1 353 ? -16.887 -8.369 2.488 1.00 92.31 353 ALA A N 1
ATOM 2703 C CA . ALA A 1 353 ? -18.320 -8.102 2.485 1.00 92.31 353 ALA A CA 1
ATOM 2704 C C . ALA A 1 353 ? -19.033 -8.845 3.624 1.00 92.31 353 ALA A C 1
ATOM 2706 O O . ALA A 1 353 ? -19.801 -8.231 4.365 1.00 92.31 353 ALA A O 1
ATOM 2707 N N . ALA A 1 354 ? -18.720 -10.127 3.843 1.00 93.44 354 ALA A N 1
ATOM 2708 C CA . ALA A 1 354 ? -19.288 -10.907 4.940 1.00 93.44 354 ALA A CA 1
ATOM 2709 C C . ALA A 1 354 ? -18.979 -10.284 6.314 1.00 93.44 354 ALA A C 1
ATOM 2711 O O . ALA A 1 354 ? -19.882 -10.106 7.133 1.00 93.44 354 ALA A O 1
ATOM 2712 N N . PHE A 1 355 ? -17.730 -9.873 6.567 1.00 93.44 355 PHE A N 1
ATOM 2713 C CA . PHE A 1 355 ? -17.364 -9.212 7.826 1.00 93.44 355 PHE A CA 1
ATOM 2714 C C . PHE A 1 355 ? -17.961 -7.808 7.980 1.00 93.44 355 PHE A C 1
ATOM 2716 O O . PHE A 1 355 ? -18.258 -7.389 9.106 1.00 93.44 355 PHE A O 1
ATOM 2723 N N . LEU A 1 356 ? -18.143 -7.072 6.884 1.00 93.31 356 LEU A N 1
ATOM 2724 C CA . LEU A 1 356 ? -18.819 -5.776 6.886 1.00 93.31 356 LEU A CA 1
ATOM 2725 C C . LEU A 1 356 ? -20.304 -5.932 7.240 1.00 93.31 356 LEU A C 1
ATOM 2727 O O . LEU A 1 356 ? -20.779 -5.243 8.142 1.00 93.31 356 LEU A O 1
ATOM 2731 N N . LEU A 1 357 ? -21.002 -6.896 6.635 1.00 93.56 357 LEU A N 1
ATOM 2732 C CA . LEU A 1 357 ? -22.389 -7.229 6.976 1.00 93.56 357 LEU A CA 1
ATOM 2733 C C . LEU A 1 357 ? -22.513 -7.702 8.427 1.00 93.56 357 LEU A C 1
ATOM 2735 O O . LEU A 1 357 ? -23.365 -7.220 9.172 1.00 93.56 357 LEU A O 1
ATOM 2739 N N . LEU A 1 358 ? -21.598 -8.563 8.879 1.00 92.19 358 LEU A N 1
ATOM 2740 C CA . LEU A 1 358 ? -21.551 -9.003 10.274 1.00 92.19 358 LEU A CA 1
ATOM 2741 C C . LEU A 1 358 ? -21.362 -7.827 11.245 1.00 92.19 358 LEU A C 1
ATOM 2743 O O . LEU A 1 358 ? -21.847 -7.870 12.378 1.00 92.19 358 LEU A O 1
ATOM 2747 N N . SER A 1 359 ? -20.707 -6.748 10.801 1.00 93.19 359 SER A N 1
ATOM 2748 C CA . SER A 1 359 ? -20.461 -5.557 11.622 1.00 93.19 359 SER A CA 1
ATOM 2749 C C . SER A 1 359 ? -21.715 -4.738 11.934 1.00 93.19 359 SER A C 1
ATOM 2751 O O . SER A 1 359 ? -21.699 -3.935 12.871 1.00 93.19 359 SER A O 1
ATOM 2753 N N . ILE A 1 360 ? -22.818 -4.985 11.220 1.00 93.06 360 ILE A N 1
ATOM 2754 C CA . ILE A 1 360 ? -24.137 -4.431 11.542 1.00 93.06 360 ILE A CA 1
ATOM 2755 C C . ILE A 1 360 ? -24.598 -4.956 12.910 1.00 93.06 360 ILE A C 1
ATOM 2757 O O . ILE A 1 360 ? -25.046 -4.176 13.754 1.00 93.06 360 ILE A O 1
ATOM 2761 N N . PHE A 1 361 ? -24.419 -6.251 13.180 1.00 92.75 361 PHE A N 1
ATOM 2762 C CA . PHE A 1 361 ? -24.864 -6.899 14.420 1.00 92.75 361 PHE A CA 1
ATOM 2763 C C . PHE A 1 361 ? -23.781 -6.923 15.501 1.00 92.75 361 PHE A C 1
ATOM 2765 O O . PHE A 1 361 ? -24.069 -6.674 16.674 1.00 92.75 361 PHE A O 1
ATOM 2772 N N . ILE A 1 362 ? -22.534 -7.186 15.102 1.00 90.06 362 ILE A N 1
ATOM 2773 C CA . ILE A 1 362 ? -21.386 -7.346 15.995 1.00 90.06 362 ILE A CA 1
ATOM 2774 C C . ILE A 1 362 ? -20.401 -6.197 15.756 1.00 90.06 362 ILE A C 1
ATOM 2776 O O . ILE A 1 362 ? -19.685 -6.203 14.753 1.00 90.06 362 ILE A O 1
ATOM 2780 N N . PRO A 1 363 ? -20.287 -5.223 16.676 1.00 87.06 363 PRO A N 1
ATOM 2781 C CA . PRO A 1 363 ? -19.423 -4.067 16.477 1.00 87.06 363 PRO A CA 1
ATOM 2782 C C . PRO A 1 363 ? -17.982 -4.465 16.137 1.00 87.06 363 PRO A C 1
ATOM 2784 O O . PRO A 1 363 ? -17.316 -5.154 16.916 1.00 87.06 363 PRO A O 1
ATOM 2787 N N . ARG A 1 364 ? -17.498 -3.994 14.980 1.00 88.00 364 ARG A N 1
ATOM 2788 C CA . ARG A 1 364 ? -16.119 -4.186 14.505 1.00 88.00 364 ARG A CA 1
ATOM 2789 C C . ARG A 1 364 ? -15.661 -5.658 14.492 1.00 88.00 364 ARG A C 1
ATOM 2791 O O . ARG A 1 364 ? -14.521 -5.936 14.857 1.00 88.00 364 ARG A O 1
ATOM 2798 N N . ALA A 1 365 ? -16.512 -6.586 14.038 1.00 90.69 365 ALA A N 1
ATOM 2799 C CA . ALA A 1 365 ? -16.269 -8.038 14.018 1.00 90.69 365 ALA A CA 1
ATOM 2800 C C . ALA A 1 365 ? -14.835 -8.458 13.611 1.00 90.69 365 ALA A C 1
ATOM 2802 O O . ALA A 1 365 ? -14.105 -9.021 14.425 1.00 90.69 365 ALA A O 1
ATOM 2803 N N . TRP A 1 366 ? -14.386 -8.121 12.395 1.00 90.38 366 TRP A N 1
ATOM 2804 C CA . TRP A 1 366 ? -13.014 -8.409 11.942 1.00 90.38 366 TRP A CA 1
ATOM 2805 C C . TRP A 1 366 ? -11.928 -7.778 12.824 1.00 90.38 366 TRP A C 1
ATOM 2807 O O . TRP A 1 366 ? -11.054 -8.475 13.339 1.00 90.38 366 TRP A O 1
ATOM 2817 N N . CYS A 1 367 ? -11.987 -6.457 13.033 1.00 88.62 367 CYS A N 1
ATOM 2818 C CA . CYS A 1 367 ? -11.001 -5.738 13.841 1.00 88.62 367 CYS A CA 1
ATOM 2819 C C . CYS A 1 367 ? -10.901 -6.273 15.275 1.00 88.62 367 CYS A C 1
ATOM 2821 O O . CYS A 1 367 ? -9.829 -6.206 15.868 1.00 88.62 367 CYS A O 1
ATOM 2823 N N . ARG A 1 368 ? -11.996 -6.800 15.830 1.00 85.38 368 ARG A N 1
ATOM 2824 C CA . ARG A 1 368 ? -12.057 -7.333 17.192 1.00 85.38 368 ARG A CA 1
ATOM 2825 C C . ARG A 1 368 ? -11.510 -8.758 17.304 1.00 85.38 368 ARG A C 1
ATOM 2827 O O . ARG A 1 368 ? -10.926 -9.071 18.338 1.00 85.38 368 ARG A O 1
ATOM 2834 N N . PHE A 1 369 ? -11.688 -9.597 16.283 1.00 87.25 369 PHE A N 1
ATOM 2835 C CA . PHE A 1 369 ? -11.482 -11.048 16.410 1.00 87.25 369 PHE A CA 1
ATOM 2836 C C . PHE A 1 369 ? -10.451 -11.661 15.463 1.00 87.25 369 PHE A C 1
ATOM 2838 O O . PHE A 1 369 ? -9.888 -12.696 15.798 1.00 87.25 369 PHE A O 1
ATOM 2845 N N . PHE A 1 370 ? -10.164 -11.030 14.325 1.00 88.00 370 PHE A N 1
ATOM 2846 C CA . PHE A 1 370 ? -9.327 -11.637 13.283 1.00 88.00 370 PHE A CA 1
ATOM 2847 C C . PHE A 1 370 ? -8.171 -10.749 12.827 1.00 88.00 370 PHE A C 1
ATOM 2849 O O . PHE A 1 370 ? -7.162 -11.269 12.380 1.00 88.00 370 PHE A O 1
ATOM 2856 N N . CYS A 1 371 ? -8.269 -9.425 12.988 1.00 88.38 371 CYS A N 1
ATOM 2857 C CA . CYS A 1 371 ? -7.274 -8.485 12.472 1.00 88.38 371 CYS A CA 1
ATOM 2858 C C . CYS A 1 371 ? -5.887 -8.634 13.144 1.00 88.38 371 CYS A C 1
ATOM 2860 O O . CYS A 1 371 ? -5.746 -8.220 14.308 1.00 88.38 371 CYS A O 1
ATOM 2862 N N . PRO A 1 372 ? -4.857 -9.127 12.423 1.00 85.69 372 PRO A N 1
ATOM 2863 C CA . PRO A 1 372 ? -3.508 -9.323 12.960 1.00 85.69 372 PRO A CA 1
ATOM 2864 C C . PRO A 1 372 ? -2.787 -7.994 13.222 1.00 85.69 372 PRO A C 1
ATOM 2866 O O . PRO A 1 372 ? -2.207 -7.819 14.292 1.00 85.69 372 PRO A O 1
ATOM 2869 N N . THR A 1 373 ? -2.914 -7.005 12.328 1.00 84.62 373 THR A N 1
ATOM 2870 C CA . THR A 1 373 ? -2.317 -5.663 12.486 1.00 84.62 373 THR A CA 1
ATOM 2871 C C . THR A 1 373 ? -2.765 -5.000 13.779 1.00 84.62 373 THR A C 1
ATOM 2873 O O . THR A 1 373 ? -1.977 -4.423 14.524 1.00 84.62 373 THR A O 1
ATOM 2876 N N . GLY A 1 374 ? -4.053 -5.103 14.098 1.00 85.44 374 GLY A N 1
ATOM 2877 C CA . GLY A 1 374 ? -4.538 -4.530 15.337 1.00 85.44 374 GLY A CA 1
ATOM 2878 C C . GLY A 1 374 ? -4.182 -5.371 16.574 1.00 85.44 374 GLY A C 1
ATOM 2879 O O . GLY A 1 374 ? -4.160 -4.809 17.664 1.00 85.44 374 GLY A O 1
ATOM 2880 N N . ALA A 1 375 ? -3.903 -6.675 16.434 1.00 85.88 375 ALA A N 1
ATOM 2881 C CA . ALA A 1 375 ? -3.364 -7.499 17.521 1.00 85.88 375 ALA A CA 1
ATOM 2882 C C . ALA A 1 375 ? -1.947 -7.036 17.883 1.00 85.88 375 ALA A C 1
ATOM 2884 O O . ALA A 1 375 ? -1.636 -6.851 19.059 1.00 85.88 375 ALA A O 1
ATOM 2885 N N . LEU A 1 376 ? -1.141 -6.758 16.853 1.00 85.38 376 LEU A N 1
ATOM 2886 C CA . LEU A 1 376 ? 0.197 -6.196 16.984 1.00 85.38 376 LEU A CA 1
ATOM 2887 C C . LEU A 1 376 ? 0.155 -4.818 17.663 1.00 85.38 376 LEU A C 1
ATOM 2889 O O . LEU A 1 376 ? 0.873 -4.578 18.626 1.00 85.38 376 LEU A O 1
ATOM 2893 N N . ILE A 1 377 ? -0.741 -3.923 17.238 1.00 84.62 377 ILE A N 1
ATOM 2894 C CA . ILE A 1 377 ? -0.914 -2.613 17.892 1.00 84.62 377 ILE A CA 1
ATOM 2895 C C . ILE A 1 377 ? -1.416 -2.771 19.340 1.00 84.62 377 ILE A C 1
ATOM 2897 O O . ILE A 1 377 ? -0.961 -2.064 20.242 1.00 84.62 377 ILE A O 1
ATOM 2901 N N . ASP A 1 378 ? -2.319 -3.723 19.596 1.00 83.62 378 ASP A N 1
ATOM 2902 C CA . ASP A 1 378 ? -2.810 -4.018 20.945 1.00 83.62 378 ASP A CA 1
ATOM 2903 C C . ASP A 1 378 ? -1.718 -4.542 21.882 1.00 83.62 378 ASP A C 1
ATOM 2905 O O . ASP A 1 378 ? -1.767 -4.253 23.080 1.00 83.62 378 ASP A O 1
ATOM 2909 N N . PHE A 1 379 ? -0.725 -5.262 21.359 1.00 83.94 379 PHE A N 1
ATOM 2910 C CA . PHE A 1 379 ? 0.449 -5.688 22.119 1.00 83.94 379 PHE A CA 1
ATOM 2911 C C . PHE A 1 379 ? 1.248 -4.484 22.649 1.00 83.94 379 PHE A C 1
ATOM 2913 O O . PHE A 1 379 ? 1.591 -4.456 23.829 1.00 83.94 379 PHE A O 1
ATOM 2920 N N . PHE A 1 380 ? 1.448 -3.439 21.836 1.00 82.38 380 PHE A N 1
ATOM 2921 C CA . PHE A 1 380 ? 2.100 -2.191 22.275 1.00 82.38 380 PHE A CA 1
ATOM 2922 C C . PHE A 1 380 ? 1.214 -1.326 23.188 1.00 82.38 380 PHE A C 1
ATOM 2924 O O . PHE A 1 380 ? 1.708 -0.524 23.993 1.00 82.38 380 PHE A O 1
ATOM 2931 N N . ARG A 1 381 ? -0.111 -1.487 23.098 1.00 82.88 381 ARG A N 1
ATOM 2932 C CA . ARG A 1 381 ? -1.064 -0.813 23.986 1.00 82.88 381 ARG A CA 1
ATOM 2933 C C . ARG A 1 381 ? -1.020 -1.366 25.413 1.00 82.88 381 ARG A C 1
ATOM 2935 O O . ARG A 1 381 ? -1.006 -0.559 26.345 1.00 82.88 381 ARG A O 1
ATOM 2942 N N . LYS A 1 382 ? -1.056 -2.692 25.579 1.00 77.81 382 LYS A N 1
ATOM 2943 C CA . LYS A 1 382 ? -1.174 -3.370 26.884 1.00 77.81 382 LYS A CA 1
ATOM 2944 C C . LYS A 1 382 ? 0.097 -3.234 27.726 1.00 77.81 382 LYS A C 1
ATOM 2946 O O . LYS A 1 382 ? 1.195 -3.116 27.187 1.00 77.81 382 LYS A O 1
ATOM 2951 N N . GLU A 1 383 ? -0.048 -3.263 29.049 1.00 69.50 383 GLU A N 1
ATOM 2952 C CA . GLU A 1 383 ? 1.090 -3.344 29.971 1.00 69.50 383 GLU A CA 1
ATOM 2953 C C . GLU A 1 383 ? 1.620 -4.781 30.051 1.00 69.50 383 GLU A C 1
ATOM 2955 O O . GLU A 1 383 ? 0.878 -5.735 29.826 1.00 69.50 383 GLU A O 1
ATOM 2960 N N . GLY A 1 384 ? 2.902 -4.966 30.396 1.00 57.41 384 GLY A N 1
ATOM 2961 C CA . GLY A 1 384 ? 3.509 -6.305 30.447 1.00 57.41 384 GLY A CA 1
ATOM 2962 C C . GLY A 1 384 ? 2.771 -7.275 31.383 1.00 57.41 384 GLY A C 1
ATOM 2963 O O . GLY A 1 384 ? 2.658 -8.459 31.080 1.00 57.41 384 GLY A O 1
ATOM 2964 N N . LYS A 1 385 ? 2.179 -6.757 32.468 1.00 51.62 385 LYS A N 1
ATOM 2965 C CA . LYS A 1 385 ? 1.392 -7.531 33.445 1.00 51.62 385 LYS A CA 1
ATOM 2966 C C . LYS A 1 385 ? 0.080 -8.097 32.886 1.00 51.62 385 LYS A C 1
ATOM 2968 O O . LYS A 1 385 ? -0.423 -9.072 33.432 1.00 51.62 385 LYS A O 1
ATOM 2973 N N . ASP A 1 386 ? -0.454 -7.504 31.818 1.00 58.75 386 ASP A N 1
ATOM 2974 C CA . ASP A 1 386 ? -1.701 -7.934 31.169 1.00 58.75 386 ASP A CA 1
ATOM 2975 C C . ASP A 1 386 ? -1.456 -8.886 29.990 1.00 58.75 386 ASP A C 1
ATOM 2977 O O . ASP A 1 386 ? -2.391 -9.481 29.449 1.00 58.75 386 ASP A O 1
ATOM 2981 N N . ILE A 1 387 ? -0.205 -8.982 29.539 1.00 56.19 387 ILE A N 1
ATOM 2982 C CA . ILE A 1 387 ? 0.211 -9.821 28.411 1.00 56.19 387 ILE A CA 1
ATOM 2983 C C . ILE A 1 387 ? 0.738 -11.158 28.923 1.00 56.19 387 ILE A C 1
ATOM 2985 O O . ILE A 1 387 ? 0.489 -12.198 28.315 1.00 56.19 387 ILE A O 1
ATOM 2989 N N . PHE A 1 388 ? 1.448 -11.128 30.047 1.00 55.03 388 PHE A N 1
ATOM 2990 C CA . PHE A 1 388 ? 2.143 -12.280 30.579 1.00 55.03 388 PHE A CA 1
ATOM 2991 C C . PHE A 1 388 ? 1.508 -12.789 31.882 1.00 55.03 388 PHE A C 1
ATOM 2993 O O . PHE A 1 388 ? 1.218 -11.994 32.779 1.00 55.03 388 PHE A O 1
ATOM 3000 N N . PRO A 1 389 ? 1.278 -14.108 32.022 1.00 52.88 389 PRO A N 1
ATOM 3001 C CA . PRO A 1 389 ? 0.652 -14.664 33.216 1.00 52.88 389 PRO A CA 1
ATOM 3002 C C . PRO A 1 389 ? 1.519 -14.425 34.463 1.00 52.88 389 PRO A C 1
ATOM 3004 O O . PRO A 1 389 ? 2.723 -14.659 34.440 1.00 52.88 389 PRO A O 1
ATOM 3007 N N . LYS A 1 390 ? 0.888 -14.036 35.586 1.00 50.31 390 LYS A N 1
ATOM 3008 C CA . LYS A 1 390 ? 1.532 -13.688 36.879 1.00 50.31 390 LYS A CA 1
ATOM 3009 C C . LYS A 1 390 ? 2.534 -14.720 37.435 1.00 50.31 390 LYS A C 1
ATOM 3011 O O . LYS A 1 390 ? 3.277 -14.387 38.349 1.00 50.31 390 LYS A O 1
ATOM 3016 N N . LYS A 1 391 ? 2.527 -15.960 36.934 1.00 46.12 391 LYS A N 1
ATOM 3017 C CA . LYS A 1 391 ? 3.404 -17.060 37.373 1.00 46.12 391 LYS A CA 1
ATOM 3018 C C . LYS A 1 391 ? 4.766 -17.104 36.666 1.00 46.12 391 LYS A C 1
ATOM 3020 O O . LYS A 1 391 ? 5.574 -17.961 37.001 1.00 46.12 391 LYS A O 1
ATOM 3025 N N . VAL A 1 392 ? 5.018 -16.235 35.689 1.00 51.81 392 VAL A N 1
ATOM 3026 C CA . VAL A 1 392 ? 6.247 -16.259 34.885 1.00 51.81 392 VAL A CA 1
ATOM 3027 C C . VAL A 1 392 ? 7.184 -15.146 35.364 1.00 51.81 392 VAL A C 1
ATOM 3029 O O . VAL A 1 392 ? 6.810 -13.978 35.446 1.00 51.81 392 VAL A O 1
ATOM 3032 N N . THR A 1 393 ? 8.390 -15.527 35.780 1.00 53.53 393 THR A N 1
ATOM 3033 C CA . THR A 1 393 ? 9.406 -14.633 36.346 1.00 53.53 393 THR A CA 1
ATOM 3034 C C . THR A 1 393 ? 9.904 -13.624 35.300 1.00 53.53 393 THR A C 1
ATOM 3036 O O . THR A 1 393 ? 9.985 -13.917 34.112 1.00 53.53 393 THR A O 1
ATOM 3039 N N . PHE A 1 394 ? 10.318 -12.424 35.718 1.00 51.97 394 PHE A N 1
ATOM 3040 C CA . PHE A 1 394 ? 10.889 -11.413 34.807 1.00 51.97 394 PHE A CA 1
ATOM 3041 C C . PHE A 1 394 ? 12.048 -11.961 33.943 1.00 51.97 394 PHE A C 1
ATOM 3043 O O . PHE A 1 394 ? 12.170 -11.613 32.770 1.00 51.97 394 PHE A O 1
ATOM 3050 N N . GLN A 1 395 ? 12.848 -12.878 34.497 1.00 54.00 395 GLN A N 1
ATOM 3051 C CA . GLN A 1 395 ? 13.936 -13.559 33.790 1.00 54.00 395 GLN A CA 1
ATOM 3052 C C . GLN A 1 395 ? 13.448 -14.446 32.637 1.00 54.00 395 GLN A C 1
ATOM 3054 O O . GLN A 1 395 ? 14.034 -14.407 31.562 1.00 54.00 395 GLN A O 1
ATOM 3059 N N . THR A 1 396 ? 12.359 -15.198 32.801 1.00 57.81 396 THR A N 1
ATOM 3060 C CA . THR A 1 396 ? 11.826 -16.053 31.729 1.00 57.81 396 THR A CA 1
ATOM 3061 C C . THR A 1 396 ? 11.176 -15.233 30.611 1.00 57.81 396 THR A C 1
ATOM 3063 O O . THR A 1 396 ? 11.240 -15.638 29.453 1.00 57.81 396 THR A O 1
ATOM 3066 N N . HIS A 1 397 ? 10.655 -14.035 30.905 1.00 56.53 397 HIS A N 1
ATOM 3067 C CA . HIS A 1 397 ? 10.233 -13.074 29.875 1.00 56.53 397 HIS A CA 1
ATOM 3068 C C . HIS A 1 397 ? 11.393 -12.501 29.074 1.00 56.53 397 HIS A C 1
ATOM 3070 O O . HIS A 1 397 ? 11.297 -12.402 27.851 1.00 56.53 397 HIS A O 1
ATOM 3076 N N . LEU A 1 398 ? 12.480 -12.136 29.755 1.00 54.19 398 LEU A N 1
ATOM 3077 C CA . LEU A 1 398 ? 13.685 -11.650 29.099 1.00 54.19 398 LEU A CA 1
ATOM 3078 C C . LEU A 1 398 ? 14.286 -12.743 28.210 1.00 54.19 398 LEU A C 1
ATOM 3080 O O . LEU A 1 398 ? 14.588 -12.476 27.056 1.00 54.19 398 LEU A O 1
ATOM 3084 N N . ILE A 1 399 ? 14.360 -13.982 28.704 1.00 60.50 399 ILE A N 1
ATOM 3085 C CA . ILE A 1 399 ? 14.848 -15.134 27.937 1.00 60.50 399 ILE A CA 1
ATOM 3086 C C . ILE A 1 399 ? 13.956 -15.397 26.720 1.00 60.50 399 ILE A C 1
ATOM 3088 O O . ILE A 1 399 ? 14.477 -15.511 25.622 1.00 60.50 399 ILE A O 1
ATOM 3092 N N . ALA A 1 400 ? 12.627 -15.433 26.862 1.00 55.50 400 ALA A N 1
ATOM 3093 C CA . ALA A 1 400 ? 11.728 -15.665 25.727 1.00 55.50 400 ALA A CA 1
ATOM 3094 C C . ALA A 1 400 ? 11.823 -14.562 24.658 1.00 55.50 400 ALA A C 1
ATOM 3096 O O . ALA A 1 400 ? 11.791 -14.855 23.465 1.00 55.50 400 ALA A O 1
ATOM 3097 N N . LEU A 1 401 ? 11.975 -13.299 25.071 1.00 55.09 401 LEU A N 1
ATOM 3098 C CA . LEU A 1 401 ? 12.177 -12.174 24.155 1.00 55.09 401 LEU A CA 1
ATOM 3099 C C . LEU A 1 401 ? 13.540 -12.209 23.473 1.00 55.09 401 LEU A C 1
ATOM 3101 O O . LEU A 1 401 ? 13.618 -11.937 22.281 1.00 55.09 401 LEU A O 1
ATOM 3105 N N . VAL A 1 402 ? 14.593 -12.562 24.208 1.00 59.56 402 VAL A N 1
ATOM 3106 C CA . VAL A 1 402 ? 15.941 -12.734 23.663 1.00 59.56 402 VAL A CA 1
ATOM 3107 C C . VAL A 1 402 ? 15.969 -13.911 22.694 1.00 59.56 402 VAL A C 1
ATOM 3109 O O . VAL A 1 402 ? 16.498 -13.765 21.605 1.00 59.56 402 VAL A O 1
ATOM 3112 N N . VAL A 1 403 ? 15.328 -15.035 23.015 1.00 64.69 403 VAL A N 1
ATOM 3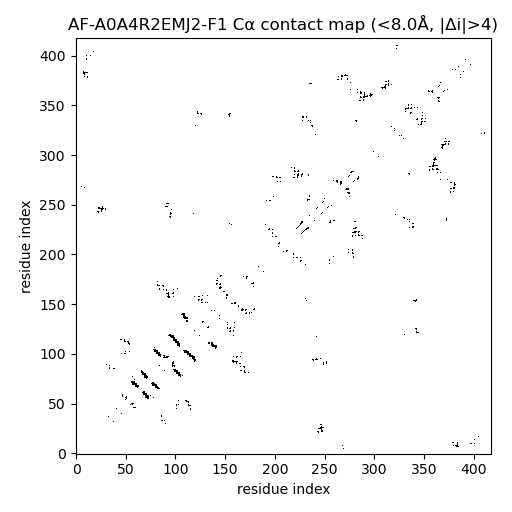113 C CA . VAL A 1 403 ? 15.204 -16.191 22.115 1.00 64.69 403 VAL A CA 1
ATOM 3114 C C . VAL A 1 403 ? 14.397 -15.834 20.870 1.00 64.69 403 VAL A C 1
ATOM 3116 O O . VAL A 1 403 ? 14.817 -16.178 19.774 1.00 64.69 403 VAL A O 1
ATOM 3119 N N . ALA A 1 404 ? 13.285 -15.103 20.997 1.00 53.62 404 ALA A N 1
ATOM 3120 C CA . ALA A 1 404 ? 12.522 -14.634 19.841 1.00 53.62 404 ALA A CA 1
ATOM 3121 C C . ALA A 1 404 ? 13.336 -13.652 18.982 1.00 53.62 404 ALA A C 1
ATOM 3123 O O . ALA A 1 404 ? 13.337 -13.766 17.762 1.00 53.62 404 ALA A O 1
ATOM 3124 N N . ALA A 1 405 ? 14.071 -12.725 19.602 1.00 55.16 405 ALA A N 1
ATOM 3125 C CA . ALA A 1 405 ? 14.956 -11.802 18.899 1.00 55.16 405 ALA A CA 1
ATOM 3126 C C . ALA A 1 405 ? 16.111 -12.539 18.206 1.00 55.16 405 ALA A C 1
ATOM 3128 O O . ALA A 1 405 ? 16.407 -12.241 17.056 1.00 55.16 405 ALA A O 1
ATOM 3129 N N . ILE A 1 406 ? 16.716 -13.534 18.859 1.00 60.66 406 ILE A N 1
ATOM 3130 C CA . ILE A 1 406 ? 17.757 -14.395 18.287 1.00 60.66 406 ILE A CA 1
ATOM 3131 C C . ILE A 1 406 ? 17.186 -15.238 17.145 1.00 60.66 406 ILE A C 1
ATOM 3133 O O . ILE A 1 406 ? 17.820 -15.326 16.107 1.00 60.66 406 ILE A O 1
ATOM 3137 N N . ALA A 1 407 ? 15.987 -15.804 17.274 1.00 57.88 407 ALA A N 1
ATOM 3138 C CA . ALA A 1 407 ? 15.340 -16.559 16.202 1.00 57.88 407 ALA A CA 1
ATOM 3139 C C . ALA A 1 407 ? 15.038 -15.673 14.983 1.00 57.88 407 ALA A C 1
ATOM 3141 O O . ALA A 1 407 ? 15.290 -16.080 13.854 1.00 57.88 407 ALA A O 1
ATOM 3142 N N . VAL A 1 408 ? 14.573 -14.438 15.207 1.00 52.75 408 VAL A N 1
ATOM 3143 C CA . VAL A 1 408 ? 14.399 -13.432 14.148 1.00 52.75 408 VAL A CA 1
ATOM 3144 C C . VAL A 1 408 ? 15.749 -13.056 13.527 1.00 52.75 408 VAL A C 1
ATOM 3146 O O . VAL A 1 408 ? 15.846 -12.973 12.309 1.00 52.75 408 VAL A O 1
ATOM 3149 N N . LEU A 1 409 ? 16.803 -12.877 14.329 1.00 58.25 409 LEU A N 1
ATOM 3150 C CA . LEU A 1 409 ? 18.157 -12.589 13.842 1.00 58.25 409 LEU A CA 1
ATOM 3151 C C . LEU A 1 409 ? 18.755 -13.754 13.043 1.00 58.25 409 LEU A C 1
ATOM 3153 O O . LEU A 1 409 ? 19.391 -13.511 12.027 1.00 58.25 409 LEU A O 1
ATOM 3157 N N . ILE A 1 410 ? 18.534 -15.001 13.466 1.00 61.56 410 ILE A N 1
ATOM 3158 C CA . ILE A 1 410 ? 18.968 -16.212 12.756 1.00 61.56 410 ILE A CA 1
ATOM 3159 C C . ILE A 1 410 ? 18.199 -16.356 11.443 1.00 61.56 410 ILE A C 1
ATOM 3161 O O . ILE A 1 410 ? 18.814 -16.623 10.417 1.00 61.56 410 ILE A O 1
ATOM 3165 N N . PHE A 1 411 ? 16.882 -16.129 11.445 1.00 50.56 411 PHE A N 1
ATOM 3166 C CA . PHE A 1 411 ? 16.080 -16.131 10.222 1.00 50.56 411 PHE A CA 1
ATOM 3167 C C . PHE A 1 411 ? 16.566 -15.062 9.236 1.00 50.56 411 PHE A C 1
ATOM 3169 O O . PHE A 1 411 ? 16.813 -15.347 8.064 1.00 50.56 411 PHE A O 1
ATOM 3176 N N . LEU A 1 412 ? 16.811 -13.846 9.726 1.00 47.56 412 LEU A N 1
ATOM 3177 C CA . LEU A 1 412 ? 17.354 -12.768 8.906 1.00 47.56 412 LEU A CA 1
ATOM 3178 C C . LEU A 1 412 ? 18.767 -13.088 8.403 1.00 47.56 412 LEU A C 1
ATOM 3180 O O . LEU A 1 412 ? 19.042 -12.875 7.227 1.00 47.56 412 LEU A O 1
ATOM 3184 N N . ALA A 1 413 ? 19.632 -13.677 9.233 1.00 51.62 413 ALA A N 1
ATOM 3185 C CA . ALA A 1 413 ? 20.943 -14.156 8.806 1.00 51.62 413 ALA A CA 1
ATOM 3186 C C . ALA A 1 413 ? 20.816 -15.223 7.708 1.00 51.62 413 ALA A C 1
ATOM 3188 O O . ALA A 1 413 ? 21.493 -15.131 6.691 1.00 51.62 413 ALA A O 1
ATOM 3189 N N . SER A 1 414 ? 19.895 -16.180 7.841 1.00 47.28 414 SER A N 1
ATOM 3190 C CA . SER A 1 414 ? 19.661 -17.191 6.804 1.00 47.28 414 SER A CA 1
ATOM 3191 C C . SER A 1 414 ? 19.147 -16.596 5.487 1.00 47.28 414 SER A C 1
ATOM 3193 O O . SER A 1 414 ? 19.546 -17.065 4.432 1.00 47.28 414 SER A O 1
ATOM 3195 N N . SER A 1 415 ? 18.368 -15.508 5.529 1.00 40.97 415 SER A N 1
ATOM 3196 C CA . SER A 1 415 ? 17.944 -14.756 4.333 1.00 40.97 415 SER A CA 1
ATOM 3197 C C . SER A 1 415 ? 19.013 -13.818 3.749 1.00 40.97 415 SER A C 1
ATOM 3199 O O . SER A 1 415 ? 18.792 -13.193 2.718 1.00 40.97 415 SER A O 1
ATOM 3201 N N . ILE A 1 416 ? 20.146 -13.649 4.439 1.00 40.34 416 ILE A N 1
ATOM 3202 C CA . ILE A 1 416 ? 21.319 -12.907 3.949 1.00 40.34 416 ILE A CA 1
ATOM 3203 C C . ILE A 1 416 ? 22.301 -13.854 3.237 1.00 40.34 416 ILE A C 1
ATOM 3205 O O . ILE A 1 416 ? 23.039 -13.402 2.364 1.00 40.34 416 ILE A O 1
ATOM 3209 N N . PHE A 1 417 ? 22.316 -15.139 3.614 1.00 34.03 417 PHE A N 1
ATOM 3210 C CA . PHE A 1 417 ? 23.205 -16.169 3.058 1.00 34.03 417 PHE A CA 1
ATOM 3211 C C . PHE A 1 417 ? 22.540 -17.107 2.034 1.00 34.03 417 PHE A C 1
ATOM 3213 O O . PHE A 1 417 ? 23.242 -17.930 1.447 1.00 34.03 417 PHE A O 1
ATOM 3220 N N . ALA A 1 418 ? 21.225 -16.997 1.834 1.00 33.97 418 ALA A N 1
ATOM 3221 C CA . ALA A 1 418 ? 20.496 -17.564 0.699 1.00 33.97 418 ALA A CA 1
ATOM 3222 C C . ALA A 1 418 ? 20.316 -16.481 -0.367 1.00 33.97 418 ALA A C 1
ATOM 3224 O O . ALA A 1 418 ? 20.446 -16.823 -1.563 1.00 33.97 418 ALA A O 1
#

Foldseek 3Di:
DDPVLCVLCVLVVVVVVLLVVLLVVLQVVLVCCLPPPDPDPPVVQVQVQCCVQPVQFDDWDDPDDQKIFTAGPVRDTFFMKGKLPSQLQLLAFQLGQWIKIFTAGPQQAGQWIGTGDDLDDPLLVVQCVVVVVRVVRHRHHLVRLLVDDDDAGQLRRRVSNSVSVSSNRRSCVVVVPDRPDDDPDPVVVVLVVLLVVLLVLLVCCVVCVPVCVVVLLVLLCSLQVNCQQPPLPDDDPSNSLSSSQRHDNCVRCVSVVVLVCCQQVCLLVPLDGRCLRRRHNLSSLLVVLLVVAPAADDDDPVVLVVLQVQQVVLLVVVVVCSLVVHPDPCVLVDLSSVSSVSSHDPSSVVVSVVQSNVSNHHPSRCLRGHDNSNVSSNSSSDGPPVVDDPPDDPVNSVVVSVVVSVSSVVSSVVSVVD

Mean predicted aligned error: 10.32 Å

Sequence (418 aa):
MRFSNIRAKFPQLIVLLVIISLIGIRSIENSSKTKGQTVLVANNDILSCLKEIVPEVTAIENDGAEQWILKDKNSITVGKAVIAQQTTSKIIGYSGPIPMVIALDKNDNVKALGLLPNDETPSFIDVVVAKGFLKKWNGLSVNQAVAMDMDAVSGATYSSTAINETVKQRLAEYSKATAVARKADIKMIVTYCSILLVLLYALAFYCFPKQMNKYRITLLILSIGVLGIAYGSFLSIKLIGGWFIQGVSLKNQIIFVTMAILAFMLPFLFGKNFYCTYVCPFGASQELLGKINPKKLELPKSVTTILSHTRTKVMLFVLGIALFGSTIDVTNAEPFTLFLFASASKGVIVMSAAFLLLSIFIPRAWCRFFCPTGALIDFFRKEGKDIFPKKVTFQTHLIALVVAAIAVLIFLASSIFA

Radius of gyration: 23.98 Å; Cα contacts (8 Å, |Δi|>4): 583; chains: 1; bounding box: 59×39×74 Å

pLDDT: mean 79.77, std 13.94, range [33.97, 96.38]

Secondary structure (DSSP, 8-state):
--THHHHHTHHHHHHHHHHHHHHHHHHHHHHHHTTT------HHHHHHHHHHH-TT--EEEEEETTEEEEE-TTS-EEEEEEEESSTTTT-B-SSSB--EEEEE-TTSBEEEEEEPS-SS-HHHHHHHHHTTTGGGGTT-BHHHHHH--PPP-TTSHHHHHHHHHHHHHHHHHHHT---------HHHHHHHHHHHHHHHHHHHHHH-HHHHGGGHHHHHHHIIIIIIIIT-----HHHHHHHHHH---HHHHHHHHHHHHHHHHHHHHHSS-SIIIII-HHHHHHHHHTTT-SS-----HHHHHHHHHHHHHHHHHHHHHHHTT----GGGG-GGGGGSGGG--HHHHHHHHHHHHHHHHSTTHHHHHT-HHHHHHHHHHS-HHHHS-TTS-HHHHHHHHHHHHHHHHHHHHHHHH-